Protein AF-A0A1Y2V913-F1 (afdb_monomer)

Radius of gyration: 46.22 Å; Cα contacts (8 Å, |Δi|>4): 319; chains: 1; bounding box: 124×56×142 Å

Mean predicted aligned error: 18.45 Å

Foldseek 3Di:
DLPLCPDPQVPDPPDPHDPVSVVVNVVNVLVVLCVQFPFDDDFDFCQVPDPDPPDDGDQRDQPGSCNVRNHPPDPDDDPDPVVVDPCLVVDPQFPDADPQQGTDGDQQPDFDPDDDPPDDDDDRDSSNDDPVSVVVNVVLVQLVQQVVCVLVFGPLSPADPDDPVSVVPPCNVVLCPDPSSVVSVVVVVVLQVVLVVVLVVLVVCQQVVPDKPQDPVQPDPQHQLDDDPDDPDDPVNLEIAGNCDPVNVVVVVVVQVVQQVVQQVVQQVCVVVVVDDPVQWDQDPDDPDGPPTRGDDDRDDDADKDWDDDPPSPSGRIYIHTNLPPDPSNVVSVVSVVDRPDPGDDRDPPDPPCRPSNSSCPCVVVVVVVVVVVVVVVVVVVVVVVVVVVVVVVVVVVVVVVVVVVVVD

Sequence (409 aa):
MLGHVNCGYLSTPGRPATLEALKQHAQSLTYLISTIAPGEMGSEVDNENRPFSLDGTPGFEQNDAFDWLNNLRTPYENIDKAHRKPLNSLMNLVKRNSDERGVEFHCPLTQLVVKKIENQSYEPTRPFQTHMTLLMHANECLERLDHEYSALGGLLAILPTDRESINEDPDLPKAKSTLVGQWLLYTQHLVGRMHELEIAYANSLDLLASEAFIPAQHLSVHGADGRSGREIVFPQDRWVLANAGEDVFNFVHRLLDKKEAWSDHQDLAWIKQNVVGKSLEREDNIGDAIDEGALRGIAYVDISTRFYRLKGSGHGPIFVLPAFSDRPNTQYTKNMEKRPTVVTLPAPTARDQTTAWEKNHQGLQETNHRQYVDLTRATRENVNLKEANRIQEEELKRLQRLNKIYEEN

Solvent-accessible surface area (backbone atoms only — not comparable to full-atom values): 24976 Å² total; per-residue (Å²): 114,69,87,35,60,84,58,59,69,90,72,50,85,94,55,88,70,50,73,65,60,52,51,48,28,52,52,21,46,54,52,53,38,48,75,75,32,79,61,93,70,91,51,59,74,40,55,77,75,55,96,65,87,74,73,89,71,62,59,44,53,88,90,39,54,56,28,64,42,27,46,80,89,54,85,83,81,78,88,54,67,74,84,68,53,60,71,65,81,68,54,79,52,63,69,45,76,38,98,90,77,44,77,39,62,53,63,28,83,52,71,50,86,77,78,80,67,93,92,68,81,95,66,82,48,44,74,51,59,42,75,66,44,46,51,53,52,50,48,53,53,49,48,50,47,23,59,75,29,43,74,68,42,19,61,70,48,74,60,80,86,82,53,100,60,58,88,72,46,84,58,50,67,54,41,55,70,35,73,65,38,44,52,47,53,52,51,52,50,48,52,53,52,46,44,53,47,51,52,52,47,45,54,47,47,56,53,62,50,88,29,56,54,65,59,81,82,66,76,49,96,57,54,101,83,44,86,71,78,96,64,90,73,56,80,72,69,45,54,33,39,23,43,57,42,70,69,52,52,54,48,54,48,54,54,36,54,55,46,39,59,53,44,35,58,51,35,40,52,35,52,74,65,62,75,56,64,78,88,44,47,48,86,59,88,70,68,99,55,77,66,86,49,37,58,70,80,82,74,80,79,92,67,56,62,44,80,44,66,70,84,89,57,77,94,59,62,35,35,38,30,69,43,48,82,79,39,76,86,41,42,60,52,53,51,51,70,74,44,72,80,67,92,62,73,79,76,67,67,88,65,90,68,71,43,74,58,52,66,75,44,65,62,49,65,59,50,52,51,51,51,51,52,51,52,54,48,53,52,53,49,50,52,51,51,52,52,52,52,52,53,50,52,53,50,51,56,49,51,54,53,50,53,53,58,63,73,76,105

pLDDT: mean 74.32, std 13.31, range [44.31, 95.75]

Secondary structure (DSSP, 8-state):
-GGGTT--TTTSTT-PPPHHHHHHHHHHHHHHHHHHS-------TTGGG-S---S--PPPPTTSTTGGGG-SSS------TTTTS-GGGG---EEEEETTTEEEEPPTT--------TT-------TT--HHHHHHHHHHHHHHHHHHTGGGTGGGGGS--S-TTTTT-TTHHHHHHSHHHHHHHHHHHHHHHHHHHHHHHHHHHHHHSS--B--GGG--TTGGG---SS----GGGGEEE-S--HHHHHHHHHHHHHHHHHHHHHHHHHHHTT-S-GGGB-----SS---TTPBP---------EEE--TT-SS-PEEEETTTTT-STTHHHHHHHHS---SS-----------HHHHHHTTHHHHHHHHHHHHHHHHHHHHHHHHHHHHHHHHHHHHHHHHHHHH--

Structure (mmCIF, N/CA/C/O backbone):
data_AF-A0A1Y2V913-F1
#
_entry.id   AF-A0A1Y2V913-F1
#
loop_
_atom_site.group_PDB
_atom_site.id
_atom_site.type_symbol
_atom_site.label_atom_id
_atom_site.label_alt_id
_atom_site.label_comp_id
_atom_site.label_asym_id
_atom_site.label_entity_id
_atom_site.label_seq_id
_atom_site.pdbx_PDB_ins_code
_atom_site.Cartn_x
_atom_site.Cartn_y
_atom_site.Cartn_z
_atom_site.occupancy
_atom_site.B_iso_or_equiv
_atom_site.auth_seq_id
_atom_site.auth_comp_id
_atom_site.auth_asym_id
_atom_site.auth_atom_id
_atom_site.pdbx_PDB_model_num
ATOM 1 N N . MET A 1 1 ? -21.341 -14.108 48.262 1.00 53.75 1 MET A N 1
ATOM 2 C CA . MET A 1 1 ? -20.385 -13.336 49.091 1.00 53.75 1 MET A CA 1
ATOM 3 C C . MET A 1 1 ? -20.338 -11.846 48.748 1.00 53.75 1 MET A C 1
ATOM 5 O O . MET A 1 1 ? -20.308 -11.051 49.671 1.00 53.75 1 MET A O 1
ATOM 9 N N . LEU A 1 2 ? -20.403 -11.427 47.477 1.00 63.62 2 LEU A N 1
ATOM 10 C CA . LEU A 1 2 ? -20.287 -10.006 47.082 1.00 63.62 2 LEU A CA 1
ATOM 11 C C . LEU A 1 2 ? -21.540 -9.128 47.327 1.00 63.62 2 LEU A C 1
ATOM 13 O O . LEU A 1 2 ? -21.541 -7.948 46.992 1.00 63.62 2 LEU A O 1
ATOM 17 N N . GLY A 1 3 ? -22.615 -9.672 47.910 1.00 61.53 3 GLY A N 1
ATOM 18 C CA . GLY A 1 3 ? -23.890 -8.957 48.089 1.00 61.53 3 GLY A CA 1
ATOM 19 C C . GLY A 1 3 ? -23.832 -7.754 49.039 1.00 61.53 3 GLY A C 1
ATOM 20 O O . GLY A 1 3 ? -24.703 -6.894 48.973 1.00 61.53 3 GLY A O 1
ATOM 21 N N . HIS A 1 4 ? -22.798 -7.670 49.883 1.00 68.38 4 HIS A N 1
ATOM 22 C CA . HIS A 1 4 ? -22.628 -6.608 50.879 1.00 68.38 4 HIS A CA 1
ATOM 23 C C . HIS A 1 4 ? -21.572 -5.554 50.502 1.00 68.38 4 HIS A C 1
ATOM 25 O O . HIS A 1 4 ? -21.354 -4.628 51.278 1.00 68.38 4 HIS A O 1
ATOM 31 N N . VAL A 1 5 ? -20.949 -5.638 49.316 1.00 64.38 5 VAL A N 1
ATOM 32 C CA . VAL A 1 5 ? -19.879 -4.710 48.879 1.00 64.38 5 VAL A CA 1
ATOM 33 C C . VAL A 1 5 ? -20.390 -3.271 48.735 1.00 64.38 5 VAL A C 1
ATOM 35 O O . VAL A 1 5 ? -19.699 -2.331 49.105 1.00 64.38 5 VAL A O 1
ATOM 38 N N . ASN A 1 6 ? -21.631 -3.095 48.274 1.00 58.66 6 ASN A N 1
ATOM 39 C CA . ASN A 1 6 ? -22.240 -1.780 48.029 1.00 58.66 6 ASN A CA 1
ATOM 40 C C . ASN A 1 6 ? -23.164 -1.309 49.169 1.00 58.66 6 ASN A C 1
ATOM 42 O O . ASN A 1 6 ? -24.005 -0.432 48.967 1.00 58.66 6 ASN A O 1
ATOM 46 N N . CYS A 1 7 ? -23.073 -1.903 50.362 1.00 62.28 7 CYS A N 1
ATOM 47 C CA . CYS A 1 7 ? -23.901 -1.482 51.488 1.00 62.28 7 CYS A CA 1
ATOM 48 C C . CYS A 1 7 ? -23.421 -0.132 52.044 1.00 62.28 7 CYS A C 1
ATOM 50 O O . CYS A 1 7 ? -22.306 -0.016 52.542 1.00 62.28 7 CYS A O 1
ATOM 52 N N . GLY A 1 8 ? -24.302 0.872 52.034 1.00 59.12 8 GLY A N 1
ATOM 53 C CA . GLY A 1 8 ? -24.118 2.151 52.724 1.00 59.12 8 GLY A CA 1
ATOM 54 C C . GLY A 1 8 ? -24.207 2.004 54.247 1.00 59.12 8 GLY A C 1
ATOM 55 O O . GLY A 1 8 ? -25.176 2.446 54.864 1.00 59.12 8 GLY A O 1
ATOM 56 N N . TYR A 1 9 ? -23.224 1.326 54.846 1.00 62.09 9 TYR A N 1
ATOM 57 C CA . TYR A 1 9 ? -23.239 0.877 56.244 1.00 62.09 9 TYR A CA 1
ATOM 58 C C . TYR A 1 9 ? -23.363 2.033 57.257 1.00 62.09 9 TYR A C 1
ATOM 60 O O . TYR A 1 9 ? -24.102 1.914 58.229 1.00 62.09 9 TYR A O 1
ATOM 68 N N . LEU A 1 10 ? -22.707 3.173 57.002 1.00 63.00 10 LEU A N 1
ATOM 69 C CA . LEU A 1 10 ? -22.803 4.392 57.831 1.00 63.00 10 LEU A CA 1
ATOM 70 C C . LEU A 1 10 ? -23.667 5.495 57.208 1.00 63.00 10 LEU A C 1
ATOM 72 O O . LEU A 1 10 ? -23.906 6.521 57.836 1.00 63.00 10 LEU A O 1
ATOM 76 N N . SER A 1 11 ? -24.121 5.305 55.971 1.00 58.94 11 SER A N 1
ATOM 77 C CA . SER A 1 11 ? -24.803 6.339 55.190 1.00 58.94 11 SER A CA 1
ATOM 78 C C . SER A 1 11 ? -26.320 6.164 55.141 1.00 58.94 11 SER A C 1
ATOM 80 O O . SER A 1 11 ? -26.989 6.975 54.509 1.00 58.94 11 SER A O 1
ATOM 82 N N . THR A 1 12 ? -26.876 5.130 55.786 1.00 61.81 12 THR A N 1
ATOM 83 C CA . THR A 1 12 ? -28.326 4.886 55.831 1.00 61.81 12 THR A CA 1
ATOM 84 C C . THR A 1 12 ? -28.945 5.623 57.029 1.00 61.81 12 THR A C 1
ATOM 86 O O . THR A 1 12 ? -28.741 5.198 58.170 1.00 61.81 12 THR A O 1
ATOM 89 N N . PRO A 1 13 ? -29.702 6.718 56.829 1.00 60.47 13 PRO A N 1
ATOM 90 C CA . PRO A 1 13 ? -30.267 7.489 57.934 1.00 60.47 13 PRO A CA 1
ATOM 91 C C . PRO A 1 13 ? -31.320 6.670 58.695 1.00 60.47 13 PRO A C 1
ATOM 93 O O . PRO A 1 13 ? -32.176 6.032 58.086 1.00 60.47 13 PRO A O 1
ATOM 96 N N . GLY A 1 14 ? -31.292 6.705 60.031 1.00 64.38 14 GLY A N 1
ATOM 97 C CA . GLY A 1 14 ? -32.378 6.184 60.876 1.00 64.38 14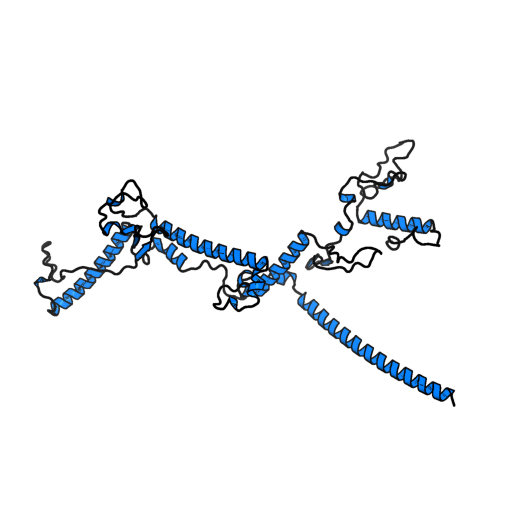 GLY A CA 1
ATOM 98 C C . GLY A 1 14 ? -32.348 4.686 61.212 1.00 64.38 14 GLY A C 1
ATOM 99 O O . GLY A 1 14 ? -33.216 4.230 61.953 1.00 64.38 14 GLY A O 1
ATOM 100 N N . ARG A 1 15 ? -31.355 3.915 60.746 1.00 66.62 15 ARG A N 1
ATOM 101 C CA . ARG A 1 15 ? -31.158 2.514 61.159 1.00 66.62 15 ARG A CA 1
ATOM 102 C C . ARG A 1 15 ? -29.757 2.328 61.752 1.00 66.62 15 ARG A C 1
ATOM 104 O O . ARG A 1 15 ? -28.790 2.426 61.001 1.00 66.62 15 ARG A O 1
ATOM 111 N N . PRO A 1 16 ? -29.614 2.044 63.062 1.00 69.25 16 PRO A N 1
ATOM 112 C CA . PRO A 1 16 ? -28.306 1.754 63.632 1.00 69.25 16 PRO A CA 1
ATOM 113 C C . PRO A 1 16 ? -27.778 0.453 63.030 1.00 69.25 16 PRO A C 1
ATOM 115 O O . PRO A 1 16 ? -28.480 -0.562 62.973 1.00 69.25 16 PRO A O 1
ATOM 118 N N . ALA A 1 17 ? -26.548 0.497 62.539 1.00 73.06 17 ALA A N 1
ATOM 119 C CA . ALA A 1 17 ? -25.939 -0.643 61.890 1.00 73.06 17 ALA A CA 1
ATOM 120 C C . ALA A 1 17 ? -25.459 -1.668 62.934 1.00 73.06 17 ALA A C 1
ATOM 122 O O . ALA A 1 17 ? -24.894 -1.316 63.969 1.00 73.06 17 ALA A O 1
ATOM 123 N N . THR A 1 18 ? -25.725 -2.951 62.687 1.00 79.88 18 THR A N 1
ATOM 124 C CA . THR A 1 18 ? -25.329 -4.049 63.583 1.00 79.88 18 THR A CA 1
ATOM 125 C C . THR A 1 18 ? -23.876 -4.457 63.345 1.00 79.88 18 THR A C 1
ATOM 127 O O . THR A 1 18 ? -23.424 -4.458 62.200 1.00 79.88 18 THR A O 1
ATOM 130 N N . LEU A 1 19 ? -23.190 -4.937 64.387 1.00 81.50 19 LEU A N 1
ATOM 131 C CA . LEU A 1 19 ? -21.836 -5.501 64.279 1.00 81.50 19 LEU A CA 1
ATOM 132 C C . LEU A 1 19 ? -21.741 -6.639 63.246 1.00 81.50 19 LEU A C 1
ATOM 134 O O . LEU A 1 19 ? -20.711 -6.810 62.602 1.00 81.50 19 LEU A O 1
ATOM 138 N N . GLU A 1 20 ? -22.811 -7.412 63.070 1.00 83.00 20 GLU A N 1
ATOM 139 C CA . GLU A 1 20 ? -22.880 -8.458 62.050 1.00 83.00 20 GLU A CA 1
ATOM 140 C C . GLU A 1 20 ? -22.783 -7.876 60.633 1.00 83.00 20 GLU A C 1
ATOM 142 O O . GLU A 1 20 ? -21.934 -8.295 59.851 1.00 83.00 20 GLU A O 1
ATOM 147 N N . ALA A 1 21 ? -23.580 -6.850 60.334 1.00 76.50 21 ALA A N 1
ATOM 148 C CA . ALA A 1 21 ? -23.536 -6.147 59.054 1.00 76.50 21 ALA A CA 1
ATOM 149 C C . ALA A 1 21 ? -22.167 -5.487 58.784 1.00 76.50 21 ALA A C 1
ATOM 151 O O . ALA A 1 21 ? -21.710 -5.498 57.641 1.00 76.50 21 ALA A O 1
ATOM 152 N N . LEU A 1 22 ? -21.476 -4.982 59.820 1.00 81.25 22 LEU A N 1
ATOM 153 C CA . LEU A 1 22 ? -20.097 -4.477 59.697 1.00 81.25 22 LEU A CA 1
ATOM 154 C C . LEU A 1 22 ? -19.165 -5.586 59.207 1.00 81.25 22 LEU A C 1
ATOM 156 O O . LEU A 1 22 ? -18.404 -5.405 58.260 1.00 81.25 22 LEU A O 1
ATOM 160 N N . LYS A 1 23 ? -19.236 -6.747 59.867 1.00 85.00 23 LYS A N 1
ATOM 161 C CA . LYS A 1 23 ? -18.381 -7.898 59.573 1.00 85.00 23 LYS A CA 1
ATOM 162 C C . LYS A 1 23 ? -18.678 -8.478 58.192 1.00 85.00 23 LYS A C 1
ATOM 164 O O . LYS A 1 23 ? -17.740 -8.810 57.480 1.00 85.00 23 LYS A O 1
ATOM 169 N N . GLN A 1 24 ? -19.946 -8.540 57.786 1.00 81.88 24 GLN A N 1
ATOM 170 C CA . GLN A 1 24 ? -20.353 -8.978 56.444 1.00 81.88 24 GLN A CA 1
ATOM 171 C C . GLN A 1 24 ? -19.820 -8.043 55.348 1.00 81.88 24 GLN A C 1
ATOM 173 O O . GLN A 1 24 ? -19.331 -8.511 54.319 1.00 81.88 24 GLN A O 1
ATOM 178 N N . HIS A 1 25 ? -19.868 -6.727 55.575 1.00 81.56 25 HIS A N 1
ATOM 179 C CA . HIS A 1 25 ? -19.308 -5.745 54.649 1.00 81.56 25 HIS A CA 1
ATOM 180 C C . HIS A 1 25 ? -17.781 -5.874 54.551 1.00 81.56 25 HIS A C 1
ATOM 182 O O . HIS A 1 25 ? -17.257 -6.049 53.450 1.00 81.56 25 HIS A O 1
ATOM 188 N N . ALA A 1 26 ? -17.082 -5.899 55.691 1.00 83.81 26 ALA A N 1
ATOM 189 C CA . ALA A 1 26 ? -15.632 -6.081 55.741 1.00 83.81 26 ALA A CA 1
ATOM 190 C C . ALA A 1 26 ? -15.197 -7.383 55.048 1.00 83.81 26 ALA A C 1
ATOM 192 O O . ALA A 1 26 ? -14.359 -7.347 54.156 1.00 83.81 26 ALA A O 1
ATOM 193 N N . GLN A 1 27 ? -15.847 -8.511 55.355 1.00 84.25 27 GLN A N 1
ATOM 194 C CA . GLN A 1 27 ? -15.580 -9.806 54.721 1.00 84.25 27 GLN A CA 1
ATOM 195 C C . GLN A 1 27 ? -15.729 -9.746 53.195 1.00 84.25 27 GLN A C 1
ATOM 197 O O . GLN A 1 27 ? -14.916 -10.316 52.468 1.00 84.25 27 GLN A O 1
ATOM 202 N N . SER A 1 28 ? -16.758 -9.054 52.699 1.00 80.56 28 SER A N 1
ATOM 203 C CA . SER A 1 28 ? -16.993 -8.924 51.260 1.00 80.56 28 SER A CA 1
ATOM 204 C C . SER A 1 28 ? -15.914 -8.097 50.548 1.00 80.56 28 SER A C 1
ATOM 206 O O . SER A 1 28 ? -15.539 -8.438 49.427 1.00 80.56 28 SER A O 1
ATOM 208 N N . LEU A 1 29 ? -15.371 -7.068 51.210 1.00 82.31 29 LEU A N 1
ATOM 209 C CA . LEU A 1 29 ? -14.275 -6.245 50.692 1.00 82.31 29 LEU A CA 1
ATOM 210 C C . LEU A 1 29 ? -12.936 -6.984 50.741 1.00 82.31 29 LEU A C 1
ATOM 212 O O . LEU A 1 29 ? -12.217 -6.998 49.748 1.00 82.31 29 LEU A O 1
ATOM 216 N N . THR A 1 30 ? -12.628 -7.660 51.848 1.00 85.50 30 THR A N 1
ATOM 217 C CA . THR A 1 30 ? -11.415 -8.481 51.991 1.00 85.50 30 THR A CA 1
ATOM 218 C C . THR A 1 30 ? -11.372 -9.589 50.937 1.00 85.50 30 THR A C 1
ATOM 220 O O . THR A 1 30 ? -10.340 -9.810 50.306 1.00 85.50 30 THR A O 1
ATOM 223 N N . TYR A 1 31 ? -12.511 -10.240 50.677 1.00 82.19 31 TYR A N 1
ATOM 224 C CA . TYR A 1 31 ? -12.626 -11.225 49.602 1.00 82.19 31 TYR A CA 1
ATOM 225 C C . TYR A 1 31 ? -12.388 -10.597 48.221 1.00 82.19 31 TYR A C 1
ATOM 227 O O . TYR A 1 31 ? -11.647 -11.148 47.413 1.00 82.19 31 TYR A O 1
ATOM 235 N N . LEU A 1 32 ? -12.948 -9.417 47.948 1.00 78.56 32 LEU A N 1
ATOM 236 C CA . LEU A 1 32 ? -12.727 -8.723 46.678 1.00 78.56 32 LEU A CA 1
ATOM 237 C C . LEU A 1 32 ? -11.251 -8.338 46.479 1.00 78.56 32 LEU A C 1
ATOM 239 O O . LEU A 1 32 ? -10.709 -8.555 45.398 1.00 78.56 32 LEU A O 1
ATOM 243 N N . ILE A 1 33 ? -10.576 -7.856 47.520 1.00 82.50 33 ILE A N 1
ATOM 244 C CA . ILE A 1 33 ? -9.142 -7.547 47.468 1.00 82.50 33 ILE A CA 1
ATOM 245 C C . ILE A 1 33 ? -8.327 -8.808 47.143 1.00 82.50 33 ILE A C 1
ATOM 247 O O . ILE A 1 33 ? -7.531 -8.765 46.211 1.00 82.50 33 ILE A O 1
ATOM 251 N N . SER A 1 34 ? -8.614 -9.953 47.780 1.00 79.19 34 SER A N 1
ATOM 252 C CA . SER A 1 34 ? -7.932 -11.227 47.463 1.00 79.19 34 SER A CA 1
ATOM 253 C C . SER A 1 34 ? -8.136 -11.723 46.030 1.00 79.19 34 SER A C 1
ATOM 255 O O . SER A 1 34 ? -7.320 -12.476 45.509 1.00 79.19 34 SER A O 1
ATOM 257 N N . THR A 1 35 ? -9.234 -11.324 45.380 1.00 75.06 35 THR A N 1
ATOM 258 C CA . THR A 1 35 ? -9.486 -11.695 43.979 1.00 75.06 35 THR A CA 1
ATOM 259 C C . THR A 1 35 ? -8.716 -10.812 43.000 1.00 75.06 35 THR A C 1
ATOM 261 O O . THR A 1 35 ? -8.500 -11.213 41.860 1.00 75.06 35 THR A O 1
ATOM 264 N N . ILE A 1 36 ? -8.321 -9.611 43.434 1.00 74.69 36 ILE A N 1
ATOM 265 C CA . ILE A 1 36 ? -7.639 -8.608 42.610 1.00 74.69 36 ILE A CA 1
ATOM 266 C C . ILE A 1 36 ? -6.122 -8.691 42.790 1.00 74.69 36 ILE A C 1
ATOM 268 O O . ILE A 1 36 ? -5.386 -8.622 41.808 1.00 74.69 36 ILE A O 1
ATOM 272 N N . ALA A 1 37 ? -5.669 -8.842 44.031 1.00 74.12 37 ALA A N 1
ATOM 273 C CA . ALA A 1 37 ? -4.280 -9.055 44.391 1.00 74.12 37 ALA A CA 1
ATOM 274 C C . ALA A 1 37 ? -4.182 -10.433 45.068 1.00 74.12 37 ALA A C 1
ATOM 276 O O . ALA A 1 37 ? -4.751 -10.614 46.148 1.00 74.12 37 ALA A O 1
ATOM 277 N N . PRO A 1 38 ? -3.539 -11.430 44.439 1.00 67.94 38 PRO A N 1
ATOM 278 C CA . PRO A 1 38 ? -3.269 -12.692 45.106 1.00 67.94 38 PRO A CA 1
ATOM 279 C C . PRO A 1 38 ? -2.184 -12.463 46.160 1.00 67.94 38 PRO A C 1
ATOM 281 O O . PRO A 1 38 ? -1.103 -11.991 45.822 1.00 67.94 38 PRO A O 1
ATOM 284 N N . GLY A 1 39 ? -2.485 -12.793 47.416 1.00 68.88 39 GLY A N 1
ATOM 285 C CA . GLY A 1 39 ? -1.485 -12.820 48.479 1.00 68.88 39 GLY A CA 1
ATOM 286 C C . GLY A 1 39 ? -0.885 -14.207 48.641 1.00 68.88 39 GLY A C 1
ATOM 287 O O . GLY A 1 39 ? -1.601 -15.210 48.578 1.00 68.88 39 GLY A O 1
ATOM 288 N N . GLU A 1 40 ? 0.431 -14.264 48.819 1.00 66.19 40 GLU A N 1
ATOM 289 C CA . GLU A 1 40 ? 1.180 -15.524 48.870 1.00 66.19 40 GLU A CA 1
ATOM 290 C C . GLU A 1 40 ? 1.295 -16.085 50.294 1.00 66.19 40 GLU A C 1
ATOM 292 O O . GLU A 1 40 ? 1.409 -17.302 50.463 1.00 66.19 40 GLU A O 1
ATOM 297 N N . MET A 1 41 ? 1.213 -15.235 51.328 1.00 69.12 41 MET A N 1
ATOM 298 C CA . MET A 1 41 ? 1.415 -15.646 52.721 1.00 69.12 41 MET A CA 1
ATOM 299 C C . MET A 1 41 ? 0.348 -15.103 53.677 1.00 69.12 41 MET A C 1
ATOM 301 O O . MET A 1 41 ? -0.063 -13.947 53.626 1.00 69.1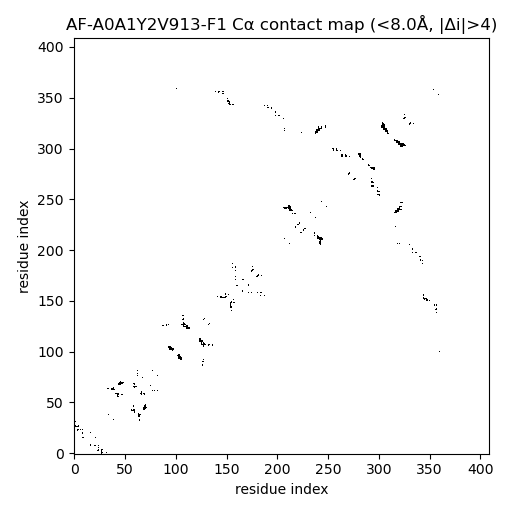2 41 MET A O 1
ATOM 305 N N . GLY A 1 42 ? -0.103 -15.965 54.591 1.00 68.75 42 GLY A N 1
ATOM 306 C CA . GLY A 1 42 ? -0.933 -15.561 55.723 1.00 68.75 42 GLY A CA 1
ATOM 307 C C . GLY A 1 42 ? -0.065 -15.031 56.861 1.00 68.75 42 GLY A C 1
ATOM 308 O O . GLY A 1 42 ? 0.887 -15.695 57.263 1.00 68.75 42 GLY A O 1
ATOM 309 N N . SER A 1 43 ? -0.425 -13.869 57.401 1.00 76.75 43 SER A N 1
ATOM 310 C CA . SER A 1 43 ? 0.222 -13.247 58.558 1.00 76.75 43 SER A CA 1
ATOM 311 C C . SER A 1 43 ? -0.811 -12.907 59.638 1.00 76.75 43 SER A C 1
ATOM 313 O O . SER A 1 43 ? -2.027 -13.013 59.448 1.00 76.75 43 SER A O 1
ATOM 315 N N . GLU A 1 44 ? -0.319 -12.529 60.811 1.00 79.06 44 GLU A N 1
ATOM 316 C CA . GLU A 1 44 ? -1.128 -12.062 61.922 1.00 79.06 44 GLU A CA 1
ATOM 317 C C . GLU A 1 44 ? -1.538 -10.588 61.760 1.00 79.06 44 GLU A C 1
ATOM 319 O O . GLU A 1 44 ? -0.799 -9.768 61.214 1.00 79.06 44 GLU A O 1
ATOM 324 N N . VAL A 1 45 ? -2.739 -10.254 62.237 1.00 81.81 45 VAL A N 1
ATOM 325 C CA . VAL A 1 45 ? -3.293 -8.893 62.192 1.00 81.81 45 VAL A CA 1
ATOM 326 C C . VAL A 1 45 ? -2.696 -8.040 63.317 1.00 81.81 45 VAL A C 1
ATOM 328 O O . VAL A 1 45 ? -2.571 -8.505 64.452 1.00 81.81 45 VAL A O 1
ATOM 331 N N . ASP A 1 46 ? -2.395 -6.776 63.011 1.00 80.62 46 ASP A N 1
ATOM 332 C CA . ASP A 1 46 ? -1.822 -5.777 63.927 1.00 80.62 46 ASP A CA 1
ATOM 333 C C . ASP A 1 46 ? -0.438 -6.176 64.480 1.00 80.62 46 ASP A C 1
ATOM 335 O O . ASP A 1 46 ? -0.128 -5.965 65.657 1.00 80.62 46 ASP A O 1
ATOM 339 N N . ASN A 1 47 ? 0.393 -6.793 63.630 1.00 77.19 47 ASN A N 1
ATOM 340 C CA . ASN A 1 47 ? 1.728 -7.273 63.997 1.00 77.19 47 ASN A CA 1
ATOM 341 C C . ASN A 1 47 ? 2.669 -6.129 64.436 1.00 77.19 47 ASN A C 1
ATOM 343 O O . ASN A 1 47 ? 3.434 -6.287 65.385 1.00 77.19 47 ASN A O 1
ATOM 347 N N . GLU A 1 48 ? 2.571 -4.943 63.822 1.00 76.69 48 GLU A N 1
ATOM 348 C CA . GLU A 1 48 ? 3.463 -3.805 64.115 1.00 76.69 48 GLU A CA 1
ATOM 349 C C . GLU A 1 48 ? 3.282 -3.215 65.525 1.00 76.69 48 GLU A C 1
ATOM 351 O O . GLU A 1 48 ? 4.193 -2.587 66.062 1.00 76.69 48 GLU A O 1
ATOM 356 N N . ASN A 1 49 ? 2.117 -3.415 66.148 1.00 73.50 49 ASN A N 1
ATOM 357 C CA . ASN A 1 49 ? 1.749 -2.769 67.412 1.00 73.50 49 ASN A CA 1
ATOM 358 C C . ASN A 1 49 ? 1.976 -3.655 68.655 1.00 73.50 49 ASN A C 1
ATOM 360 O O . ASN A 1 49 ? 1.502 -3.323 69.749 1.00 73.50 49 ASN A O 1
ATOM 364 N N . ARG A 1 50 ? 2.682 -4.787 68.525 1.00 72.25 50 ARG A N 1
ATOM 365 C CA . ARG A 1 50 ? 2.886 -5.737 69.631 1.00 72.25 50 ARG A CA 1
ATOM 366 C C . ARG A 1 50 ? 4.041 -5.324 70.554 1.00 72.25 50 ARG A C 1
ATOM 368 O O . ARG A 1 50 ? 5.148 -5.089 70.083 1.00 72.25 50 ARG A O 1
ATOM 375 N N . PRO A 1 51 ? 3.833 -5.297 71.887 1.00 59.81 51 PRO A N 1
ATOM 376 C CA . PRO A 1 51 ? 4.821 -4.795 72.848 1.00 59.81 51 PRO A CA 1
ATOM 377 C C . PRO A 1 51 ? 6.015 -5.736 73.098 1.00 59.81 51 PRO A C 1
ATOM 379 O O . PRO A 1 51 ? 6.862 -5.429 73.932 1.00 59.81 51 PRO A O 1
ATOM 382 N N . PHE A 1 52 ? 6.091 -6.885 72.423 1.00 54.59 52 PHE A N 1
ATOM 383 C CA . PHE A 1 52 ? 7.150 -7.869 72.625 1.00 54.59 52 PHE A CA 1
ATOM 384 C C . PHE A 1 52 ? 7.236 -8.774 71.386 1.00 54.59 52 PHE A C 1
ATOM 386 O O . PHE A 1 52 ? 6.408 -9.667 71.216 1.00 54.59 52 PHE A O 1
ATOM 393 N N . SER A 1 53 ? 8.217 -8.548 70.507 1.00 54.16 53 SER A N 1
ATOM 394 C CA . SER A 1 53 ? 8.590 -9.516 69.466 1.00 54.16 53 SER A CA 1
ATOM 395 C C . SER A 1 53 ? 9.236 -10.735 70.128 1.00 54.16 53 SER A C 1
ATOM 397 O O . SER A 1 53 ? 10.458 -10.864 70.154 1.00 54.16 53 SER A O 1
ATOM 399 N N . LEU A 1 54 ? 8.423 -11.617 70.710 1.00 51.91 54 LEU A N 1
ATOM 400 C CA . LEU A 1 54 ? 8.794 -13.023 70.800 1.00 51.91 54 LEU A CA 1
ATOM 401 C C . LEU A 1 54 ? 8.427 -13.655 69.453 1.00 51.91 54 LEU A C 1
ATOM 403 O O . LEU A 1 54 ? 7.263 -13.654 69.070 1.00 51.91 54 LEU A O 1
ATOM 407 N N . ASP A 1 55 ? 9.445 -14.151 68.757 1.00 51.38 55 ASP A N 1
ATOM 408 C CA . ASP A 1 55 ? 9.370 -14.993 67.563 1.00 51.38 55 ASP A CA 1
ATOM 409 C C . ASP A 1 55 ? 8.653 -14.403 66.340 1.00 51.38 55 ASP A C 1
ATOM 411 O O . ASP A 1 55 ? 7.483 -14.669 66.086 1.00 51.38 55 ASP A O 1
ATOM 415 N N . GLY A 1 56 ? 9.420 -13.648 65.541 1.00 56.19 56 GLY A N 1
ATOM 416 C CA . GLY A 1 56 ? 9.644 -13.921 64.109 1.00 56.19 56 GLY A CA 1
ATOM 417 C C . GLY A 1 56 ? 8.453 -14.185 63.183 1.00 56.19 56 GLY A C 1
ATOM 418 O O . GLY A 1 56 ? 8.666 -14.736 62.107 1.00 56.19 56 GLY A O 1
ATOM 419 N N . THR A 1 57 ? 7.229 -13.836 63.563 1.00 62.31 57 THR A N 1
ATOM 420 C CA . THR A 1 57 ? 6.055 -13.970 62.705 1.00 62.31 57 THR A CA 1
ATOM 421 C C . THR A 1 57 ? 6.187 -12.936 61.590 1.00 62.31 57 THR A C 1
ATOM 423 O O . THR A 1 57 ? 6.189 -11.731 61.874 1.00 62.31 57 THR A O 1
ATOM 426 N N . PRO A 1 58 ? 6.389 -13.374 60.332 1.00 68.81 58 PRO A N 1
ATOM 427 C CA . PRO A 1 58 ? 6.546 -12.444 59.228 1.00 68.81 58 PRO A CA 1
ATOM 428 C C . PRO A 1 58 ? 5.242 -11.659 59.098 1.00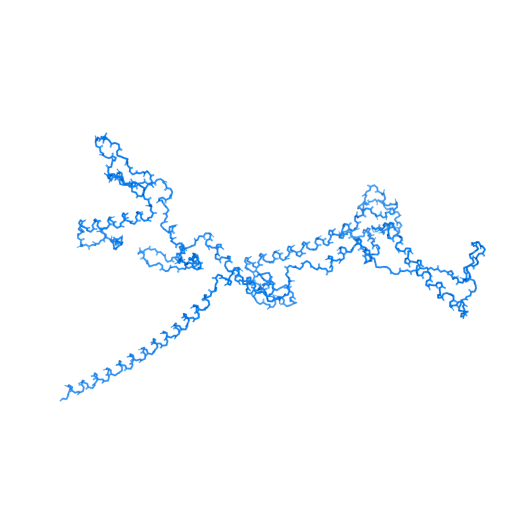 68.81 58 PRO A C 1
ATOM 430 O O . PRO A 1 58 ? 4.171 -12.258 59.070 1.00 68.81 58 PRO A O 1
ATOM 433 N N . GLY A 1 59 ? 5.341 -10.326 59.084 1.00 73.94 59 GLY A N 1
ATOM 434 C CA . GLY A 1 59 ? 4.217 -9.465 58.720 1.00 73.94 59 GLY A CA 1
ATOM 435 C C . GLY A 1 59 ? 3.769 -9.738 57.284 1.00 73.94 59 GLY A C 1
ATOM 436 O O . GLY A 1 59 ? 4.487 -10.386 56.519 1.00 73.94 59 GLY A O 1
ATOM 437 N N . PHE A 1 60 ? 2.607 -9.212 56.900 1.00 81.94 60 PHE A N 1
ATOM 438 C CA . PHE A 1 60 ? 2.226 -9.194 55.489 1.00 81.94 60 PHE A CA 1
ATOM 439 C C . PHE A 1 60 ? 3.305 -8.443 54.703 1.00 81.94 60 PHE A C 1
ATOM 441 O O . PHE A 1 60 ? 3.772 -7.391 55.157 1.00 81.94 60 PHE A O 1
ATOM 448 N N . GLU A 1 61 ? 3.727 -8.989 53.561 1.00 79.94 61 GLU A N 1
ATOM 449 C CA . GLU A 1 61 ? 4.761 -8.351 52.751 1.00 79.94 61 GLU A CA 1
ATOM 450 C C . GLU A 1 61 ? 4.292 -6.974 52.267 1.00 79.94 61 GLU A C 1
ATOM 452 O O . GLU A 1 61 ? 3.106 -6.723 52.045 1.00 79.94 61 GLU A O 1
ATOM 457 N N . GLN A 1 62 ? 5.230 -6.040 52.127 1.00 74.69 62 GLN A N 1
ATOM 458 C CA . GLN A 1 62 ? 4.897 -4.695 51.675 1.00 74.69 62 GLN A CA 1
ATOM 459 C C . GLN A 1 62 ? 4.387 -4.746 50.226 1.00 74.69 62 GLN A C 1
ATOM 461 O O . GLN A 1 62 ? 5.089 -5.263 49.357 1.00 74.69 62 GLN A O 1
ATOM 466 N N . ASN A 1 63 ? 3.219 -4.144 49.958 1.00 75.62 63 ASN A N 1
ATOM 467 C CA . ASN A 1 63 ? 2.482 -4.209 48.682 1.00 75.62 63 ASN A CA 1
ATOM 468 C C . ASN A 1 63 ? 1.754 -5.538 48.408 1.00 75.62 63 ASN A C 1
ATOM 470 O O . ASN A 1 63 ? 1.353 -5.782 47.267 1.00 75.62 63 ASN A O 1
ATOM 474 N N . ASP A 1 64 ? 1.584 -6.383 49.425 1.00 80.62 64 ASP A N 1
ATOM 475 C CA . ASP A 1 64 ? 0.715 -7.557 49.359 1.00 80.62 64 ASP A CA 1
ATOM 476 C C . ASP A 1 64 ? -0.770 -7.170 49.538 1.00 80.62 64 ASP A C 1
ATOM 478 O O . ASP A 1 64 ? -1.101 -6.110 50.064 1.00 80.62 64 ASP A O 1
ATOM 482 N N . ALA A 1 65 ? -1.691 -8.052 49.147 1.00 80.31 65 ALA A N 1
ATOM 483 C CA . ALA A 1 65 ? -3.142 -7.853 49.191 1.00 80.31 65 ALA A CA 1
ATOM 484 C C . ALA A 1 65 ? -3.677 -7.432 50.574 1.00 80.31 65 ALA A C 1
ATOM 486 O O . ALA A 1 65 ? -4.719 -6.780 50.689 1.00 80.31 65 ALA A O 1
ATOM 487 N N . PHE A 1 66 ? -2.981 -7.835 51.635 1.00 85.69 66 PHE A N 1
ATOM 488 C CA . PHE A 1 66 ? -3.376 -7.615 53.022 1.00 85.69 66 PHE A CA 1
ATOM 489 C C . PHE A 1 66 ? -2.326 -6.855 53.839 1.00 85.69 66 PHE A C 1
ATOM 491 O O . PHE A 1 66 ? -2.379 -6.878 55.067 1.00 85.69 66 PHE A O 1
ATOM 498 N N . ASP A 1 67 ? -1.412 -6.140 53.183 1.00 83.81 67 ASP A N 1
ATOM 499 C CA . ASP A 1 67 ? -0.372 -5.328 53.829 1.00 83.81 67 ASP A CA 1
ATOM 500 C C . ASP A 1 67 ? -0.932 -4.303 54.840 1.00 83.81 67 ASP A C 1
ATOM 502 O O . ASP A 1 67 ? -0.359 -4.079 55.906 1.00 83.81 67 ASP A O 1
ATOM 506 N N . TRP A 1 68 ? -2.115 -3.754 54.568 1.00 84.62 68 TRP A N 1
ATOM 507 C CA . TRP A 1 68 ? -2.839 -2.832 55.442 1.00 84.62 68 TRP A CA 1
ATOM 508 C C . TRP A 1 68 ? -3.272 -3.444 56.785 1.00 84.62 68 TRP A C 1
ATOM 510 O O . TRP A 1 68 ? -3.579 -2.704 57.720 1.00 84.62 68 TRP A O 1
ATOM 520 N N . LEU A 1 69 ? -3.290 -4.778 56.922 1.00 86.69 69 LEU A N 1
ATOM 521 C CA . LEU A 1 69 ? -3.586 -5.456 58.190 1.00 86.69 69 LEU A CA 1
ATOM 522 C C . LEU A 1 69 ? -2.412 -5.428 59.177 1.00 86.69 69 LEU A C 1
ATOM 524 O O . LEU A 1 69 ? -2.616 -5.757 60.348 1.00 86.69 69 LEU A O 1
ATOM 528 N N . ASN A 1 70 ? -1.211 -5.023 58.747 1.00 83.88 70 ASN A N 1
ATOM 529 C CA . ASN A 1 70 ? -0.049 -4.896 59.630 1.00 83.88 70 ASN A CA 1
ATOM 530 C C . ASN A 1 70 ? -0.252 -3.828 60.718 1.00 83.88 70 ASN A C 1
ATOM 532 O O . ASN A 1 70 ? 0.244 -4.005 61.834 1.00 83.88 70 ASN A O 1
ATOM 536 N N . ASN A 1 71 ? -1.017 -2.766 60.422 1.00 83.19 71 ASN A N 1
ATOM 537 C CA . ASN A 1 71 ? -1.279 -1.661 61.342 1.00 83.19 71 ASN A CA 1
ATOM 538 C C . ASN A 1 71 ? -2.687 -1.079 61.161 1.00 83.19 71 ASN A C 1
ATOM 540 O O . ASN A 1 71 ? -2.968 -0.360 60.205 1.00 83.19 71 ASN A O 1
ATOM 544 N N . LEU A 1 72 ? -3.572 -1.347 62.123 1.00 84.25 72 LEU A N 1
ATOM 545 C CA . LEU A 1 72 ? -4.961 -0.867 62.079 1.00 84.25 72 LEU A CA 1
ATOM 546 C C . LEU A 1 72 ? -5.153 0.524 62.705 1.00 84.25 72 LEU A C 1
ATOM 548 O O . LEU A 1 72 ? -6.264 1.058 62.696 1.00 84.25 72 LEU A O 1
ATOM 552 N N . ARG A 1 73 ? -4.105 1.102 63.305 1.00 84.44 73 ARG A N 1
ATOM 553 C CA . ARG A 1 73 ? -4.193 2.376 64.041 1.00 84.44 73 ARG A CA 1
ATOM 554 C C . ARG A 1 73 ? -3.982 3.592 63.147 1.00 84.44 73 ARG A C 1
ATOM 556 O O . ARG A 1 73 ? -4.415 4.687 63.504 1.00 84.44 73 ARG A O 1
ATOM 563 N N . THR A 1 74 ? -3.333 3.408 62.006 1.00 81.88 74 THR A N 1
ATOM 564 C CA . THR A 1 74 ? -3.029 4.460 61.034 1.00 81.88 74 THR A CA 1
ATOM 565 C C . THR A 1 74 ? -3.831 4.256 59.749 1.00 81.88 74 THR A C 1
ATOM 567 O O . THR A 1 74 ? -3.996 3.114 59.321 1.00 81.88 74 THR A O 1
ATOM 570 N N . PRO A 1 75 ? -4.324 5.328 59.101 1.00 83.56 75 PRO A N 1
ATOM 571 C CA . PRO A 1 75 ? -4.886 5.226 57.758 1.00 83.56 75 PRO A CA 1
ATOM 572 C C . PRO A 1 75 ? -3.882 4.588 56.791 1.00 83.56 75 PRO A C 1
ATOM 574 O O . PRO A 1 75 ? -2.695 4.907 56.835 1.00 83.56 75 PRO A O 1
ATOM 577 N N . TYR A 1 76 ? -4.360 3.693 55.928 1.00 83.19 76 TYR A N 1
ATOM 578 C CA . TYR A 1 76 ? -3.505 3.018 54.957 1.00 83.19 76 TYR A CA 1
ATOM 579 C C . TYR A 1 76 ? -3.040 3.990 53.867 1.00 83.19 76 TYR A C 1
ATOM 581 O O . TYR A 1 76 ? -3.857 4.589 53.163 1.00 83.19 76 TYR A O 1
ATOM 589 N N . GLU A 1 77 ? -1.725 4.105 53.701 1.00 79.56 77 GLU A N 1
ATOM 590 C CA . GLU A 1 77 ? -1.091 4.874 52.638 1.00 79.56 77 GLU A CA 1
ATOM 591 C C . GLU A 1 77 ? -0.051 4.003 51.935 1.00 79.56 77 GLU A C 1
ATOM 593 O O . GLU A 1 77 ? 0.862 3.478 52.566 1.00 79.56 77 GLU A O 1
ATOM 598 N N . ASN A 1 78 ? -0.162 3.881 50.610 1.00 80.94 78 ASN A N 1
ATOM 599 C CA . ASN A 1 78 ? 0.831 3.189 49.794 1.00 80.94 78 ASN A CA 1
ATOM 600 C C . ASN A 1 78 ? 1.403 4.138 48.730 1.00 80.94 78 ASN A C 1
ATOM 602 O O . ASN A 1 78 ? 0.676 4.911 48.094 1.00 80.94 78 ASN A O 1
ATOM 606 N N . ILE A 1 79 ? 2.726 4.116 48.567 1.00 78.12 79 ILE A N 1
ATOM 607 C CA . ILE A 1 79 ? 3.485 4.914 47.595 1.00 78.12 79 ILE A CA 1
ATOM 608 C C . ILE A 1 79 ? 3.463 4.247 46.211 1.00 78.12 79 ILE A C 1
ATOM 610 O O . ILE A 1 79 ? 3.612 4.935 45.198 1.00 78.12 79 ILE A O 1
ATOM 614 N N . ASP A 1 80 ? 3.230 2.934 46.149 1.00 78.12 80 ASP A N 1
ATOM 615 C CA . ASP A 1 80 ? 3.232 2.180 44.907 1.00 78.12 80 ASP A CA 1
ATOM 616 C C . ASP A 1 80 ? 2.156 2.671 43.924 1.00 78.12 80 ASP A C 1
ATOM 618 O O . ASP A 1 80 ? 0.983 2.902 44.238 1.00 78.12 80 ASP A O 1
ATOM 622 N N . LYS A 1 81 ? 2.586 2.823 42.671 1.00 75.62 81 LYS A N 1
ATOM 623 C CA . LYS A 1 81 ? 1.746 3.281 41.570 1.00 75.62 81 LYS A CA 1
ATOM 624 C C . LYS A 1 81 ? 0.681 2.247 41.221 1.00 75.62 81 LYS A C 1
ATOM 626 O O . LYS A 1 81 ? -0.376 2.657 40.745 1.00 75.62 81 LYS A O 1
ATOM 631 N N . ALA A 1 82 ? 0.928 0.944 41.408 1.00 70.38 82 ALA A N 1
ATOM 632 C CA . ALA A 1 82 ? -0.052 -0.087 41.060 1.00 70.38 82 ALA A CA 1
ATOM 633 C C . ALA A 1 82 ? -1.289 -0.031 41.971 1.00 70.38 82 ALA A C 1
ATOM 635 O O . ALA A 1 82 ? -2.405 -0.067 41.456 1.00 70.38 82 ALA A O 1
ATOM 636 N N . HIS A 1 83 ? -1.094 0.206 43.271 1.00 74.94 83 HIS A N 1
ATOM 637 C CA . HIS A 1 83 ? -2.158 0.378 44.272 1.00 74.94 83 HIS A CA 1
ATOM 638 C C . HIS A 1 83 ? -3.039 1.616 44.035 1.00 74.94 83 HIS A C 1
ATOM 640 O O . HIS A 1 83 ? -4.184 1.676 44.477 1.00 74.94 83 HIS A O 1
ATOM 646 N N . ARG A 1 84 ? -2.525 2.607 43.295 1.00 73.31 84 ARG A N 1
ATOM 647 C CA . ARG A 1 84 ? -3.241 3.842 42.933 1.00 73.31 84 ARG A CA 1
ATOM 648 C C . ARG A 1 84 ? -3.891 3.787 41.547 1.00 73.31 84 ARG A C 1
ATOM 650 O O . ARG A 1 84 ? -4.471 4.784 41.110 1.00 73.31 84 ARG A O 1
ATOM 657 N N . LYS A 1 85 ? -3.781 2.670 40.816 1.00 68.62 85 LYS A N 1
ATOM 658 C CA . LYS A 1 85 ? -4.443 2.534 39.512 1.00 68.62 85 LYS A CA 1
ATOM 659 C C . LYS A 1 85 ? -5.959 2.426 39.717 1.00 68.62 85 LYS A C 1
ATOM 661 O O . LYS A 1 85 ? -6.402 1.655 40.565 1.00 68.62 85 LYS A O 1
ATOM 666 N N . PRO A 1 86 ? -6.778 3.152 38.934 1.00 67.50 86 PRO A N 1
ATOM 667 C CA . PRO A 1 86 ? -8.224 2.994 39.003 1.00 67.50 86 PRO A CA 1
ATOM 668 C C . PRO A 1 86 ? -8.603 1.560 38.619 1.00 67.50 86 PRO A C 1
ATOM 670 O O . PRO A 1 86 ? -8.026 1.000 37.686 1.00 67.50 86 PRO A O 1
ATOM 673 N N . LEU A 1 87 ? -9.618 0.993 39.276 1.00 64.94 87 LEU A N 1
ATOM 674 C CA . LEU A 1 87 ? -10.100 -0.373 39.008 1.00 64.94 87 LEU A CA 1
ATOM 675 C C . LEU A 1 87 ? -10.565 -0.577 37.553 1.00 64.94 87 LEU A C 1
ATOM 677 O O . LEU A 1 87 ? -10.581 -1.698 37.058 1.00 64.94 87 LEU A O 1
ATOM 681 N N . ASN A 1 88 ? -10.845 0.507 36.822 1.00 57.97 88 ASN A N 1
ATOM 682 C CA . ASN A 1 88 ? -11.093 0.473 35.377 1.00 57.97 88 ASN A CA 1
ATOM 683 C C . ASN A 1 88 ? -9.880 -0.034 34.570 1.00 57.97 88 ASN A C 1
ATOM 685 O O . ASN A 1 88 ? -10.052 -0.560 33.480 1.00 57.97 88 ASN A O 1
ATOM 689 N N . SER A 1 89 ? -8.655 0.084 35.093 1.00 57.16 89 SER A N 1
ATOM 690 C CA . SER A 1 89 ? -7.447 -0.494 34.482 1.00 57.16 89 SER A CA 1
ATOM 691 C C . SER A 1 89 ? -7.369 -2.017 34.636 1.00 57.16 89 SER A C 1
ATOM 693 O O . SER A 1 89 ? -6.546 -2.641 33.971 1.00 57.16 89 SER A O 1
ATOM 695 N N . LEU A 1 90 ? -8.179 -2.595 35.525 1.00 59.06 90 LEU A N 1
ATOM 696 C CA . LEU A 1 90 ? -8.286 -4.033 35.774 1.00 59.06 90 LEU A CA 1
ATOM 697 C C . LEU A 1 90 ? -9.530 -4.626 35.103 1.00 59.06 90 LEU A C 1
ATOM 699 O O . LEU A 1 90 ? -9.889 -5.774 35.362 1.00 59.06 90 LEU A O 1
ATOM 703 N N . MET A 1 91 ? -10.227 -3.846 34.267 1.00 65.81 91 MET A N 1
ATOM 704 C CA . MET A 1 91 ? -11.427 -4.339 33.612 1.00 65.81 91 MET A CA 1
ATOM 705 C C . MET A 1 91 ? -11.084 -5.483 32.671 1.00 65.81 91 MET A C 1
ATOM 707 O O . MET A 1 91 ? -10.140 -5.409 31.883 1.00 65.81 91 MET A O 1
ATOM 711 N N . ASN A 1 92 ? -11.891 -6.537 32.748 1.00 65.12 92 ASN A N 1
ATOM 712 C CA . ASN A 1 92 ? -11.737 -7.682 31.880 1.00 65.12 92 ASN A CA 1
ATOM 713 C C . ASN A 1 92 ? -11.943 -7.247 30.422 1.00 65.12 92 ASN A C 1
ATOM 715 O O . ASN A 1 92 ? -13.045 -6.876 30.019 1.00 65.12 92 ASN A O 1
ATOM 719 N N . LEU A 1 93 ? -10.867 -7.278 29.639 1.00 70.75 93 LEU A N 1
ATOM 720 C CA . LEU A 1 93 ? -10.911 -6.996 28.207 1.00 70.75 93 LEU A CA 1
ATOM 721 C C . LEU A 1 93 ? -11.465 -8.190 27.419 1.00 70.75 93 LEU A C 1
ATOM 723 O O . LEU A 1 93 ? -11.850 -8.023 26.265 1.00 70.75 93 LEU A O 1
ATOM 727 N N . VAL A 1 94 ? -11.529 -9.375 28.033 1.00 70.25 94 VAL A N 1
ATOM 728 C CA . VAL A 1 94 ? -12.032 -10.611 27.432 1.00 70.25 94 VAL A CA 1
ATOM 729 C C . VAL A 1 94 ? -13.541 -10.704 27.621 1.00 70.25 94 VAL A C 1
ATOM 731 O O . VAL A 1 94 ? -14.044 -10.815 28.738 1.00 70.25 94 VAL A O 1
ATOM 734 N N . LYS A 1 95 ? -14.263 -10.711 26.504 1.00 70.56 95 LYS A N 1
ATOM 735 C CA . LYS A 1 95 ? -15.712 -10.894 26.442 1.00 70.56 95 LYS A CA 1
ATOM 736 C C . LYS A 1 95 ? -16.103 -12.359 26.607 1.00 70.56 95 LYS A C 1
ATOM 738 O O . LYS A 1 95 ? -17.072 -12.667 27.298 1.00 70.56 95 LYS A O 1
ATOM 743 N N . ARG A 1 96 ? -15.377 -13.259 25.945 1.00 71.44 96 ARG A N 1
ATOM 744 C CA . ARG A 1 96 ? -15.626 -14.702 25.977 1.00 71.44 96 ARG A CA 1
ATOM 745 C C . ARG A 1 96 ? -14.327 -15.443 25.696 1.00 71.44 96 ARG A C 1
ATOM 747 O O . ARG A 1 96 ? -13.515 -14.980 24.910 1.00 71.44 96 ARG A O 1
ATOM 754 N N . ASN A 1 97 ? -14.151 -16.600 26.316 1.00 68.88 97 ASN A N 1
ATOM 755 C CA . ASN A 1 97 ? -13.145 -17.565 25.898 1.00 68.88 97 ASN A CA 1
ATOM 756 C C . ASN A 1 97 ? -13.878 -18.795 25.357 1.00 68.88 97 ASN A C 1
ATOM 758 O O . ASN A 1 97 ? -14.811 -19.279 26.004 1.00 68.88 97 ASN A O 1
ATOM 762 N N . SER A 1 98 ? -13.532 -19.237 24.153 1.00 59.00 98 SER A N 1
ATOM 763 C CA . SER A 1 98 ? -14.133 -20.400 23.504 1.00 59.00 98 SER A CA 1
ATOM 764 C C . SER A 1 98 ? -13.022 -21.293 22.982 1.00 59.00 98 SER A C 1
ATOM 766 O O . SER A 1 98 ? -12.181 -20.816 22.228 1.00 59.00 98 SER A O 1
ATOM 768 N N . ASP A 1 99 ? -13.049 -22.583 23.309 1.00 56.25 99 ASP A N 1
ATOM 769 C CA . ASP A 1 99 ? -11.980 -23.523 22.935 1.00 56.25 99 ASP A CA 1
ATOM 770 C C . ASP A 1 99 ? -11.757 -23.605 21.411 1.00 56.25 99 ASP A C 1
ATOM 772 O O . ASP A 1 99 ? -10.644 -23.842 20.954 1.00 56.25 99 ASP A O 1
ATOM 776 N N . GLU A 1 100 ? -12.798 -23.337 20.614 1.00 62.97 100 GLU A N 1
ATOM 777 C CA . GLU A 1 100 ? -12.743 -23.338 19.143 1.00 62.97 100 GLU A CA 1
ATOM 778 C C . GLU A 1 100 ? -12.239 -22.024 18.518 1.00 62.97 100 GLU A C 1
ATOM 780 O O . GLU A 1 100 ? -11.658 -22.042 17.436 1.00 62.97 100 GLU A O 1
ATOM 785 N N . ARG A 1 101 ? -12.487 -20.874 19.159 1.00 56.34 101 ARG A N 1
ATOM 786 C CA . ARG A 1 101 ? -12.247 -19.528 18.584 1.00 56.34 101 ARG A CA 1
ATOM 787 C C . ARG A 1 101 ? -11.191 -18.722 19.338 1.00 56.34 101 ARG A C 1
ATOM 789 O O . ARG A 1 101 ? -10.837 -17.622 18.923 1.00 56.34 101 ARG A O 1
ATOM 796 N N . GLY A 1 102 ? -10.690 -19.263 20.444 1.00 69.12 102 GLY A N 1
ATOM 797 C CA . GLY A 1 102 ? -9.803 -18.570 21.359 1.00 69.12 102 GLY A CA 1
ATOM 798 C C . GLY A 1 102 ? -10.513 -17.471 22.153 1.00 69.12 102 GLY A C 1
ATOM 799 O O . GLY A 1 102 ? -11.706 -17.538 22.465 1.00 69.12 102 GLY A O 1
ATOM 800 N N . VAL A 1 103 ? -9.731 -16.459 22.516 1.00 72.75 103 VAL A N 1
ATOM 801 C CA . VAL A 1 103 ? -10.134 -15.364 23.399 1.00 72.75 103 VAL A CA 1
ATOM 802 C C . VAL A 1 103 ? -10.767 -14.240 22.573 1.00 72.75 103 VAL A C 1
ATOM 804 O O . VAL A 1 103 ? -10.088 -13.569 21.801 1.00 72.75 103 VAL A O 1
ATOM 807 N N . GLU A 1 104 ? -12.066 -14.003 22.752 1.00 70.06 104 GLU A N 1
ATOM 808 C CA . GLU A 1 104 ? -12.792 -12.883 22.149 1.00 70.06 104 GLU A CA 1
ATOM 809 C C . GLU A 1 104 ? -12.697 -11.649 23.055 1.00 70.06 104 GLU A C 1
ATOM 811 O O . GLU A 1 104 ? -13.121 -11.682 24.215 1.00 70.06 104 GLU A O 1
ATOM 816 N N . PHE A 1 105 ? -12.186 -10.536 22.527 1.00 76.06 105 PHE A N 1
ATOM 817 C CA . PHE A 1 105 ? -12.076 -9.272 23.259 1.00 76.06 105 PHE A CA 1
ATOM 818 C C . PHE A 1 105 ? -13.328 -8.395 23.106 1.00 76.06 105 PHE A C 1
ATOM 820 O O . PHE A 1 105 ? -14.074 -8.478 22.128 1.00 76.06 105 PHE A O 1
ATOM 827 N N . HIS A 1 106 ? -13.571 -7.520 24.080 1.00 80.81 106 HIS A N 1
ATOM 828 C CA . HIS A 1 106 ? -14.573 -6.467 23.957 1.00 80.81 106 HIS A CA 1
ATOM 829 C C . HIS A 1 106 ? -14.155 -5.444 22.896 1.00 80.81 106 HIS A C 1
ATOM 831 O O . HIS A 1 106 ? -13.012 -4.990 22.871 1.00 80.81 106 HIS A O 1
ATOM 837 N N . CYS A 1 107 ? -15.105 -5.023 22.053 1.00 81.50 107 CYS A N 1
ATOM 838 C CA . CYS A 1 107 ? -14.847 -3.948 21.101 1.00 81.50 107 CYS A CA 1
ATOM 839 C C 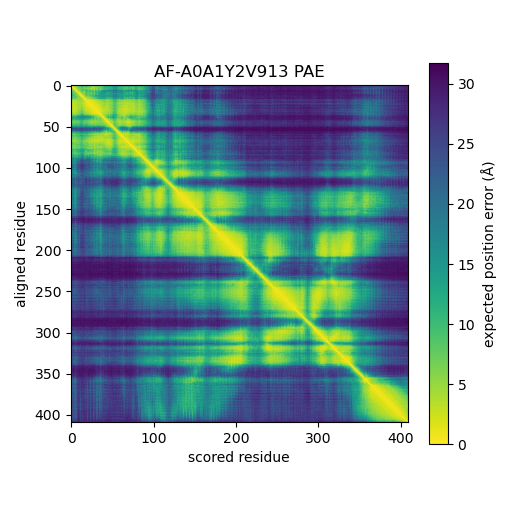. CYS A 1 107 ? -14.548 -2.642 21.867 1.00 81.50 107 CYS A C 1
ATOM 841 O O . CYS A 1 107 ? -15.366 -2.237 22.704 1.00 81.50 107 CYS A O 1
ATOM 843 N N . PRO A 1 108 ? -13.434 -1.948 21.572 1.00 83.50 108 PRO A N 1
ATOM 844 C CA . PRO A 1 108 ? -13.020 -0.738 22.289 1.00 83.50 108 PRO A CA 1
ATOM 845 C C . PRO A 1 108 ? -13.986 0.438 22.097 1.00 83.50 108 PRO A C 1
ATOM 847 O O . PRO A 1 108 ? -14.013 1.361 22.910 1.00 83.50 108 PRO A O 1
ATOM 850 N N . LEU A 1 109 ? -14.798 0.410 21.034 1.00 83.88 109 LEU A N 1
ATOM 851 C CA . LEU A 1 109 ? -15.819 1.421 20.752 1.00 83.88 109 LEU A CA 1
ATOM 852 C C . LEU A 1 109 ? -17.152 1.143 21.463 1.00 83.88 109 LEU A C 1
ATOM 854 O O . LEU A 1 109 ? -18.077 1.950 21.355 1.00 83.88 109 LEU A O 1
ATOM 858 N N . THR A 1 110 ? -17.260 0.031 22.201 1.00 82.56 110 THR A N 1
ATOM 859 C CA . THR A 1 110 ? -18.465 -0.308 22.966 1.00 82.56 110 THR A CA 1
ATOM 860 C C . THR A 1 110 ? -18.679 0.727 24.063 1.00 82.56 110 THR A C 1
ATOM 862 O O . THR A 1 110 ? -17.901 0.822 25.013 1.00 82.56 110 THR A O 1
ATOM 865 N N . GLN A 1 111 ? -19.755 1.496 23.937 1.00 75.62 111 GLN A N 1
ATOM 866 C CA . GLN A 1 111 ? -20.177 2.436 24.966 1.00 75.62 111 GLN A CA 1
ATOM 867 C C . GLN A 1 111 ? -21.016 1.691 25.999 1.00 75.62 111 GLN A C 1
ATOM 869 O O . GLN A 1 111 ? -21.997 1.033 25.650 1.00 75.62 111 GLN A O 1
ATOM 874 N N . LEU A 1 112 ? -20.633 1.796 27.270 1.00 67.75 112 LEU A N 1
ATOM 875 C CA . LEU A 1 112 ? -21.456 1.307 28.368 1.00 67.75 112 LEU A CA 1
ATOM 876 C C . LEU A 1 112 ? -22.204 2.486 28.979 1.00 67.75 112 LEU A C 1
ATOM 878 O O . LEU A 1 112 ? -21.609 3.487 29.376 1.00 67.75 112 LEU A O 1
ATOM 882 N N . VAL A 1 113 ? -23.527 2.362 29.070 1.00 62.16 113 VAL A N 1
ATOM 883 C CA . VAL A 1 113 ? -24.346 3.322 29.810 1.00 62.16 113 VAL A CA 1
ATOM 884 C C . VAL A 1 113 ? -24.164 3.016 31.293 1.00 62.16 113 VAL A C 1
ATOM 886 O O . VAL A 1 113 ? -24.829 2.141 31.847 1.00 62.16 113 VAL A O 1
ATOM 889 N N . VAL A 1 114 ? -23.221 3.698 31.940 1.00 58.12 114 VAL A N 1
ATOM 890 C CA . VAL A 1 114 ? -23.032 3.573 33.388 1.00 58.12 114 VAL A CA 1
ATOM 891 C C . VAL A 1 114 ? -24.238 4.208 34.087 1.00 58.12 114 VAL A C 1
ATOM 893 O O . VAL A 1 114 ? -24.557 5.377 33.866 1.00 58.12 114 VAL A O 1
ATOM 896 N N . LYS A 1 115 ? -24.946 3.432 34.920 1.00 48.62 115 LYS A N 1
ATOM 897 C CA . LYS A 1 115 ? -25.997 3.970 35.798 1.00 48.62 115 LYS A CA 1
ATOM 898 C C . LYS A 1 115 ? -25.339 4.793 36.910 1.00 48.62 115 LYS A C 1
ATOM 900 O O . LYS A 1 115 ? -24.359 4.353 37.500 1.00 48.62 115 LYS A O 1
ATOM 905 N N . LYS A 1 116 ? -25.891 5.985 37.157 1.00 51.34 116 LYS A N 1
ATOM 906 C CA . LYS A 1 116 ? -25.384 7.025 38.067 1.00 51.34 116 LYS A CA 1
ATOM 907 C C . LYS A 1 116 ? -24.853 6.491 39.406 1.00 51.34 116 LYS A C 1
ATOM 909 O O . LYS A 1 116 ? -25.548 5.747 40.089 1.00 51.34 116 LYS A O 1
ATOM 914 N N . ILE A 1 117 ? -23.715 7.039 39.830 1.00 48.62 117 ILE A N 1
ATOM 915 C CA . ILE A 1 117 ? -23.532 7.491 41.213 1.00 48.62 117 ILE A CA 1
ATOM 916 C C . ILE A 1 117 ? -23.949 8.967 41.186 1.00 48.62 117 ILE A C 1
ATOM 918 O O . ILE A 1 117 ? -23.565 9.700 40.272 1.00 48.62 117 ILE A O 1
ATOM 922 N N . GLU A 1 118 ? -24.846 9.374 42.078 1.00 48.00 118 GLU A N 1
ATOM 923 C CA . GLU A 1 118 ? -25.426 10.719 42.096 1.00 48.00 118 GLU A CA 1
ATOM 924 C C . GLU A 1 118 ? -24.311 11.791 42.061 1.00 48.00 118 GLU A C 1
ATOM 926 O O . GLU A 1 118 ? -23.398 11.750 42.880 1.00 48.00 118 GLU A O 1
ATOM 931 N N . ASN A 1 119 ? -24.394 12.734 41.103 1.00 51.34 119 ASN A N 1
ATOM 932 C CA . ASN A 1 119 ? -23.574 13.960 40.946 1.00 51.34 119 ASN A CA 1
ATOM 933 C C . ASN A 1 119 ? -22.394 14.002 39.941 1.00 51.34 119 ASN A C 1
ATOM 935 O O . ASN A 1 119 ? -21.610 14.946 40.013 1.00 51.34 119 ASN A O 1
ATOM 939 N N . GLN A 1 120 ? -22.272 13.106 38.952 1.00 50.03 120 GLN A N 1
ATOM 940 C CA . GLN A 1 120 ? -21.292 13.287 37.853 1.00 50.03 120 GLN A CA 1
ATOM 941 C C . GLN A 1 120 ? -21.943 13.404 36.465 1.00 50.03 120 GLN A C 1
ATOM 943 O O . GLN A 1 120 ? -22.913 12.708 36.157 1.00 50.03 120 GLN A O 1
ATOM 948 N N . SER A 1 121 ? -21.424 14.335 35.650 1.00 51.38 121 SER A N 1
ATOM 949 C CA . SER A 1 121 ? -21.878 14.620 34.282 1.00 51.38 121 SER A CA 1
ATOM 950 C C . SER A 1 121 ? -21.814 13.385 33.382 1.00 51.38 121 SER A C 1
ATOM 952 O O . SER A 1 121 ? -20.904 12.567 33.485 1.00 51.38 121 SER A O 1
ATOM 954 N N . TYR A 1 122 ? -22.795 13.279 32.483 1.00 54.03 122 TYR A N 1
ATOM 955 C CA . TYR A 1 122 ? -22.898 12.246 31.453 1.00 54.03 122 TYR A CA 1
ATOM 956 C C . TYR A 1 122 ? -21.745 12.355 30.446 1.00 54.03 122 TYR A C 1
ATOM 958 O O . TYR A 1 122 ? -21.890 12.993 29.407 1.00 54.03 122 TYR A O 1
ATOM 966 N N . GLU A 1 123 ? -20.624 11.695 30.709 1.00 59.41 123 GLU A N 1
ATOM 967 C CA . GLU A 1 123 ? -19.700 11.311 29.644 1.00 59.41 123 GLU A CA 1
ATOM 968 C C . GLU A 1 123 ? -19.816 9.799 29.421 1.00 59.41 123 GLU A C 1
ATOM 970 O O . GLU A 1 123 ? -19.687 9.030 30.379 1.00 59.41 123 GLU A O 1
ATOM 975 N N . PRO A 1 124 ? -20.108 9.335 28.189 1.00 62.03 124 PRO A N 1
ATOM 976 C CA . PRO A 1 124 ? -20.093 7.913 27.885 1.00 62.03 124 PRO A CA 1
ATOM 977 C C . PRO A 1 124 ? -18.666 7.399 28.075 1.00 62.03 124 PRO A C 1
ATOM 979 O O . PRO A 1 124 ? -17.777 7.666 27.265 1.00 62.03 124 PRO A O 1
ATOM 982 N N . THR A 1 125 ? -18.436 6.664 29.158 1.00 65.44 125 THR A N 1
ATOM 983 C CA . THR A 1 125 ? -17.136 6.057 29.410 1.00 65.44 125 THR A CA 1
ATOM 984 C C . THR A 1 125 ? -16.949 4.872 28.466 1.00 65.44 125 THR A C 1
ATOM 986 O O . THR A 1 125 ? -17.849 4.057 28.245 1.00 65.44 125 THR A O 1
ATOM 989 N N . ARG A 1 126 ? -15.760 4.794 27.864 1.00 72.50 126 ARG A N 1
ATOM 990 C CA . ARG A 1 126 ? -15.328 3.678 27.015 1.00 72.50 126 ARG A CA 1
ATOM 991 C C . ARG A 1 126 ? -14.281 2.887 27.782 1.00 72.50 126 ARG A C 1
ATOM 993 O O . ARG A 1 126 ? -13.087 3.118 27.614 1.00 72.50 126 ARG A O 1
ATOM 1000 N N . PRO A 1 127 ? -14.705 1.997 28.684 1.00 69.69 127 PRO A N 1
ATOM 1001 C CA . PRO A 1 127 ? -13.778 1.392 29.627 1.00 69.69 127 PRO A CA 1
ATOM 1002 C C . PRO A 1 127 ? -12.830 0.377 28.976 1.00 69.69 127 PRO A C 1
ATOM 1004 O O . PRO A 1 127 ? -11.767 0.103 29.515 1.00 69.69 127 PRO A O 1
ATOM 1007 N N . PHE A 1 128 ? -13.183 -0.146 27.799 1.00 76.38 128 PHE A N 1
ATOM 1008 C CA . PHE A 1 128 ? -12.342 -1.071 27.036 1.00 76.38 128 PHE A CA 1
ATOM 1009 C C . PHE A 1 128 ? -11.338 -0.360 26.120 1.00 76.38 128 PHE A C 1
ATOM 1011 O O . PHE A 1 128 ? -10.607 -1.026 25.395 1.00 76.38 128 PHE A O 1
ATOM 1018 N N . GLN A 1 129 ? -11.309 0.977 26.109 1.00 78.69 129 GLN A N 1
ATOM 1019 C CA . GLN A 1 129 ? -10.445 1.740 25.218 1.00 78.69 129 GLN A CA 1
ATOM 1020 C C . GLN A 1 129 ? -9.004 1.750 25.742 1.00 78.69 129 GLN A C 1
ATOM 1022 O O . GLN A 1 129 ? -8.614 2.587 26.553 1.00 78.69 129 GLN A O 1
ATOM 1027 N N . THR A 1 130 ? -8.190 0.834 25.230 1.00 81.62 130 THR A N 1
ATOM 1028 C CA . THR A 1 130 ? -6.730 0.837 25.390 1.00 81.62 130 THR A CA 1
ATOM 1029 C C . THR A 1 130 ? -6.064 0.994 24.023 1.00 81.62 130 THR A C 1
ATOM 1031 O O . THR A 1 130 ? -6.661 0.686 22.993 1.00 81.62 130 THR A O 1
ATOM 1034 N N . HIS A 1 131 ? -4.817 1.473 23.968 1.00 82.44 131 HIS A N 1
ATOM 1035 C CA . HIS A 1 131 ? -4.116 1.623 22.683 1.00 82.44 131 HIS A CA 1
ATOM 1036 C C . HIS A 1 131 ? -4.020 0.297 21.913 1.00 82.44 131 HIS A C 1
ATOM 1038 O O . HIS A 1 131 ? -4.257 0.269 20.710 1.00 82.44 131 HIS A O 1
ATOM 1044 N N . MET A 1 132 ? -3.746 -0.806 22.617 1.00 82.56 132 MET A N 1
ATOM 1045 C CA . MET A 1 132 ? -3.672 -2.136 22.011 1.00 82.56 132 MET A CA 1
ATOM 1046 C C . MET A 1 132 ? -5.028 -2.594 21.456 1.00 82.56 132 MET A C 1
ATOM 1048 O O . MET A 1 132 ? -5.101 -3.048 20.319 1.00 82.56 132 MET A O 1
ATOM 1052 N N . THR A 1 133 ? -6.117 -2.433 22.214 1.00 82.56 133 THR A N 1
ATOM 1053 C CA . THR A 1 133 ? -7.456 -2.852 21.755 1.00 82.56 133 THR A CA 1
ATOM 1054 C C . THR A 1 133 ? -7.946 -2.021 20.572 1.00 82.56 133 THR A C 1
ATOM 1056 O O . THR A 1 133 ? -8.566 -2.567 19.663 1.00 82.56 133 THR A O 1
ATOM 1059 N N . LEU A 1 134 ? -7.618 -0.724 20.527 1.00 86.44 134 LEU A N 1
ATOM 1060 C CA . LEU A 1 134 ? -7.882 0.131 19.366 1.00 86.44 134 LEU A CA 1
ATOM 1061 C C . LEU A 1 134 ? -7.130 -0.341 18.117 1.00 86.44 134 LEU A C 1
ATOM 1063 O O . LEU A 1 134 ? -7.722 -0.372 17.042 1.00 86.44 134 LEU A O 1
ATOM 1067 N N . LEU A 1 135 ? -5.859 -0.730 18.252 1.00 86.81 135 LEU A N 1
ATOM 1068 C CA . LEU A 1 135 ? -5.069 -1.262 17.137 1.00 86.81 135 LEU A CA 1
ATOM 1069 C C . LEU A 1 135 ? -5.617 -2.601 16.639 1.00 86.81 135 LEU A C 1
ATOM 1071 O O . LEU A 1 135 ? -5.765 -2.778 15.434 1.00 86.81 135 LEU A O 1
ATOM 1075 N N . MET A 1 136 ? -5.977 -3.513 17.548 1.00 84.56 136 MET A N 1
ATOM 1076 C CA . MET A 1 136 ? -6.597 -4.790 17.179 1.00 84.56 136 MET A CA 1
ATOM 1077 C C . MET A 1 136 ? -7.911 -4.581 16.419 1.00 84.56 136 MET A C 1
ATOM 1079 O O . MET A 1 136 ? -8.129 -5.201 15.383 1.00 84.56 136 MET A O 1
ATOM 1083 N N . HIS A 1 137 ? -8.755 -3.658 16.887 1.00 86.56 137 HIS A N 1
ATOM 1084 C CA . HIS A 1 137 ? -10.012 -3.331 16.217 1.00 86.56 137 HIS A CA 1
ATOM 1085 C C . HIS A 1 137 ? -9.806 -2.647 14.856 1.00 86.56 137 HIS A C 1
ATOM 1087 O O . HIS A 1 137 ? -10.541 -2.913 13.906 1.00 86.56 137 HIS A O 1
ATOM 1093 N N . ALA A 1 138 ? -8.799 -1.777 14.735 1.00 89.44 138 ALA A N 1
ATOM 1094 C CA . ALA A 1 138 ? -8.434 -1.179 13.454 1.00 89.44 138 ALA A CA 1
ATOM 1095 C C . ALA A 1 138 ? -7.945 -2.243 12.458 1.00 89.44 138 ALA A C 1
ATOM 1097 O O . ALA A 1 138 ? -8.340 -2.205 11.295 1.00 89.44 138 ALA A O 1
ATOM 1098 N N . ASN A 1 139 ? -7.145 -3.211 12.916 1.00 87.31 139 ASN A N 1
ATOM 1099 C CA . ASN A 1 139 ? -6.675 -4.321 12.090 1.00 87.31 139 ASN A CA 1
ATOM 1100 C C . ASN A 1 139 ? -7.838 -5.184 11.580 1.00 87.31 139 ASN A C 1
ATOM 1102 O O . ASN A 1 139 ? -7.924 -5.433 10.386 1.00 87.31 139 ASN A O 1
ATOM 1106 N N . GLU A 1 140 ? -8.781 -5.553 12.450 1.00 84.88 140 GLU A N 1
ATOM 1107 C CA . GLU A 1 140 ? -9.991 -6.295 12.059 1.00 84.88 140 GLU A CA 1
ATOM 1108 C C . GLU A 1 140 ? -10.800 -5.552 10.977 1.00 84.88 140 GLU A C 1
ATOM 1110 O O . GLU A 1 140 ? -11.237 -6.151 9.993 1.00 84.88 140 GLU A O 1
ATOM 1115 N N . CYS A 1 141 ? -10.961 -4.229 11.123 1.00 86.50 141 CYS A N 1
ATOM 1116 C CA . CYS A 1 141 ? -11.624 -3.398 10.117 1.00 86.50 141 CYS A CA 1
ATOM 1117 C C . CYS A 1 141 ? -10.874 -3.403 8.773 1.00 86.50 141 CYS A C 1
ATOM 1119 O O . CYS A 1 141 ? -11.507 -3.501 7.722 1.00 86.50 141 CYS A O 1
ATOM 1121 N N . LEU A 1 142 ? -9.542 -3.288 8.793 1.00 86.81 142 LEU A N 1
ATOM 1122 C CA . LEU A 1 142 ? -8.718 -3.283 7.581 1.00 86.81 142 LEU A CA 1
ATOM 1123 C C . LEU A 1 142 ? -8.702 -4.649 6.889 1.00 86.81 142 LEU A C 1
ATOM 1125 O O . LEU A 1 142 ? -8.817 -4.694 5.671 1.00 86.81 142 LEU A O 1
ATOM 1129 N N . GLU A 1 143 ? -8.624 -5.746 7.642 1.00 84.31 143 GLU A N 1
ATOM 1130 C CA . GLU A 1 143 ? -8.698 -7.110 7.103 1.00 84.31 143 GLU A CA 1
ATOM 1131 C C . GLU A 1 143 ? -10.042 -7.382 6.430 1.00 84.31 143 GLU A C 1
ATOM 1133 O O . GLU A 1 143 ? -10.099 -7.996 5.365 1.00 84.31 143 GLU A O 1
ATOM 1138 N N . ARG A 1 144 ? -11.137 -6.891 7.021 1.00 83.88 144 ARG A N 1
ATOM 1139 C CA . ARG A 1 144 ? -12.460 -6.999 6.410 1.00 83.88 144 ARG A CA 1
ATOM 1140 C C . ARG A 1 144 ? -12.544 -6.221 5.099 1.00 83.88 144 ARG A C 1
ATOM 1142 O O . ARG A 1 144 ? -13.066 -6.749 4.122 1.00 83.88 144 ARG A O 1
ATOM 1149 N N . LEU A 1 145 ? -12.042 -4.985 5.079 1.00 83.75 145 LEU A N 1
ATOM 1150 C CA . LEU A 1 145 ? -12.000 -4.181 3.857 1.00 83.75 145 LEU A CA 1
ATOM 1151 C C . LEU A 1 145 ? -11.127 -4.852 2.791 1.00 83.75 145 LEU A C 1
ATOM 1153 O O . LEU A 1 145 ? -11.535 -4.946 1.640 1.00 83.75 145 LEU A O 1
ATOM 1157 N N . ASP A 1 146 ? -9.961 -5.375 3.161 1.00 83.25 146 ASP A N 1
ATOM 1158 C CA . ASP A 1 146 ? -9.094 -6.091 2.226 1.00 83.25 146 ASP A CA 1
ATOM 1159 C C . ASP A 1 146 ? -9.777 -7.338 1.647 1.00 83.25 146 ASP A C 1
ATOM 1161 O O . ASP A 1 146 ? -9.707 -7.572 0.443 1.00 83.25 146 ASP A O 1
ATOM 1165 N N . HIS A 1 147 ? -10.523 -8.082 2.469 1.00 81.62 147 HIS A N 1
ATOM 1166 C CA . HIS A 1 147 ? -11.328 -9.211 2.011 1.00 81.62 147 HIS A CA 1
ATOM 1167 C C . HIS A 1 147 ? -12.438 -8.786 1.037 1.00 81.62 147 HIS A C 1
ATOM 1169 O O . HIS A 1 147 ? -12.562 -9.372 -0.039 1.00 81.62 147 HIS A O 1
ATOM 1175 N N . GLU A 1 148 ? -13.220 -7.754 1.373 1.00 80.00 148 GLU A N 1
ATOM 1176 C CA . GLU A 1 148 ? -14.309 -7.253 0.519 1.00 80.00 148 GLU A CA 1
ATOM 1177 C C . GLU A 1 148 ? -13.789 -6.765 -0.846 1.00 80.00 148 GLU A C 1
ATOM 1179 O O . GLU A 1 148 ? -14.417 -7.016 -1.876 1.00 80.00 148 GLU A O 1
ATOM 1184 N N . TYR A 1 149 ? -12.609 -6.136 -0.875 1.00 77.00 149 TYR A N 1
ATOM 1185 C CA . TYR A 1 149 ? -11.973 -5.646 -2.102 1.00 77.00 149 TYR A CA 1
ATOM 1186 C C . TYR A 1 149 ? -10.955 -6.624 -2.709 1.00 77.00 149 TYR A C 1
ATOM 1188 O O . TYR A 1 149 ? -10.320 -6.300 -3.714 1.00 77.00 149 TYR A O 1
ATOM 1196 N N . SER A 1 150 ? -10.816 -7.841 -2.174 1.00 76.88 150 SER A N 1
ATOM 1197 C CA . SER A 1 150 ? -9.791 -8.806 -2.599 1.00 76.88 150 SER A CA 1
ATOM 1198 C C . SER A 1 150 ? -9.884 -9.129 -4.095 1.00 76.88 150 SER A C 1
ATOM 1200 O O . SER A 1 150 ? -8.875 -9.133 -4.801 1.00 76.88 150 SER A O 1
ATOM 1202 N N . ALA A 1 151 ? -11.107 -9.270 -4.621 1.00 67.94 151 ALA A N 1
ATOM 1203 C CA . ALA A 1 151 ? -11.358 -9.516 -6.044 1.00 67.94 151 ALA A CA 1
ATOM 1204 C C . ALA A 1 151 ? -10.924 -8.359 -6.967 1.00 67.94 151 ALA A C 1
ATOM 1206 O O . ALA A 1 151 ? -10.687 -8.580 -8.155 1.00 67.94 151 ALA A O 1
ATOM 1207 N N . LEU A 1 152 ? -10.828 -7.139 -6.430 1.00 68.00 152 LEU A N 1
ATOM 1208 C CA . LEU A 1 152 ? -10.468 -5.917 -7.152 1.00 68.00 152 LEU A CA 1
ATOM 1209 C C . LEU A 1 152 ? -8.990 -5.528 -6.972 1.00 68.00 152 LEU A C 1
ATOM 1211 O O . LEU A 1 152 ? -8.541 -4.582 -7.613 1.00 68.00 152 LEU A O 1
ATOM 1215 N N . GLY A 1 153 ? -8.227 -6.251 -6.143 1.00 69.88 153 GLY A N 1
ATOM 1216 C CA . GLY A 1 153 ? -6.827 -5.933 -5.826 1.00 69.88 153 GLY A CA 1
ATOM 1217 C C . GLY A 1 153 ? -6.565 -5.555 -4.363 1.00 69.88 153 GLY A C 1
ATOM 1218 O O . GLY A 1 153 ? -5.510 -4.997 -4.068 1.00 69.88 153 GLY A O 1
ATOM 1219 N N . GLY A 1 154 ? -7.499 -5.856 -3.457 1.00 76.44 154 GLY A N 1
ATOM 1220 C CA . GLY A 1 154 ? -7.372 -5.619 -2.016 1.00 76.44 154 GLY A CA 1
ATOM 1221 C C . GLY A 1 154 ? -7.607 -4.161 -1.621 1.00 76.44 154 GLY A C 1
ATOM 1222 O O . GLY A 1 154 ? -8.221 -3.383 -2.353 1.00 76.44 154 GLY A O 1
ATOM 1223 N N . LEU A 1 155 ? -7.090 -3.769 -0.456 1.00 78.69 155 LEU A N 1
ATOM 1224 C CA . LEU A 1 155 ? -7.291 -2.439 0.139 1.00 78.69 155 LEU A CA 1
ATOM 1225 C C . LEU A 1 155 ? -6.901 -1.269 -0.794 1.00 78.69 155 LEU A C 1
ATOM 1227 O O . LEU A 1 155 ? -7.503 -0.197 -0.751 1.00 78.69 155 LEU A O 1
ATOM 1231 N N . LEU A 1 156 ? -5.903 -1.460 -1.661 1.00 77.00 156 LEU A N 1
ATOM 1232 C CA . LEU A 1 156 ? -5.416 -0.423 -2.581 1.00 77.00 156 LEU A CA 1
ATOM 1233 C C . LEU A 1 156 ? -6.388 -0.131 -3.733 1.00 77.00 156 LEU A C 1
ATOM 1235 O O . LEU A 1 156 ? -6.299 0.940 -4.327 1.00 77.00 156 LEU A O 1
ATOM 1239 N N . ALA A 1 157 ? -7.341 -1.025 -4.007 1.00 72.44 157 ALA A N 1
ATOM 1240 C CA . ALA A 1 157 ? -8.370 -0.835 -5.029 1.00 72.44 157 ALA A CA 1
ATOM 1241 C C . ALA A 1 157 ? -9.547 0.044 -4.562 1.00 72.44 157 ALA A C 1
ATOM 1243 O O . ALA A 1 157 ? -10.409 0.398 -5.364 1.00 72.44 157 ALA A O 1
ATOM 1244 N N . ILE A 1 158 ? -9.588 0.419 -3.276 1.00 75.12 158 ILE A N 1
ATOM 1245 C CA . ILE A 1 158 ? -10.656 1.251 -2.693 1.00 75.12 158 ILE A CA 1
ATOM 1246 C C . ILE A 1 158 ? -10.688 2.652 -3.316 1.00 75.12 158 ILE A C 1
ATOM 1248 O O . ILE A 1 158 ? -11.744 3.277 -3.401 1.00 75.12 158 ILE A O 1
ATOM 1252 N N . LEU A 1 159 ? -9.534 3.164 -3.748 1.00 73.38 159 LEU A N 1
ATOM 1253 C CA . LEU A 1 159 ? -9.435 4.463 -4.402 1.00 73.38 159 LEU A CA 1
ATOM 1254 C C . LEU A 1 159 ? -9.368 4.259 -5.920 1.00 73.38 159 LEU A C 1
ATOM 1256 O O . LEU A 1 159 ? -8.332 3.807 -6.409 1.00 73.38 159 LEU A O 1
ATOM 1260 N N . PRO A 1 160 ? -10.428 4.596 -6.680 1.00 63.53 160 PRO A N 1
ATOM 1261 C CA . PRO A 1 160 ? -10.382 4.504 -8.132 1.00 63.53 160 PRO A CA 1
ATOM 1262 C C . PRO A 1 160 ? -9.376 5.523 -8.684 1.00 63.53 160 PRO A C 1
ATOM 1264 O O . PRO A 1 160 ? -9.544 6.731 -8.506 1.00 63.53 160 PRO A O 1
ATOM 1267 N N . THR A 1 161 ? -8.329 5.039 -9.353 1.00 62.28 161 THR A N 1
ATOM 1268 C CA . THR A 1 161 ? -7.288 5.873 -9.982 1.00 62.28 161 THR A CA 1
ATOM 1269 C C . THR A 1 161 ? -7.562 6.182 -11.456 1.00 62.28 161 THR A C 1
ATOM 1271 O O . THR A 1 161 ? -7.001 7.142 -11.975 1.00 62.28 161 THR A O 1
ATOM 1274 N N . ASP A 1 162 ? -8.457 5.427 -12.112 1.00 54.25 162 ASP A N 1
ATOM 1275 C CA . ASP A 1 162 ? -8.444 5.292 -13.582 1.00 54.25 162 ASP A CA 1
ATOM 1276 C C . ASP A 1 162 ? -9.739 5.724 -14.300 1.00 54.25 162 ASP A C 1
ATOM 1278 O O . ASP A 1 162 ? -9.952 5.375 -15.460 1.00 54.25 162 ASP A O 1
ATOM 1282 N N . ARG A 1 163 ? -10.642 6.479 -13.660 1.00 54.00 163 ARG A N 1
ATOM 1283 C CA . ARG A 1 163 ? -11.840 6.997 -14.352 1.00 54.00 163 ARG A CA 1
ATOM 1284 C C . ARG A 1 163 ? -11.669 8.468 -14.720 1.00 54.00 163 ARG A C 1
ATOM 1286 O O . ARG A 1 163 ? -11.472 9.314 -13.861 1.00 54.00 163 ARG A O 1
ATOM 1293 N N . GLU A 1 164 ? -11.822 8.816 -15.993 1.00 54.44 164 GLU A N 1
ATOM 1294 C CA . GLU A 1 164 ? -11.801 10.219 -16.454 1.00 54.44 164 GLU A CA 1
ATOM 1295 C C . GLU A 1 164 ? -12.878 11.100 -15.765 1.00 54.44 164 GLU A C 1
ATOM 1297 O O . GLU A 1 164 ? -12.776 12.323 -15.773 1.00 54.44 164 GLU A O 1
ATOM 1302 N N . SER A 1 165 ? -13.843 10.487 -15.064 1.00 51.94 165 SER A N 1
ATOM 1303 C CA . SER A 1 165 ? -14.856 11.110 -14.197 1.00 51.94 165 SER A CA 1
ATOM 1304 C C . SER A 1 165 ? -14.582 10.996 -12.678 1.00 51.94 165 SER A C 1
ATOM 1306 O O . SER A 1 165 ? -15.503 11.033 -11.868 1.00 51.94 165 SER A O 1
ATOM 1308 N N . ILE A 1 166 ? -13.320 10.888 -12.241 1.00 55.50 166 ILE A N 1
ATOM 1309 C CA . ILE A 1 166 ? -12.899 10.819 -10.816 1.00 55.50 166 ILE A CA 1
ATOM 1310 C C . ILE A 1 166 ? -13.459 11.959 -9.943 1.00 55.50 166 ILE A C 1
ATOM 1312 O O . ILE A 1 166 ? -13.657 11.779 -8.744 1.00 55.50 166 ILE A O 1
ATOM 1316 N N . ASN A 1 167 ? -13.737 13.133 -10.513 1.00 55.03 167 ASN A N 1
ATOM 1317 C CA . ASN A 1 167 ? -14.286 14.264 -9.756 1.00 55.03 167 ASN A CA 1
ATOM 1318 C C . ASN A 1 167 ? -15.813 14.210 -9.566 1.00 55.03 167 ASN A C 1
ATOM 1320 O O . ASN A 1 167 ? -16.347 15.036 -8.829 1.00 55.03 167 ASN A O 1
ATOM 1324 N N . GLU A 1 168 ? -16.510 13.275 -10.216 1.00 58.06 168 GLU A N 1
ATOM 1325 C CA . GLU A 1 168 ? -17.974 13.162 -10.153 1.00 58.06 168 GLU A CA 1
ATOM 1326 C C . GLU A 1 168 ? -18.449 12.194 -9.061 1.00 58.06 168 GLU A C 1
ATOM 1328 O O . GLU A 1 168 ? -19.607 12.264 -8.653 1.00 58.06 168 GLU A O 1
ATOM 1333 N N . ASP A 1 169 ? -17.566 11.328 -8.550 1.00 63.91 169 ASP A N 1
ATOM 1334 C CA . ASP A 1 169 ? -17.917 10.359 -7.512 1.00 63.91 169 ASP A CA 1
ATOM 1335 C C . ASP A 1 169 ? -17.939 11.046 -6.126 1.00 63.91 169 ASP A C 1
ATOM 1337 O O . ASP A 1 169 ? -16.883 11.452 -5.616 1.00 63.91 169 ASP A O 1
ATOM 1341 N N . PRO A 1 170 ? -19.111 11.213 -5.479 1.00 67.94 170 PRO A N 1
ATOM 1342 C CA . PRO A 1 170 ? -19.245 11.994 -4.244 1.00 67.94 170 PRO A CA 1
ATOM 1343 C C . PRO A 1 170 ? -18.513 11.374 -3.045 1.00 67.94 170 PRO A C 1
ATOM 1345 O O . PRO A 1 170 ? -18.308 12.042 -2.025 1.00 67.94 170 PRO A O 1
ATOM 1348 N N . ASP A 1 171 ? -18.113 10.108 -3.149 1.00 69.00 171 ASP A N 1
ATOM 1349 C CA . ASP A 1 171 ? -17.443 9.370 -2.082 1.00 69.00 171 ASP A CA 1
ATOM 1350 C C . ASP A 1 171 ? -15.915 9.437 -2.166 1.00 69.00 171 ASP A C 1
ATOM 1352 O O . ASP A 1 171 ? -15.240 9.244 -1.153 1.00 69.00 171 ASP A O 1
ATOM 1356 N N . LEU A 1 172 ? -15.346 9.839 -3.305 1.00 71.94 172 LEU A N 1
ATOM 1357 C CA . LEU A 1 172 ? -13.908 10.054 -3.436 1.00 71.94 172 LEU A CA 1
ATOM 1358 C C . LEU A 1 172 ? -13.362 11.168 -2.520 1.00 71.94 172 LEU A C 1
ATOM 1360 O O . LEU A 1 172 ? -12.372 10.917 -1.828 1.00 71.94 172 LEU A O 1
ATOM 1364 N N . PRO A 1 173 ? -13.943 12.386 -2.444 1.00 74.88 173 PRO A N 1
ATOM 1365 C CA . PRO A 1 173 ? -13.447 13.405 -1.516 1.00 74.88 173 PRO A CA 1
ATOM 1366 C C . PRO A 1 173 ? -13.575 12.955 -0.055 1.00 74.88 173 PRO A C 1
ATOM 1368 O O . PRO A 1 173 ? -12.705 13.266 0.760 1.00 74.88 173 PRO A O 1
ATOM 1371 N N . LYS A 1 174 ? -14.603 12.159 0.272 1.00 76.56 174 LYS A N 1
ATOM 1372 C CA . LYS A 1 174 ? -14.760 11.570 1.608 1.00 76.56 174 LYS A CA 1
ATOM 1373 C C . LYS A 1 174 ? -13.666 10.546 1.882 1.00 76.56 174 LYS A C 1
ATOM 1375 O O . LYS A 1 174 ? -13.012 10.647 2.915 1.00 76.56 174 LYS A O 1
ATOM 1380 N N . ALA A 1 175 ? -13.391 9.635 0.950 1.00 73.88 175 ALA A N 1
ATOM 1381 C CA . ALA A 1 175 ? -12.310 8.662 1.071 1.00 73.88 175 ALA A CA 1
ATOM 1382 C C . ALA A 1 175 ? -10.949 9.358 1.241 1.00 73.88 175 ALA A C 1
ATOM 1384 O O . ALA A 1 175 ? -10.207 9.028 2.165 1.00 73.88 175 ALA A O 1
ATOM 1385 N N . LYS A 1 176 ? -10.669 10.402 0.449 1.00 73.38 176 LYS A N 1
ATOM 1386 C CA . LYS A 1 176 ? -9.458 11.239 0.558 1.00 73.38 176 LYS A CA 1
ATOM 1387 C C . LYS A 1 176 ? -9.347 11.996 1.885 1.00 73.38 176 LYS A C 1
ATOM 1389 O O . LYS A 1 176 ? -8.239 12.296 2.323 1.00 73.38 176 LYS A O 1
ATOM 1394 N N . SER A 1 177 ? -10.470 12.315 2.528 1.00 81.25 177 SER A N 1
ATOM 1395 C CA . SER A 1 177 ? -10.473 12.954 3.850 1.00 81.25 177 SER A CA 1
ATOM 1396 C C . SER A 1 177 ? -10.154 11.983 4.993 1.00 81.25 177 SER A C 1
ATOM 1398 O O . SER A 1 177 ? -9.766 12.420 6.075 1.00 81.25 177 SER A O 1
ATOM 1400 N N . THR A 1 178 ? -10.276 10.670 4.766 1.00 86.50 178 THR A N 1
ATOM 1401 C CA . THR A 1 178 ? -9.920 9.665 5.775 1.00 86.50 178 THR A CA 1
ATOM 1402 C C . THR A 1 178 ? -8.406 9.476 5.864 1.00 86.50 178 THR A C 1
ATOM 1404 O O . THR A 1 178 ? -7.700 9.534 4.858 1.00 86.50 178 THR A O 1
ATOM 1407 N N . LEU A 1 179 ? -7.901 9.178 7.067 1.00 87.06 179 LEU A N 1
ATOM 1408 C CA . LEU A 1 179 ? -6.481 8.871 7.283 1.00 87.06 179 LEU A CA 1
ATOM 1409 C C . LEU A 1 179 ? -6.024 7.666 6.442 1.00 87.06 179 LEU A C 1
ATOM 1411 O O . LEU A 1 179 ? -4.936 7.679 5.873 1.00 87.06 179 LEU A O 1
ATOM 1415 N N . VAL A 1 180 ? -6.882 6.645 6.327 1.00 86.12 180 VAL A N 1
ATOM 1416 C CA . VAL A 1 180 ? -6.616 5.450 5.512 1.00 86.12 180 VAL A CA 1
ATOM 1417 C C . VAL A 1 180 ? -6.505 5.827 4.037 1.00 86.12 180 VAL A C 1
ATOM 1419 O O . VAL A 1 180 ? -5.538 5.447 3.389 1.00 86.12 180 VAL A O 1
ATOM 1422 N N . GLY A 1 181 ? -7.425 6.637 3.510 1.00 83.50 181 GLY A N 1
ATOM 1423 C CA . GLY A 1 181 ? -7.356 7.096 2.122 1.00 83.50 181 GLY A CA 1
ATOM 1424 C C . GLY A 1 181 ? -6.118 7.947 1.829 1.00 83.50 181 GLY A C 1
ATOM 1425 O O . GLY A 1 181 ? -5.494 7.770 0.787 1.00 83.50 181 GLY A O 1
ATOM 1426 N N . GLN A 1 182 ? -5.703 8.816 2.755 1.00 84.31 182 GLN A N 1
ATOM 1427 C CA . GLN A 1 182 ? -4.450 9.573 2.619 1.00 84.31 182 GLN A CA 1
ATOM 1428 C C . GLN A 1 182 ? -3.226 8.654 2.568 1.00 84.31 182 GLN A C 1
ATOM 1430 O O . GLN A 1 182 ? -2.340 8.856 1.737 1.00 84.31 182 GLN A O 1
ATOM 1435 N N . TRP A 1 183 ? -3.187 7.628 3.420 1.00 86.56 183 TRP A N 1
ATOM 1436 C CA . TRP A 1 183 ? -2.112 6.639 3.425 1.00 86.56 183 TRP A CA 1
ATOM 1437 C C . TRP A 1 183 ? -2.071 5.816 2.128 1.00 86.56 183 TRP A C 1
ATOM 1439 O O . TRP A 1 183 ? -0.997 5.633 1.548 1.00 86.56 183 TRP A O 1
ATOM 1449 N N . LEU A 1 184 ? -3.229 5.372 1.635 1.00 83.88 184 LEU A N 1
ATOM 1450 C CA . LEU A 1 184 ? -3.330 4.629 0.377 1.00 83.88 184 LEU A CA 1
ATOM 1451 C C . LEU A 1 184 ? -2.881 5.478 -0.817 1.00 83.88 184 LEU A C 1
ATOM 1453 O O . LEU A 1 184 ? -2.046 5.024 -1.597 1.00 83.88 184 LEU A O 1
ATOM 1457 N N . LEU A 1 185 ? -3.346 6.729 -0.918 1.00 82.12 185 LEU A N 1
ATOM 1458 C CA . LEU A 1 185 ? -2.896 7.664 -1.955 1.00 82.12 185 LEU A CA 1
ATOM 1459 C C . LEU A 1 185 ? -1.389 7.894 -1.899 1.00 82.12 185 LEU A C 1
ATOM 1461 O O . LEU A 1 185 ? -0.719 7.853 -2.928 1.00 82.12 185 LEU A O 1
ATOM 1465 N N . TYR A 1 186 ? -0.848 8.138 -0.705 1.00 84.81 186 TYR A N 1
ATOM 1466 C CA . TYR A 1 186 ? 0.588 8.327 -0.529 1.00 84.81 186 TYR A CA 1
ATOM 1467 C C . TYR A 1 186 ? 1.370 7.113 -1.037 1.00 84.81 186 TYR A C 1
ATOM 1469 O O . TYR A 1 186 ? 2.353 7.272 -1.756 1.00 84.81 186 TYR A O 1
ATOM 1477 N N . THR A 1 187 ? 0.902 5.906 -0.719 1.00 85.88 187 THR A N 1
ATOM 1478 C CA . THR A 1 187 ? 1.551 4.653 -1.117 1.00 85.88 187 THR A CA 1
ATOM 1479 C C . THR A 1 187 ? 1.475 4.443 -2.631 1.00 85.88 187 THR A C 1
ATOM 1481 O O . THR A 1 187 ? 2.493 4.154 -3.255 1.00 85.88 187 THR A O 1
ATOM 1484 N N . GLN A 1 188 ? 0.312 4.673 -3.249 1.00 79.94 188 GLN A N 1
ATOM 1485 C CA . GLN A 1 188 ? 0.145 4.614 -4.707 1.00 79.94 188 GLN A CA 1
ATOM 1486 C C . GLN A 1 188 ? 1.053 5.625 -5.425 1.00 79.94 188 GLN A C 1
ATOM 1488 O O . GLN A 1 188 ? 1.775 5.264 -6.355 1.00 79.94 188 GLN A O 1
ATOM 1493 N N . HIS A 1 189 ? 1.077 6.882 -4.967 1.00 83.25 189 HIS A N 1
ATOM 1494 C CA . HIS A 1 189 ? 1.950 7.914 -5.529 1.00 83.25 189 HIS A CA 1
ATOM 1495 C C . HIS A 1 189 ? 3.433 7.593 -5.341 1.00 83.25 189 HIS A C 1
ATOM 1497 O O . HIS A 1 189 ? 4.231 7.882 -6.232 1.00 83.25 189 HIS A O 1
ATOM 1503 N N . LEU A 1 190 ? 3.810 7.009 -4.203 1.00 87.44 190 LEU A N 1
ATOM 1504 C CA . LEU A 1 190 ? 5.183 6.600 -3.937 1.00 87.44 190 LEU A CA 1
ATOM 1505 C C . LEU A 1 190 ? 5.619 5.510 -4.914 1.00 87.44 190 LEU A C 1
ATOM 1507 O O . LEU A 1 190 ? 6.680 5.651 -5.516 1.00 87.44 190 LEU A O 1
ATOM 1511 N N . VAL A 1 191 ? 4.801 4.475 -5.130 1.00 84.81 191 VAL A N 1
ATOM 1512 C CA . VAL A 1 191 ? 5.151 3.409 -6.081 1.00 84.81 191 VAL A CA 1
ATOM 1513 C C . VAL A 1 191 ? 5.174 3.927 -7.519 1.00 84.81 191 VAL A C 1
ATOM 1515 O O . VAL A 1 191 ? 6.109 3.616 -8.253 1.00 84.81 191 VAL A O 1
ATOM 1518 N N . GLY A 1 192 ? 4.220 4.779 -7.908 1.00 83.62 192 GLY A N 1
ATOM 1519 C CA . GLY A 1 192 ? 4.227 5.413 -9.230 1.00 83.62 192 GLY A CA 1
ATOM 1520 C C . GLY A 1 192 ? 5.498 6.233 -9.474 1.00 83.62 192 GLY A C 1
ATOM 1521 O O . GLY A 1 192 ? 6.184 6.040 -10.475 1.00 83.62 192 GLY A O 1
ATOM 1522 N N . ARG A 1 193 ? 5.882 7.086 -8.516 1.00 86.44 193 ARG A N 1
ATOM 1523 C CA . ARG A 1 193 ? 7.130 7.866 -8.595 1.00 86.44 193 ARG A CA 1
ATOM 1524 C C . ARG A 1 193 ? 8.379 6.992 -8.576 1.00 86.44 193 ARG A C 1
ATOM 1526 O O . ARG A 1 193 ? 9.354 7.328 -9.239 1.00 86.44 193 ARG A O 1
ATOM 1533 N N . MET A 1 194 ? 8.370 5.899 -7.816 1.00 89.69 194 MET A N 1
ATOM 1534 C CA . MET A 1 194 ? 9.480 4.948 -7.777 1.00 89.69 194 MET A CA 1
ATOM 1535 C C . MET A 1 194 ? 9.660 4.269 -9.135 1.00 89.69 194 MET A C 1
ATOM 1537 O O . MET A 1 194 ? 10.776 4.236 -9.636 1.00 89.69 194 MET A O 1
ATOM 1541 N N . HIS A 1 195 ? 8.576 3.818 -9.768 1.00 87.25 195 HIS A N 1
ATOM 1542 C CA . HIS A 1 195 ? 8.619 3.242 -11.112 1.00 87.25 195 HIS A CA 1
ATOM 1543 C C . HIS A 1 195 ? 9.168 4.232 -12.149 1.00 87.25 195 HIS A C 1
ATOM 1545 O O . HIS A 1 195 ? 10.054 3.896 -12.935 1.00 87.25 195 HIS A O 1
ATOM 1551 N N . GLU A 1 196 ? 8.697 5.482 -12.124 1.00 87.75 196 GLU A N 1
ATOM 1552 C CA . GLU A 1 196 ? 9.232 6.534 -12.996 1.00 87.75 196 GLU A CA 1
ATOM 1553 C C . GLU A 1 196 ? 10.725 6.787 -12.744 1.00 87.75 196 GLU A C 1
ATOM 1555 O O . GLU A 1 196 ? 11.492 6.995 -13.688 1.00 87.75 196 GLU A O 1
ATOM 1560 N N . LEU A 1 197 ? 11.151 6.754 -11.478 1.00 90.69 197 LEU A N 1
ATOM 1561 C CA . LEU A 1 197 ? 12.549 6.910 -11.094 1.00 90.69 197 LEU A CA 1
ATOM 1562 C C . LEU A 1 197 ? 13.397 5.729 -11.567 1.00 90.69 197 LEU A C 1
ATOM 1564 O O . LEU A 1 197 ? 14.484 5.959 -12.086 1.00 90.69 197 LEU A O 1
ATOM 1568 N N . GLU A 1 198 ? 12.915 4.494 -11.441 1.00 89.44 198 GLU A N 1
ATOM 1569 C CA . GLU A 1 198 ? 13.585 3.296 -11.953 1.00 89.44 198 GLU A CA 1
ATOM 1570 C C . GLU A 1 198 ? 13.769 3.387 -13.471 1.00 89.44 198 GLU A C 1
ATOM 1572 O O . GLU A 1 198 ? 14.881 3.192 -13.962 1.00 89.44 198 GLU A O 1
ATOM 1577 N N . ILE A 1 199 ? 12.727 3.785 -14.212 1.00 89.00 199 ILE A N 1
ATOM 1578 C CA . ILE A 1 199 ? 12.806 4.041 -15.660 1.00 89.00 199 ILE A CA 1
ATOM 1579 C C . ILE A 1 199 ? 13.833 5.120 -15.983 1.00 89.00 199 ILE A C 1
ATOM 1581 O O . ILE A 1 199 ? 14.662 4.932 -16.877 1.00 89.00 199 ILE A O 1
ATOM 1585 N N . ALA A 1 200 ? 13.803 6.250 -15.282 1.00 89.25 200 ALA A N 1
ATOM 1586 C CA . ALA A 1 200 ? 14.762 7.325 -15.505 1.00 89.25 200 ALA A CA 1
ATOM 1587 C C . ALA A 1 200 ? 16.196 6.884 -15.175 1.00 89.25 200 ALA A C 1
ATOM 1589 O O . ALA A 1 200 ? 17.136 7.246 -15.886 1.00 89.25 200 ALA A O 1
ATOM 1590 N N . TYR A 1 201 ? 16.362 6.079 -14.127 1.00 90.19 201 TYR A N 1
ATOM 1591 C CA . TYR A 1 201 ? 17.640 5.535 -13.697 1.00 90.19 201 TYR A CA 1
ATOM 1592 C C . TYR A 1 201 ? 18.210 4.555 -14.725 1.00 90.19 201 TYR A C 1
ATOM 1594 O O . TYR A 1 201 ? 19.348 4.731 -15.150 1.00 90.19 201 TYR A O 1
ATOM 1602 N N . ALA A 1 202 ? 17.416 3.594 -15.203 1.00 87.69 202 ALA A N 1
ATOM 1603 C CA . ALA A 1 202 ? 17.839 2.660 -16.246 1.00 87.69 202 ALA A CA 1
ATOM 1604 C C . ALA A 1 202 ? 18.192 3.385 -17.554 1.00 87.69 202 ALA A C 1
ATOM 1606 O O . ALA A 1 202 ? 19.246 3.139 -18.129 1.00 87.69 202 ALA A O 1
ATOM 1607 N N . ASN A 1 203 ? 17.381 4.365 -17.967 1.00 87.88 203 ASN A N 1
ATOM 1608 C CA . ASN A 1 203 ? 17.692 5.211 -19.122 1.00 87.88 203 ASN A CA 1
ATOM 1609 C C . ASN A 1 203 ? 18.995 6.012 -18.942 1.00 87.88 203 ASN A C 1
ATOM 1611 O O . ASN A 1 203 ? 19.728 6.233 -19.903 1.00 87.88 203 ASN A O 1
ATOM 1615 N N . SER A 1 204 ? 19.291 6.460 -17.719 1.00 85.69 204 SER A N 1
ATOM 1616 C CA . SER A 1 204 ? 20.544 7.162 -17.419 1.00 85.69 204 SER A CA 1
ATOM 1617 C C . SER A 1 204 ? 21.739 6.211 -17.444 1.00 85.69 204 SER A C 1
ATOM 1619 O O . SER A 1 204 ? 22.804 6.590 -17.919 1.00 85.69 204 SER A O 1
ATOM 1621 N N . LEU A 1 205 ? 21.562 4.973 -16.977 1.00 85.56 205 LEU A N 1
ATOM 1622 C CA . LEU A 1 205 ? 22.580 3.928 -17.046 1.00 85.56 205 LEU A CA 1
ATOM 1623 C C . LEU A 1 205 ? 22.901 3.573 -18.503 1.00 85.56 205 LEU A C 1
ATOM 1625 O O . LEU A 1 205 ? 24.075 3.536 -18.861 1.00 85.56 205 LEU A O 1
ATOM 1629 N N . ASP A 1 206 ? 21.882 3.425 -19.353 1.00 83.75 206 ASP A N 1
ATOM 1630 C CA . ASP A 1 206 ? 22.058 3.174 -20.789 1.00 83.75 206 ASP A CA 1
ATOM 1631 C C . ASP A 1 206 ? 22.840 4.296 -21.487 1.00 83.75 206 ASP A C 1
ATOM 1633 O O . ASP A 1 206 ? 23.618 4.026 -22.402 1.00 83.75 206 ASP A O 1
ATOM 1637 N N . LEU A 1 207 ? 22.659 5.548 -21.051 1.00 80.25 207 LEU A N 1
ATOM 1638 C CA . LEU A 1 207 ? 23.370 6.715 -21.581 1.00 80.25 207 LEU A CA 1
ATOM 1639 C C . LEU A 1 207 ? 24.814 6.815 -21.065 1.00 80.25 207 LEU A C 1
ATOM 1641 O O . LEU A 1 207 ? 25.699 7.251 -21.800 1.00 80.25 207 LEU A O 1
ATOM 1645 N N . LEU A 1 208 ? 25.049 6.435 -19.807 1.00 77.12 208 LEU A N 1
ATOM 1646 C CA . LEU A 1 208 ? 26.344 6.543 -19.128 1.00 77.12 208 LEU A CA 1
ATOM 1647 C C . LEU A 1 208 ? 27.239 5.312 -19.286 1.00 77.12 208 LEU A C 1
ATOM 1649 O O . LEU A 1 208 ? 28.371 5.344 -18.803 1.00 77.12 208 LEU A O 1
ATOM 1653 N N . ALA A 1 209 ? 26.764 4.242 -19.926 1.00 70.00 209 ALA A N 1
ATOM 1654 C CA . ALA A 1 209 ? 27.510 3.009 -20.158 1.00 70.00 209 ALA A CA 1
ATOM 1655 C C . ALA A 1 209 ? 28.711 3.234 -21.104 1.00 70.00 209 ALA A C 1
ATOM 1657 O O . ALA A 1 209 ? 28.628 2.904 -22.279 1.00 70.00 209 ALA A O 1
ATOM 1658 N N . SER A 1 210 ? 29.772 3.863 -20.573 1.00 57.22 210 SER A N 1
ATOM 1659 C CA . SER A 1 210 ? 31.198 4.002 -20.960 1.00 57.22 210 SER A CA 1
ATOM 1660 C C . SER A 1 210 ? 31.625 4.152 -22.429 1.00 57.22 210 SER A C 1
ATOM 1662 O O . SER A 1 210 ? 32.810 4.330 -22.690 1.00 57.22 210 SER A O 1
ATOM 1664 N N . GLU A 1 211 ? 30.710 4.144 -23.387 1.00 64.19 211 GLU A N 1
ATOM 1665 C CA . GLU A 1 211 ? 30.977 4.082 -24.824 1.00 64.19 211 GLU A CA 1
ATOM 1666 C C . GLU A 1 211 ? 30.317 5.270 -25.527 1.00 64.19 211 GLU A C 1
ATOM 1668 O O . GLU A 1 211 ? 29.564 5.135 -26.493 1.00 64.19 211 GLU A O 1
ATOM 1673 N N . ALA A 1 212 ? 30.546 6.467 -24.986 1.00 61.47 212 ALA A N 1
ATOM 1674 C CA . ALA A 1 212 ? 30.134 7.699 -25.635 1.00 61.47 212 ALA A CA 1
ATOM 1675 C C . ALA A 1 212 ? 31.220 8.132 -26.626 1.00 61.47 212 ALA A C 1
ATOM 1677 O O . ALA A 1 212 ? 32.331 8.489 -26.228 1.00 61.47 212 ALA A O 1
ATOM 1678 N N . PHE A 1 213 ? 30.891 8.131 -27.917 1.00 61.78 213 PHE A N 1
ATOM 1679 C CA . PHE A 1 213 ? 31.723 8.775 -28.924 1.00 61.78 213 PHE A CA 1
ATOM 1680 C C . PHE A 1 213 ? 31.465 10.280 -28.843 1.00 61.78 213 PHE A C 1
ATOM 1682 O O . PHE A 1 213 ? 30.480 10.808 -29.367 1.00 61.78 213 PHE A O 1
ATOM 1689 N N . ILE A 1 214 ? 32.335 10.962 -28.105 1.00 59.81 214 ILE A N 1
ATOM 1690 C CA . ILE A 1 214 ? 32.321 12.412 -27.955 1.00 59.81 214 ILE A CA 1
ATOM 1691 C C . ILE A 1 214 ? 33.215 12.986 -29.065 1.00 59.81 214 ILE A C 1
ATOM 1693 O O . ILE A 1 214 ? 34.409 12.676 -29.079 1.00 59.81 214 ILE A O 1
ATOM 1697 N N . PRO A 1 215 ? 32.691 13.814 -29.992 1.00 54.19 215 PRO A N 1
ATOM 1698 C CA . PRO A 1 215 ? 33.531 14.510 -30.962 1.00 54.19 215 PRO A CA 1
ATOM 1699 C C . PRO A 1 215 ? 34.650 15.270 -30.238 1.00 54.19 215 PRO A C 1
ATOM 1701 O O . PRO A 1 215 ? 34.391 15.966 -29.255 1.00 54.19 215 PRO A O 1
ATOM 1704 N N . ALA A 1 216 ? 35.896 15.133 -30.704 1.00 52.56 216 ALA A N 1
ATOM 1705 C CA . ALA A 1 216 ? 37.105 15.577 -29.995 1.00 52.56 216 ALA A CA 1
ATOM 1706 C C . ALA A 1 216 ? 37.123 17.072 -29.594 1.00 52.56 216 ALA A C 1
ATOM 1708 O O . ALA A 1 216 ? 37.895 17.460 -28.720 1.00 52.56 216 ALA A O 1
ATOM 1709 N N . GLN A 1 217 ? 36.258 17.906 -30.182 1.00 49.81 217 GLN A N 1
ATOM 1710 C CA . GLN A 1 217 ? 36.092 19.326 -29.843 1.00 49.81 217 GLN A CA 1
ATOM 1711 C C . GLN A 1 217 ? 35.321 19.585 -28.529 1.00 49.81 217 GLN A C 1
ATOM 1713 O O . GLN A 1 217 ? 35.416 20.681 -27.986 1.00 49.81 217 GLN A O 1
ATOM 1718 N N . HIS A 1 218 ? 34.633 18.591 -27.950 1.00 49.50 218 HIS A N 1
ATOM 1719 C CA . HIS A 1 218 ? 33.951 18.711 -26.642 1.00 49.50 218 HIS A CA 1
ATOM 1720 C C . HIS A 1 218 ? 34.837 18.461 -25.424 1.00 49.50 218 HIS A C 1
ATOM 1722 O O . HIS A 1 218 ? 34.382 18.626 -24.293 1.00 49.50 218 HIS A O 1
ATOM 1728 N N . LEU A 1 219 ? 36.114 18.128 -25.623 1.00 50.69 219 LEU A N 1
ATOM 1729 C CA . LEU A 1 219 ? 37.132 18.081 -24.565 1.00 50.69 219 LEU A CA 1
ATOM 1730 C C . LEU A 1 219 ? 37.541 19.493 -24.090 1.00 50.69 219 LEU A C 1
ATOM 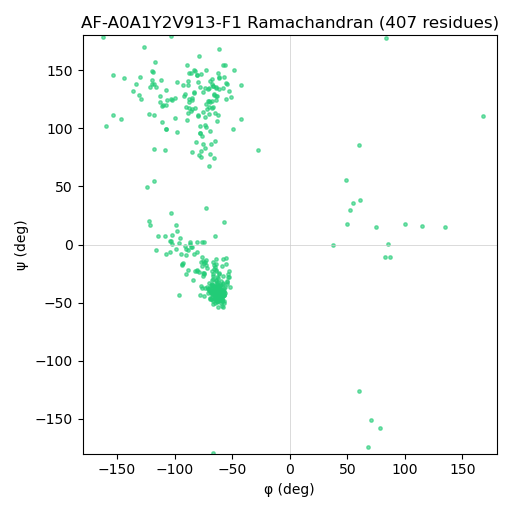1732 O O . LEU A 1 219 ? 38.686 19.722 -23.697 1.00 50.69 219 LEU A O 1
ATOM 1736 N N . SER A 1 220 ? 36.623 20.464 -24.124 1.00 53.50 220 SER A N 1
ATOM 1737 C CA . SER A 1 220 ? 36.853 21.756 -23.491 1.00 53.50 220 SER A CA 1
ATOM 1738 C C . SER A 1 220 ? 36.855 21.570 -21.968 1.00 53.50 220 SER A C 1
ATOM 1740 O O . SER A 1 220 ? 36.071 20.808 -21.401 1.00 53.50 220 SER A O 1
ATOM 1742 N N . VAL A 1 221 ? 37.753 22.285 -21.290 1.00 50.09 221 VAL A N 1
ATOM 1743 C CA . VAL A 1 221 ? 38.048 22.183 -19.845 1.00 50.09 221 VAL A CA 1
ATOM 1744 C C . VAL A 1 221 ? 36.812 22.370 -18.935 1.00 50.09 221 VAL A C 1
ATOM 1746 O O . VAL A 1 221 ? 36.877 22.082 -17.745 1.00 50.09 221 VAL A O 1
ATOM 1749 N N . HIS A 1 222 ? 35.676 22.831 -19.469 1.00 50.66 222 HIS A N 1
ATOM 1750 C CA . HIS A 1 222 ? 34.507 23.254 -18.694 1.00 50.66 222 HIS A CA 1
ATOM 1751 C C . HIS A 1 222 ? 33.342 22.236 -18.663 1.00 50.66 222 HIS A C 1
ATOM 1753 O O . HIS A 1 222 ? 32.316 22.515 -18.042 1.00 50.66 222 HIS A O 1
ATOM 1759 N N . GLY A 1 223 ? 33.484 21.050 -19.268 1.00 55.12 223 GLY A N 1
ATOM 1760 C CA . GLY A 1 223 ? 32.457 19.997 -19.237 1.00 55.12 223 GLY A CA 1
ATOM 1761 C C . GLY A 1 223 ? 31.170 20.344 -20.006 1.00 55.12 223 GLY A C 1
ATOM 1762 O O . GLY A 1 223 ? 31.077 21.377 -20.663 1.00 55.12 223 GLY A O 1
ATOM 1763 N N . ALA A 1 224 ? 30.152 19.477 -19.926 1.00 54.56 224 ALA A N 1
ATOM 1764 C CA . ALA A 1 224 ? 28.919 19.572 -20.729 1.00 54.56 224 ALA A CA 1
ATOM 1765 C C . ALA A 1 224 ? 28.048 20.824 -20.465 1.00 54.56 224 ALA A C 1
ATOM 1767 O O . ALA A 1 224 ? 27.131 21.096 -21.239 1.00 54.56 224 ALA A O 1
ATOM 1768 N N . ASP A 1 225 ? 28.327 21.574 -19.393 1.00 50.78 225 ASP A N 1
ATOM 1769 C CA . ASP A 1 225 ? 27.613 22.802 -18.999 1.00 50.78 225 ASP A CA 1
ATOM 1770 C C . ASP A 1 225 ? 28.506 24.063 -19.092 1.00 50.78 225 ASP A C 1
ATOM 1772 O O . ASP A 1 225 ? 28.140 25.168 -18.687 1.00 50.78 225 ASP A O 1
ATOM 1776 N N . GLY A 1 226 ? 29.714 23.905 -19.640 1.00 53.50 226 GLY A N 1
ATOM 1777 C CA . GLY A 1 226 ? 30.720 24.947 -19.752 1.00 53.50 226 GLY A CA 1
ATOM 1778 C C . GLY A 1 226 ? 30.407 25.985 -20.822 1.00 53.50 226 GLY A C 1
ATOM 1779 O O . GLY A 1 226 ? 30.638 25.759 -22.006 1.00 53.50 226 GLY A O 1
ATOM 1780 N N . ARG A 1 227 ? 29.938 27.170 -20.425 1.00 51.03 227 ARG A N 1
ATOM 1781 C CA . ARG A 1 227 ? 29.801 28.312 -21.343 1.00 51.03 227 ARG A CA 1
ATOM 1782 C C . ARG A 1 227 ? 31.141 29.031 -21.514 1.00 51.03 227 ARG A C 1
ATOM 1784 O O . ARG A 1 227 ? 31.417 29.993 -20.803 1.00 51.03 227 ARG A O 1
ATOM 1791 N N . SER A 1 228 ? 31.951 28.580 -22.470 1.00 44.31 228 SER A N 1
ATOM 1792 C CA . SER A 1 228 ? 33.064 29.375 -23.005 1.00 44.31 228 SER A CA 1
ATOM 1793 C C . SER A 1 228 ? 32.560 30.343 -24.086 1.00 44.31 228 SER A C 1
ATOM 1795 O O . SER A 1 228 ? 31.548 30.091 -24.745 1.00 44.31 228 SER A O 1
ATOM 1797 N N . GLY A 1 229 ? 33.226 31.492 -24.223 1.00 48.91 229 GLY A N 1
ATOM 1798 C CA . GLY A 1 229 ? 32.875 32.542 -25.183 1.00 48.91 229 GLY A CA 1
ATOM 1799 C C . GLY A 1 229 ? 32.826 32.036 -26.628 1.00 48.91 229 GLY A C 1
ATOM 1800 O O . GLY A 1 229 ? 33.471 31.052 -26.955 1.00 48.91 229 GLY A O 1
ATOM 1801 N N . ARG A 1 230 ? 32.040 32.734 -27.464 1.00 46.38 230 ARG A N 1
ATOM 1802 C CA . ARG A 1 230 ? 31.656 32.438 -28.862 1.00 46.38 230 ARG A CA 1
ATOM 1803 C C . ARG A 1 230 ? 32.680 31.603 -29.653 1.00 46.38 230 ARG A C 1
ATOM 1805 O O . ARG A 1 230 ? 33.434 32.132 -30.464 1.00 46.38 230 ARG A O 1
ATOM 1812 N N . GLU A 1 231 ? 32.637 30.295 -29.445 1.00 52.97 231 GLU A N 1
ATOM 1813 C CA . GLU A 1 231 ? 33.394 29.302 -30.195 1.00 52.97 231 GLU A CA 1
ATOM 1814 C C . GLU A 1 231 ? 32.556 28.884 -31.411 1.00 52.97 231 GLU A C 1
ATOM 1816 O O . GLU A 1 231 ? 31.323 28.806 -31.342 1.00 52.97 231 GLU A O 1
ATOM 1821 N N . ILE A 1 232 ? 33.202 28.691 -32.561 1.00 48.66 232 ILE A N 1
ATOM 1822 C CA . ILE A 1 232 ? 32.541 28.239 -33.790 1.00 48.66 232 ILE A CA 1
ATOM 1823 C C . ILE A 1 232 ? 32.232 26.750 -33.602 1.00 48.66 232 ILE A C 1
ATOM 1825 O O . ILE A 1 232 ? 33.011 25.895 -34.000 1.00 48.66 232 ILE A O 1
ATOM 1829 N N . VAL A 1 233 ? 31.118 26.447 -32.937 1.00 52.62 233 VAL A N 1
ATOM 1830 C CA . VAL A 1 233 ? 30.623 25.075 -32.777 1.00 52.62 233 VAL A CA 1
ATOM 1831 C C . VAL A 1 233 ? 30.085 24.618 -34.130 1.00 52.62 233 VAL A C 1
ATOM 1833 O O . VAL A 1 233 ? 29.119 25.204 -34.638 1.00 52.62 233 VAL A O 1
ATOM 1836 N N . PHE A 1 234 ? 30.688 23.590 -34.728 1.00 54.50 234 PHE A N 1
ATOM 1837 C CA . PHE A 1 234 ? 30.132 23.004 -35.942 1.00 54.50 234 PHE A CA 1
ATOM 1838 C C . PHE A 1 234 ? 28.804 22.315 -35.578 1.00 54.50 234 PHE A C 1
ATOM 1840 O O . PHE A 1 234 ? 28.688 21.721 -34.508 1.00 54.50 234 PHE A O 1
ATOM 1847 N N . PRO A 1 235 ? 27.752 22.360 -36.420 1.00 59.72 235 PRO A N 1
ATOM 1848 C CA . PRO A 1 235 ? 26.463 21.733 -36.098 1.00 59.72 235 PRO A CA 1
ATOM 1849 C C . PRO A 1 235 ? 26.557 20.246 -35.710 1.00 59.72 235 PRO A C 1
ATOM 1851 O O . PRO A 1 235 ? 25.700 19.752 -34.978 1.00 59.72 235 PRO A O 1
ATOM 1854 N N . GLN A 1 236 ? 27.602 19.561 -36.184 1.00 58.78 236 GLN A N 1
ATOM 1855 C CA . GLN A 1 236 ? 27.917 18.158 -35.907 1.00 58.78 236 GLN A CA 1
ATOM 1856 C C . GLN A 1 236 ? 28.298 17.914 -34.438 1.00 58.78 236 GLN A C 1
ATOM 1858 O O . GLN A 1 236 ? 28.012 16.847 -33.909 1.00 58.78 236 GLN A O 1
ATOM 1863 N N . ASP A 1 237 ? 28.805 18.931 -33.743 1.00 61.62 237 ASP A N 1
ATOM 1864 C CA . ASP A 1 237 ? 29.162 18.855 -32.328 1.00 61.62 237 ASP A CA 1
ATOM 1865 C C . ASP A 1 237 ? 27.918 18.865 -31.420 1.00 61.62 237 ASP A C 1
ATOM 1867 O O . ASP A 1 237 ? 27.977 18.493 -30.258 1.00 61.62 237 ASP A O 1
ATOM 1871 N N . ARG A 1 238 ? 26.731 19.249 -31.896 1.00 70.62 238 ARG A N 1
ATOM 1872 C CA . ARG A 1 238 ? 25.529 19.250 -31.033 1.00 70.62 238 ARG A CA 1
ATOM 1873 C C . ARG A 1 238 ? 24.998 17.851 -30.715 1.00 70.62 238 ARG A C 1
ATOM 1875 O O . ARG A 1 238 ? 24.147 17.719 -29.832 1.00 70.62 238 ARG A O 1
ATOM 1882 N N . TRP A 1 239 ? 25.476 16.842 -31.436 1.00 76.94 239 TRP A N 1
ATOM 1883 C CA . TRP A 1 239 ? 25.008 15.469 -31.361 1.00 76.94 239 TRP A CA 1
ATOM 1884 C C . TRP A 1 239 ? 26.093 14.595 -30.746 1.00 76.94 239 TRP A C 1
ATOM 1886 O O . TRP A 1 239 ? 27.189 14.473 -31.287 1.00 76.94 239 TRP A O 1
ATOM 1896 N N . VAL A 1 240 ? 25.779 13.977 -29.615 1.00 78.88 240 VAL A N 1
ATOM 1897 C CA . VAL A 1 240 ? 26.679 13.054 -28.922 1.00 78.88 240 VAL A CA 1
ATOM 1898 C C . VAL A 1 240 ? 26.136 11.647 -29.104 1.00 78.88 240 VAL A C 1
ATOM 1900 O O . VAL A 1 240 ? 25.010 11.370 -28.698 1.00 78.88 240 VAL A O 1
ATOM 1903 N N . LEU A 1 241 ? 26.914 10.750 -29.706 1.00 80.94 241 LEU A N 1
ATOM 1904 C CA . LEU A 1 241 ? 26.539 9.340 -29.805 1.00 80.94 241 LEU A CA 1
ATOM 1905 C C . LEU A 1 241 ? 26.854 8.668 -28.466 1.00 80.94 241 LEU A C 1
ATOM 1907 O O . LEU A 1 241 ? 28.016 8.535 -28.090 1.00 80.94 241 LEU A O 1
ATOM 1911 N N . ALA A 1 242 ? 25.813 8.293 -27.727 1.00 78.75 242 ALA A N 1
ATOM 1912 C CA . ALA A 1 242 ? 25.932 7.630 -26.433 1.00 78.75 242 ALA A CA 1
ATOM 1913 C C . ALA A 1 242 ? 25.769 6.118 -26.610 1.00 78.75 242 ALA A C 1
ATOM 1915 O O . ALA A 1 242 ? 24.901 5.694 -27.376 1.00 78.75 242 ALA A O 1
ATOM 1916 N N . ASN A 1 243 ? 26.582 5.328 -25.895 1.00 78.19 243 ASN A N 1
ATOM 1917 C CA . ASN A 1 243 ? 26.545 3.862 -25.931 1.00 78.19 243 ASN A CA 1
ATOM 1918 C C . ASN A 1 243 ? 26.537 3.358 -27.392 1.00 78.19 243 ASN A C 1
ATOM 1920 O O . ASN A 1 243 ? 25.605 2.713 -27.883 1.00 78.19 243 ASN A O 1
ATOM 1924 N N . ALA A 1 244 ? 27.551 3.798 -28.135 1.00 77.69 244 ALA A N 1
ATOM 1925 C CA . ALA A 1 244 ? 27.768 3.517 -29.548 1.00 77.69 244 ALA A CA 1
ATOM 1926 C C . ALA A 1 244 ? 29.084 2.748 -29.723 1.00 77.69 244 ALA A C 1
ATOM 1928 O O . ALA A 1 244 ? 29.977 3.187 -30.445 1.00 77.69 244 ALA A O 1
ATOM 1929 N N . GLY A 1 245 ? 29.205 1.630 -29.007 1.00 79.56 245 GLY A N 1
ATOM 1930 C CA . GLY A 1 245 ? 30.349 0.739 -29.094 1.00 79.56 245 GLY A CA 1
ATOM 1931 C C . GLY A 1 245 ? 30.494 0.020 -30.431 1.00 79.56 245 GLY A C 1
ATOM 1932 O O . GLY A 1 245 ? 29.703 0.153 -31.373 1.00 79.56 245 GLY A O 1
ATOM 1933 N N . GLU A 1 246 ? 31.538 -0.798 -30.474 1.00 80.25 246 GLU A N 1
ATOM 1934 C CA . GLU A 1 246 ? 31.922 -1.616 -31.622 1.00 80.25 246 GLU A CA 1
ATOM 1935 C C . GLU A 1 246 ? 30.841 -2.654 -31.984 1.00 80.25 246 GLU A C 1
ATOM 1937 O O . GLU A 1 246 ? 30.664 -3.017 -33.147 1.00 80.25 246 GLU A O 1
ATOM 1942 N N . ASP A 1 247 ? 30.059 -3.119 -31.008 1.00 80.81 247 ASP A N 1
ATOM 1943 C CA . ASP A 1 247 ? 28.944 -4.049 -31.213 1.00 80.81 247 ASP A CA 1
ATOM 1944 C C . ASP A 1 247 ? 27.834 -3.437 -32.086 1.00 80.81 247 ASP A C 1
ATOM 1946 O O . ASP A 1 247 ? 27.330 -4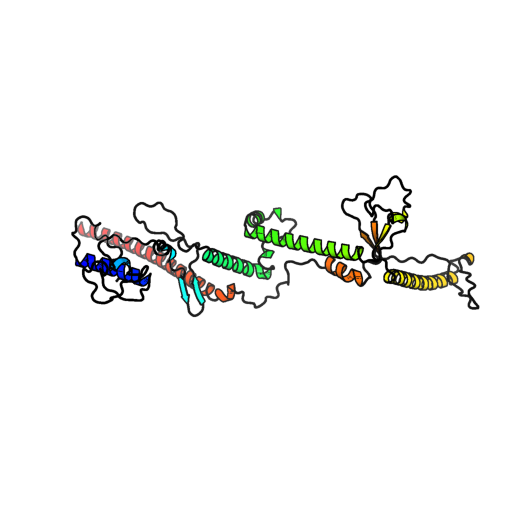.082 -33.013 1.00 80.81 247 ASP A O 1
ATOM 1950 N N . VAL A 1 248 ? 27.500 -2.172 -31.831 1.00 80.94 248 VAL A N 1
ATOM 1951 C CA . VAL A 1 248 ? 26.525 -1.379 -32.590 1.00 80.94 248 VAL A CA 1
ATOM 1952 C C . VAL A 1 248 ? 27.040 -1.089 -33.975 1.00 80.94 248 VAL A C 1
ATOM 1954 O O . VAL A 1 248 ? 26.308 -1.245 -34.948 1.00 80.94 248 VAL A O 1
ATOM 1957 N N . PHE A 1 249 ? 28.296 -0.663 -34.054 1.00 82.94 249 PHE A N 1
ATOM 1958 C CA . PHE A 1 249 ? 28.939 -0.328 -35.308 1.00 82.94 249 PHE A CA 1
ATOM 1959 C C . PHE A 1 249 ? 28.892 -1.528 -36.261 1.00 82.94 249 PHE A C 1
ATOM 1961 O O . PHE A 1 249 ? 28.344 -1.438 -37.362 1.00 82.94 249 PHE A O 1
ATOM 1968 N N . ASN A 1 250 ? 29.307 -2.699 -35.775 1.00 87.06 250 ASN A N 1
ATOM 1969 C CA . ASN A 1 250 ? 29.241 -3.950 -36.526 1.00 87.06 250 ASN A CA 1
ATOM 1970 C C . ASN A 1 250 ? 27.808 -4.421 -36.808 1.00 87.06 250 ASN A C 1
ATOM 1972 O O . ASN A 1 250 ? 27.563 -5.126 -37.786 1.00 87.06 250 ASN A O 1
ATOM 1976 N N . PHE A 1 251 ? 26.838 -4.106 -35.949 1.00 85.75 251 PHE A N 1
ATOM 1977 C CA . PHE A 1 251 ? 25.430 -4.409 -36.212 1.00 85.75 251 PHE A CA 1
ATOM 1978 C C . PHE A 1 251 ? 24.862 -3.553 -37.352 1.00 85.75 251 PHE A C 1
ATOM 1980 O O . PHE A 1 251 ? 24.222 -4.093 -38.254 1.00 85.75 251 PHE A O 1
ATOM 1987 N N . VAL A 1 252 ? 25.125 -2.244 -37.341 1.00 87.19 252 VAL A N 1
ATOM 1988 C CA . VAL A 1 252 ? 24.682 -1.314 -38.388 1.00 87.19 252 VAL A CA 1
ATOM 1989 C C . VAL A 1 252 ? 25.327 -1.671 -39.723 1.00 87.19 252 VAL A C 1
ATOM 1991 O O . VAL A 1 252 ? 24.616 -1.753 -40.721 1.00 87.19 252 VAL A O 1
ATOM 1994 N N . HIS A 1 253 ? 26.628 -1.975 -39.737 1.00 89.31 253 HIS A N 1
ATOM 1995 C CA . HIS A 1 253 ? 27.306 -2.441 -40.947 1.00 89.31 253 HIS A CA 1
ATOM 1996 C C . HIS A 1 253 ? 26.693 -3.731 -41.490 1.00 89.31 253 HIS A C 1
ATOM 1998 O O . HIS A 1 253 ? 26.284 -3.754 -42.640 1.00 89.31 253 HIS A O 1
ATOM 2004 N N . ARG A 1 254 ? 26.449 -4.747 -40.652 1.00 90.50 254 ARG A N 1
ATOM 2005 C CA . ARG A 1 254 ? 25.766 -5.977 -41.100 1.00 90.50 254 ARG A CA 1
ATOM 2006 C C . ARG A 1 254 ? 24.379 -5.727 -41.702 1.00 90.50 254 ARG A C 1
ATOM 2008 O O . ARG A 1 254 ? 23.958 -6.461 -42.597 1.00 90.50 254 ARG A O 1
ATOM 2015 N N . LEU A 1 255 ? 23.639 -4.736 -41.202 1.00 89.25 255 LEU A N 1
ATOM 2016 C CA . LEU A 1 255 ? 22.353 -4.347 -41.786 1.00 89.25 255 LEU A CA 1
ATOM 2017 C C . LEU A 1 255 ? 22.523 -3.647 -43.137 1.00 89.25 255 LEU A C 1
ATOM 2019 O O . LEU A 1 255 ? 21.749 -3.927 -44.053 1.00 89.25 255 LEU A O 1
ATOM 2023 N N . LEU A 1 256 ? 23.515 -2.762 -43.252 1.00 90.50 256 LEU A N 1
ATOM 2024 C CA . LEU A 1 256 ? 23.850 -2.073 -44.496 1.00 90.50 256 LEU A CA 1
ATOM 2025 C C . LEU A 1 256 ? 24.342 -3.063 -45.553 1.00 90.50 256 LEU A C 1
ATOM 2027 O O . LEU A 1 256 ? 23.768 -3.072 -46.633 1.00 90.50 256 LEU A O 1
ATOM 2031 N N . ASP A 1 257 ? 25.260 -3.969 -45.217 1.00 91.88 257 ASP A N 1
ATOM 2032 C CA . ASP A 1 257 ? 25.784 -4.999 -46.124 1.00 91.88 257 ASP A CA 1
ATOM 2033 C C . ASP A 1 257 ? 24.653 -5.901 -46.650 1.00 91.88 257 ASP A C 1
ATOM 2035 O O . ASP A 1 257 ? 24.565 -6.224 -47.833 1.00 91.88 257 ASP A O 1
ATOM 2039 N N . LYS A 1 258 ? 23.709 -6.281 -45.777 1.00 90.50 258 LYS A N 1
ATOM 2040 C CA . LYS A 1 258 ? 22.525 -7.056 -46.179 1.00 90.50 258 LYS A CA 1
ATOM 2041 C C . LYS A 1 258 ? 21.613 -6.269 -47.124 1.00 90.50 258 LYS A C 1
ATOM 2043 O O . LYS A 1 258 ? 20.961 -6.866 -47.984 1.00 90.50 258 LYS A O 1
ATOM 2048 N N . LYS A 1 259 ? 21.501 -4.954 -46.928 1.00 88.94 259 LYS A N 1
ATOM 2049 C CA . LYS A 1 259 ? 20.685 -4.080 -47.774 1.00 88.94 259 LYS A CA 1
ATOM 2050 C C . LYS A 1 259 ? 21.368 -3.802 -49.111 1.00 88.94 259 LYS A C 1
ATOM 2052 O O . LYS A 1 259 ? 20.664 -3.782 -50.115 1.00 88.94 259 LYS A O 1
ATOM 2057 N N . GLU A 1 260 ? 22.687 -3.648 -49.112 1.00 86.81 260 GLU A N 1
ATOM 2058 C CA . GLU A 1 260 ? 23.535 -3.535 -50.299 1.00 86.81 260 GLU A CA 1
ATOM 2059 C C . GLU A 1 260 ? 23.383 -4.787 -51.163 1.00 86.81 260 GLU A C 1
ATOM 2061 O O . GLU A 1 260 ? 22.876 -4.676 -52.269 1.00 86.81 260 GLU A O 1
ATOM 2066 N N . ALA A 1 261 ? 23.569 -5.986 -50.601 1.00 86.94 261 ALA A N 1
ATOM 2067 C CA . ALA A 1 261 ? 23.375 -7.241 -51.336 1.00 86.94 261 ALA A CA 1
ATOM 2068 C C . ALA A 1 261 ? 21.956 -7.406 -51.929 1.00 86.94 261 ALA A C 1
ATOM 2070 O O . ALA A 1 261 ? 21.764 -8.021 -52.981 1.00 86.94 261 ALA A O 1
ATOM 2071 N N . TRP A 1 262 ? 20.926 -6.877 -51.255 1.00 87.12 262 TRP A N 1
ATOM 2072 C CA . TRP A 1 262 ? 19.563 -6.854 -51.797 1.00 87.12 262 TRP A CA 1
ATOM 2073 C C . TRP A 1 262 ? 19.399 -5.817 -52.917 1.00 87.12 262 TRP A C 1
ATOM 2075 O O . TRP A 1 262 ? 18.689 -6.083 -53.888 1.00 87.12 262 TRP A O 1
ATOM 2085 N N . SER A 1 263 ? 20.048 -4.657 -52.780 1.00 84.50 263 SER A N 1
ATOM 2086 C CA . SER A 1 263 ? 20.096 -3.614 -53.806 1.00 84.50 263 SER A CA 1
ATOM 2087 C C . SER A 1 263 ? 20.808 -4.118 -55.053 1.00 84.50 263 SER A C 1
ATOM 2089 O O . SER A 1 263 ? 20.240 -4.009 -56.129 1.00 84.50 263 SER A O 1
ATOM 2091 N N . ASP A 1 264 ? 21.952 -4.790 -54.916 1.00 84.75 264 ASP A N 1
ATOM 2092 C CA . ASP A 1 264 ? 22.720 -5.333 -56.041 1.00 84.75 264 ASP A CA 1
ATOM 2093 C C . ASP A 1 264 ? 21.879 -6.303 -56.883 1.00 84.75 264 ASP A C 1
ATOM 2095 O O . ASP A 1 264 ? 21.892 -6.281 -58.114 1.00 84.75 264 ASP A O 1
ATOM 2099 N N . HIS A 1 265 ? 21.050 -7.127 -56.234 1.00 83.00 265 HIS A N 1
ATOM 2100 C CA . HIS A 1 265 ? 20.115 -7.998 -56.946 1.00 83.00 265 HIS A CA 1
ATOM 2101 C C . HIS A 1 265 ? 19.045 -7.206 -57.724 1.00 83.00 265 HIS A C 1
ATOM 2103 O O . HIS A 1 265 ? 18.632 -7.607 -58.818 1.00 83.00 265 HIS A O 1
ATOM 2109 N N . GLN A 1 266 ? 18.551 -6.103 -57.160 1.00 84.75 266 GLN A N 1
ATOM 2110 C CA . GLN A 1 266 ? 17.598 -5.217 -57.830 1.00 84.75 266 GLN A CA 1
ATOM 2111 C C . GLN A 1 266 ? 18.258 -4.453 -58.987 1.00 84.75 266 GLN A C 1
ATOM 2113 O O . GLN A 1 266 ? 17.670 -4.348 -60.064 1.00 84.75 266 GLN A O 1
ATOM 2118 N N . ASP A 1 267 ? 19.495 -4.013 -58.795 1.00 83.00 267 ASP A N 1
ATOM 2119 C CA . ASP A 1 267 ? 20.316 -3.311 -59.771 1.00 83.00 267 ASP A CA 1
ATOM 2120 C C . ASP A 1 267 ? 20.595 -4.197 -60.987 1.00 83.00 267 ASP A C 1
ATOM 2122 O O . ASP A 1 267 ? 20.353 -3.782 -62.121 1.00 83.00 267 ASP A O 1
ATOM 2126 N N . LEU A 1 268 ? 20.930 -5.472 -60.772 1.00 82.38 268 LEU A N 1
ATOM 2127 C CA . LEU A 1 268 ? 21.033 -6.470 -61.840 1.00 82.38 268 LEU A CA 1
ATOM 2128 C C . LEU A 1 268 ? 19.732 -6.615 -62.645 1.00 82.38 268 LEU A C 1
ATOM 2130 O O . LEU A 1 268 ? 19.767 -6.816 -63.864 1.00 82.38 268 LEU A O 1
ATOM 2134 N N . ALA A 1 269 ? 18.568 -6.531 -61.994 1.00 84.12 269 ALA A N 1
ATOM 2135 C CA . ALA A 1 269 ? 17.282 -6.573 -62.686 1.00 84.12 269 ALA A CA 1
ATOM 2136 C C . ALA A 1 269 ? 17.033 -5.295 -63.506 1.00 84.12 269 ALA A C 1
ATOM 2138 O O . ALA A 1 269 ? 16.525 -5.380 -64.626 1.00 84.12 269 ALA A O 1
ATOM 2139 N N . TRP A 1 270 ? 17.424 -4.129 -62.992 1.00 84.12 270 TRP A N 1
ATOM 2140 C CA . TRP A 1 270 ? 17.307 -2.848 -63.689 1.00 84.12 270 TRP A CA 1
ATOM 2141 C C . TRP A 1 270 ? 18.265 -2.710 -64.873 1.00 84.12 270 TRP A C 1
ATOM 2143 O O . TRP A 1 270 ? 17.855 -2.207 -65.923 1.00 84.12 270 TRP A O 1
ATOM 2153 N N . ILE A 1 271 ? 19.491 -3.223 -64.749 1.00 82.44 271 ILE A N 1
ATOM 2154 C CA . ILE A 1 271 ? 20.465 -3.312 -65.844 1.00 82.44 271 ILE A CA 1
ATOM 2155 C C . ILE A 1 271 ? 19.913 -4.219 -66.950 1.00 82.44 271 ILE A C 1
ATOM 2157 O O . ILE A 1 271 ? 19.870 -3.820 -68.111 1.00 82.44 271 ILE A O 1
ATOM 2161 N N . LYS A 1 272 ? 19.369 -5.398 -66.603 1.00 82.75 272 LYS A N 1
ATOM 2162 C CA . LYS A 1 272 ? 18.714 -6.298 -67.578 1.00 82.75 272 LYS A CA 1
ATOM 2163 C C . LYS A 1 272 ? 17.525 -5.653 -68.293 1.00 82.75 272 LYS A C 1
ATOM 2165 O O . LYS A 1 272 ? 17.248 -5.987 -69.443 1.00 82.75 272 LYS A O 1
ATOM 2170 N N . GLN A 1 273 ? 16.815 -4.749 -67.623 1.00 86.12 273 GLN A N 1
ATOM 2171 C CA . GLN A 1 273 ? 15.691 -4.002 -68.190 1.00 86.12 273 GLN A CA 1
ATOM 2172 C C . GLN A 1 273 ? 16.125 -2.722 -68.933 1.00 86.12 273 GLN A C 1
ATOM 2174 O O . GLN A 1 273 ? 15.260 -2.006 -69.435 1.00 86.12 273 GLN A O 1
ATOM 2179 N N . ASN A 1 274 ? 17.434 -2.436 -69.034 1.00 81.75 274 ASN A N 1
ATOM 2180 C CA . ASN A 1 274 ? 18.007 -1.211 -69.615 1.00 81.75 274 ASN A CA 1
ATOM 2181 C C . ASN A 1 274 ? 17.421 0.086 -69.025 1.00 81.75 274 ASN A C 1
ATOM 2183 O O . ASN A 1 274 ? 17.335 1.108 -69.706 1.00 81.75 274 ASN A O 1
ATOM 2187 N N . VAL A 1 275 ? 16.994 0.052 -67.761 1.00 82.81 275 VAL A N 1
ATOM 2188 C CA . VAL A 1 275 ? 16.430 1.223 -67.068 1.00 82.81 275 VAL A CA 1
ATOM 2189 C C . VAL A 1 275 ? 17.535 2.215 -66.692 1.00 82.81 275 VAL A C 1
ATOM 2191 O O . VAL A 1 275 ? 17.281 3.411 -66.561 1.00 82.81 275 VAL A O 1
ATOM 2194 N N . VAL A 1 276 ? 18.770 1.730 -66.546 1.00 77.12 276 VAL A N 1
ATOM 2195 C CA . VAL A 1 276 ? 19.913 2.493 -66.040 1.00 77.12 276 VAL A CA 1
ATOM 2196 C C . VAL A 1 276 ? 21.023 2.545 -67.091 1.00 77.12 276 VAL A C 1
ATOM 2198 O O . VAL A 1 276 ? 21.248 1.588 -67.828 1.00 77.12 276 VAL A O 1
ATOM 2201 N N . GLY A 1 277 ? 21.692 3.696 -67.203 1.00 74.44 277 GLY A N 1
ATOM 2202 C CA . GLY A 1 277 ? 22.789 3.892 -68.150 1.00 74.44 277 GLY A CA 1
ATOM 2203 C C . GLY A 1 277 ? 24.115 3.321 -67.640 1.00 74.44 277 GLY A C 1
ATOM 2204 O O . GLY A 1 277 ? 24.429 3.455 -66.461 1.00 74.44 277 GLY A O 1
ATOM 2205 N N . LYS A 1 278 ? 24.940 2.800 -68.558 1.00 71.50 278 LYS A N 1
ATOM 2206 C CA . LYS A 1 278 ? 26.254 2.181 -68.275 1.00 71.50 278 LYS A CA 1
ATOM 2207 C C . LYS A 1 278 ? 27.227 3.043 -67.458 1.00 71.50 278 LYS A C 1
ATOM 2209 O O . LYS A 1 278 ? 28.102 2.521 -66.795 1.00 71.50 278 LYS A O 1
ATOM 2214 N N . SER A 1 279 ? 27.064 4.368 -67.461 1.00 71.44 279 SER A N 1
ATOM 2215 C CA . SER A 1 279 ? 27.875 5.291 -66.645 1.00 71.44 279 SER A CA 1
ATOM 2216 C C . SER A 1 279 ? 27.681 5.123 -65.131 1.00 71.44 279 SER A C 1
ATOM 2218 O O . SER A 1 279 ? 28.488 5.648 -64.362 1.00 71.44 279 SER A O 1
ATOM 2220 N N . LEU A 1 280 ? 26.580 4.504 -64.704 1.00 71.56 280 LEU A N 1
ATOM 2221 C CA . LEU A 1 280 ? 26.261 4.279 -63.294 1.00 71.56 280 LEU A CA 1
ATOM 2222 C C . LEU A 1 280 ? 26.720 2.900 -62.812 1.00 71.56 280 LEU A C 1
ATOM 2224 O O . LEU A 1 280 ? 26.678 2.648 -61.611 1.00 71.56 280 LEU A O 1
ATOM 2228 N N . GLU A 1 281 ? 27.173 2.035 -63.721 1.00 71.88 281 GLU A N 1
ATOM 2229 C CA . GLU A 1 281 ? 27.769 0.748 -63.377 1.00 71.88 281 GLU A CA 1
ATOM 2230 C C . GLU A 1 281 ? 29.106 0.981 -62.664 1.00 71.88 281 GLU A C 1
ATOM 2232 O O . GLU A 1 281 ? 29.886 1.887 -62.985 1.00 71.88 281 GLU A O 1
ATOM 2237 N N . ARG A 1 282 ? 29.340 0.198 -61.615 1.00 67.56 282 ARG A N 1
ATOM 2238 C CA . ARG A 1 282 ? 30.545 0.287 -60.806 1.00 67.56 282 ARG A CA 1
ATOM 2239 C C . ARG A 1 282 ? 31.705 -0.392 -61.538 1.00 67.56 282 ARG A C 1
ATOM 2241 O O . ARG A 1 282 ? 31.819 -1.608 -61.548 1.00 67.56 282 ARG A O 1
ATOM 2248 N N . GLU A 1 283 ? 32.580 0.406 -62.144 1.00 64.00 283 GLU A N 1
ATOM 2249 C CA . GLU A 1 283 ? 33.850 -0.075 -62.707 1.00 64.00 283 GLU A CA 1
ATOM 2250 C C . GLU A 1 283 ? 34.895 -0.268 -61.594 1.00 64.00 283 GLU A C 1
ATOM 2252 O O . GLU A 1 283 ? 35.778 0.572 -61.405 1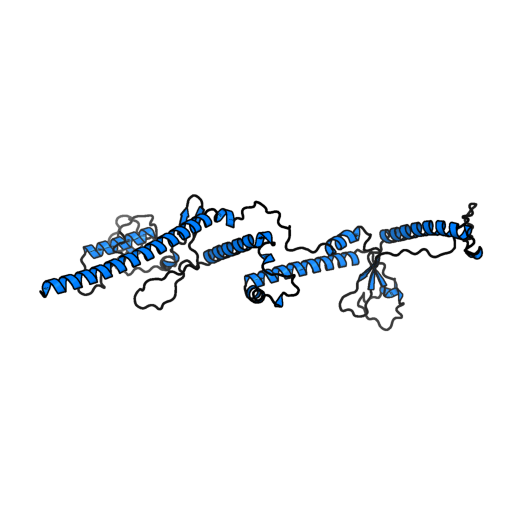.00 64.00 283 GLU A O 1
ATOM 2257 N N . ASP A 1 284 ? 34.788 -1.352 -60.826 1.00 58.00 284 ASP A N 1
ATOM 2258 C CA . ASP A 1 284 ? 35.793 -1.699 -59.818 1.00 58.00 284 ASP A CA 1
ATOM 2259 C C . ASP A 1 284 ? 36.762 -2.750 -60.379 1.00 58.00 284 ASP A C 1
ATOM 2261 O O . ASP A 1 284 ? 36.513 -3.951 -60.346 1.00 58.00 284 ASP A O 1
ATOM 2265 N N . ASN A 1 285 ? 37.914 -2.294 -60.879 1.00 52.94 285 ASN A N 1
ATOM 2266 C CA . ASN A 1 285 ? 39.044 -3.168 -61.209 1.00 52.94 285 ASN A CA 1
ATOM 2267 C C . ASN A 1 285 ? 39.784 -3.572 -59.921 1.00 52.94 285 ASN A C 1
ATOM 2269 O O . ASN A 1 285 ? 40.820 -2.993 -59.587 1.00 52.94 285 ASN A O 1
ATOM 2273 N N . ILE A 1 286 ? 39.266 -4.560 -59.188 1.00 49.06 286 ILE A N 1
ATOM 2274 C CA . ILE A 1 286 ? 39.968 -5.198 -58.063 1.00 49.06 286 ILE A CA 1
ATOM 2275 C C . ILE A 1 286 ? 40.165 -6.687 -58.394 1.00 49.06 286 ILE A C 1
ATOM 2277 O O . ILE A 1 286 ? 39.415 -7.551 -57.959 1.00 49.06 286 ILE A O 1
ATOM 2281 N N . GLY A 1 287 ? 41.213 -6.985 -59.171 1.00 54.00 287 GLY A N 1
ATOM 2282 C CA . GLY A 1 287 ? 41.601 -8.352 -59.556 1.00 54.00 287 GLY A CA 1
ATOM 2283 C C . GLY A 1 287 ? 40.845 -8.936 -60.762 1.00 54.00 287 GLY A C 1
ATOM 2284 O O . GLY A 1 287 ? 39.962 -8.299 -61.321 1.00 54.00 287 GLY A O 1
ATOM 2285 N N . ASP A 1 288 ? 41.221 -10.160 -61.162 1.00 45.72 288 ASP A N 1
ATOM 2286 C CA . ASP A 1 288 ? 40.744 -10.906 -62.355 1.00 45.72 288 ASP A CA 1
ATOM 2287 C C . ASP A 1 288 ? 39.244 -11.296 -62.337 1.00 45.72 288 ASP A C 1
ATOM 2289 O O . ASP A 1 288 ? 38.779 -12.034 -63.207 1.00 45.72 288 ASP A O 1
ATOM 2293 N N . ALA A 1 289 ? 38.471 -10.819 -61.360 1.00 48.22 289 ALA A N 1
ATOM 2294 C CA . ALA A 1 289 ? 37.026 -10.996 -61.299 1.00 48.22 289 ALA A CA 1
ATOM 2295 C C . ALA A 1 289 ? 36.354 -9.638 -61.522 1.00 48.22 289 ALA A C 1
ATOM 2297 O O . ALA A 1 289 ? 36.370 -8.776 -60.648 1.00 48.22 289 ALA A O 1
ATOM 2298 N N . ILE A 1 290 ? 35.780 -9.451 -62.710 1.00 51.19 290 ILE A N 1
ATOM 2299 C CA . ILE A 1 290 ? 34.931 -8.300 -63.013 1.00 51.19 290 ILE A CA 1
ATOM 2300 C C . ILE A 1 290 ? 33.607 -8.539 -62.286 1.00 51.19 290 ILE A C 1
ATOM 2302 O O . ILE A 1 290 ? 32.865 -9.455 -62.646 1.00 51.19 290 ILE A O 1
ATOM 2306 N N . ASP A 1 291 ? 33.328 -7.761 -61.242 1.00 54.84 291 ASP A N 1
ATOM 2307 C CA . ASP A 1 291 ? 32.038 -7.800 -60.551 1.00 54.84 291 ASP A CA 1
ATOM 2308 C C . ASP A 1 291 ? 31.008 -7.036 -61.403 1.00 54.84 291 ASP A C 1
ATOM 2310 O O . ASP A 1 291 ? 30.708 -5.859 -61.202 1.00 54.84 291 ASP A O 1
ATOM 2314 N N . GLU A 1 292 ? 30.567 -7.681 -62.487 1.00 55.34 292 GLU A N 1
ATOM 2315 C CA . GLU A 1 292 ? 29.642 -7.104 -63.461 1.00 55.34 292 GLU A CA 1
ATOM 2316 C C . GLU A 1 292 ? 28.228 -7.029 -62.869 1.00 55.34 292 GLU A C 1
ATOM 2318 O O . GLU A 1 292 ? 27.480 -8.009 -62.875 1.00 55.34 292 GLU A O 1
ATOM 2323 N N . GLY A 1 293 ? 27.826 -5.837 -62.415 1.00 58.16 293 GLY A N 1
ATOM 2324 C CA . GLY A 1 293 ? 26.403 -5.493 -62.324 1.00 58.16 293 GLY A CA 1
ATOM 2325 C C . GLY A 1 293 ? 25.897 -4.822 -61.050 1.00 58.16 293 GLY A C 1
ATOM 2326 O O . GLY A 1 293 ? 24.681 -4.754 -60.877 1.00 58.16 293 GLY A O 1
ATOM 2327 N N . ALA A 1 294 ? 26.771 -4.290 -60.196 1.00 65.00 294 ALA A N 1
ATOM 2328 C CA . ALA A 1 294 ? 26.357 -3.374 -59.131 1.00 65.00 294 ALA A CA 1
ATOM 2329 C C . ALA A 1 294 ? 26.355 -1.918 -59.631 1.00 65.00 294 ALA A C 1
ATOM 2331 O O . ALA A 1 294 ? 27.276 -1.477 -60.331 1.00 65.00 294 ALA A O 1
ATOM 2332 N N . LEU A 1 295 ? 25.321 -1.151 -59.280 1.00 71.94 295 LEU A N 1
ATOM 2333 C CA . LEU A 1 295 ? 25.261 0.280 -59.581 1.00 71.94 295 LEU A CA 1
ATOM 2334 C C . LEU A 1 295 ? 25.945 1.080 -58.466 1.00 71.94 295 LEU A C 1
ATOM 2336 O O . LEU A 1 295 ? 25.916 0.720 -57.292 1.00 71.94 295 LEU A O 1
ATOM 2340 N N . ARG A 1 296 ? 26.560 2.214 -58.811 1.00 73.31 296 ARG A N 1
ATOM 2341 C CA . ARG A 1 296 ? 27.077 3.158 -57.811 1.00 73.31 296 ARG A CA 1
ATOM 2342 C C . ARG A 1 296 ? 25.906 3.792 -57.061 1.00 73.31 296 ARG A C 1
ATOM 2344 O O . ARG A 1 296 ? 25.061 4.446 -57.671 1.00 73.31 296 ARG A O 1
ATOM 2351 N N . GLY A 1 297 ? 25.891 3.663 -55.737 1.00 74.31 297 GLY A N 1
ATOM 2352 C CA . GLY A 1 297 ? 24.791 4.158 -54.915 1.00 74.31 297 GLY A CA 1
ATOM 2353 C C . GLY A 1 297 ? 25.135 4.296 -53.436 1.00 74.31 297 GLY A C 1
ATOM 2354 O O . GLY A 1 297 ? 26.250 4.018 -53.005 1.00 74.31 297 GLY A O 1
ATOM 2355 N N . ILE A 1 298 ? 24.158 4.772 -52.664 1.00 80.00 298 ILE A N 1
ATOM 2356 C CA . ILE A 1 298 ? 24.239 4.879 -51.204 1.00 80.00 298 ILE A CA 1
ATOM 2357 C C . ILE A 1 298 ? 23.288 3.838 -50.615 1.00 80.00 298 ILE A C 1
ATOM 2359 O O . ILE A 1 298 ? 22.079 3.909 -50.845 1.00 80.00 298 ILE A O 1
ATOM 2363 N N . ALA A 1 299 ? 23.818 2.907 -49.823 1.00 82.56 299 ALA A N 1
ATOM 2364 C CA . ALA A 1 299 ? 23.001 2.021 -49.005 1.00 82.56 299 ALA A CA 1
ATOM 2365 C C . ALA A 1 299 ? 22.464 2.791 -47.789 1.00 82.56 299 ALA A C 1
ATOM 2367 O O . ALA A 1 299 ? 23.209 3.478 -47.090 1.00 82.56 299 ALA A O 1
ATOM 2368 N N . TYR A 1 300 ? 21.162 2.678 -47.527 1.00 86.56 300 TYR A N 1
ATOM 2369 C CA . TYR A 1 300 ? 20.519 3.285 -46.365 1.00 86.56 300 TYR A CA 1
ATOM 2370 C C . TYR A 1 300 ? 19.670 2.251 -45.627 1.00 86.56 300 TYR A C 1
ATOM 2372 O O . TYR A 1 300 ? 19.055 1.374 -46.238 1.00 86.56 300 TYR A O 1
ATOM 2380 N N . VAL A 1 301 ? 19.635 2.357 -44.300 1.00 86.94 301 VAL A N 1
ATOM 2381 C CA . VAL A 1 301 ? 18.813 1.518 -43.425 1.00 86.94 301 VAL A CA 1
ATOM 2382 C C . VAL A 1 301 ? 18.151 2.406 -42.383 1.00 86.94 301 VAL A C 1
ATOM 2384 O O . VAL A 1 301 ? 18.811 3.211 -41.726 1.00 86.94 301 VAL A O 1
ATOM 2387 N N . ASP A 1 302 ? 16.848 2.215 -42.210 1.00 86.56 302 ASP A N 1
ATOM 2388 C CA . ASP A 1 302 ? 16.075 2.894 -41.180 1.00 86.56 302 ASP A CA 1
ATOM 2389 C C . ASP A 1 302 ? 16.187 2.122 -39.861 1.00 86.56 302 ASP A C 1
ATOM 2391 O O . ASP A 1 302 ? 15.758 0.972 -39.754 1.00 86.56 302 ASP A O 1
ATOM 2395 N N . ILE A 1 303 ? 16.775 2.756 -38.845 1.00 85.88 303 ILE A N 1
ATOM 2396 C CA . ILE A 1 303 ? 17.000 2.164 -37.521 1.00 85.88 303 ILE A CA 1
ATOM 2397 C C . ILE A 1 303 ? 16.272 2.994 -36.468 1.00 85.88 303 ILE A C 1
ATOM 2399 O O . ILE A 1 303 ? 16.317 4.224 -36.481 1.00 85.88 303 ILE A O 1
ATOM 2403 N N . SER A 1 304 ? 15.632 2.326 -35.506 1.00 87.69 304 SER A N 1
ATOM 2404 C CA . SER A 1 304 ? 15.005 3.016 -34.377 1.00 87.69 304 SER A CA 1
ATOM 2405 C C . SER A 1 304 ? 16.060 3.617 -33.438 1.00 87.69 304 SER A C 1
ATOM 2407 O O . SER A 1 304 ? 16.881 2.908 -32.852 1.00 87.69 304 SER A O 1
ATOM 2409 N N . THR A 1 305 ? 16.048 4.938 -33.283 1.00 86.56 305 THR A N 1
ATOM 2410 C CA . THR A 1 305 ? 16.985 5.670 -32.421 1.00 86.56 305 THR A CA 1
ATOM 2411 C C . THR A 1 305 ? 16.235 6.432 -31.337 1.00 86.56 305 THR A C 1
ATOM 2413 O O . THR A 1 305 ? 15.086 6.842 -31.517 1.00 86.56 305 THR A O 1
ATOM 2416 N N . ARG A 1 306 ? 16.871 6.592 -30.173 1.00 87.62 306 ARG A N 1
ATOM 2417 C CA . ARG A 1 306 ? 16.314 7.349 -29.049 1.00 87.62 306 ARG A CA 1
ATOM 2418 C C . ARG A 1 306 ? 17.179 8.567 -28.759 1.00 87.62 306 ARG A C 1
ATOM 2420 O O . ARG A 1 306 ? 18.401 8.470 -28.720 1.00 87.62 306 ARG A O 1
ATOM 2427 N N . PHE A 1 307 ? 16.527 9.704 -28.542 1.00 88.75 307 PHE A N 1
ATOM 2428 C CA . PHE A 1 307 ? 17.180 10.973 -28.244 1.00 88.75 307 PHE A CA 1
ATOM 2429 C C . PHE A 1 307 ? 16.987 11.336 -26.774 1.00 88.75 307 PHE A C 1
ATOM 2431 O O . PHE A 1 307 ? 15.864 11.303 -26.268 1.00 88.75 307 PHE A O 1
ATOM 2438 N N . TYR A 1 308 ? 18.066 11.738 -26.111 1.00 86.62 308 TYR A N 1
ATOM 2439 C CA . TYR A 1 308 ? 18.053 12.239 -24.743 1.00 86.62 308 TYR A CA 1
ATOM 2440 C C . TYR A 1 308 ? 18.565 13.675 -24.686 1.00 86.62 308 TYR A C 1
ATOM 2442 O O . TYR A 1 308 ? 19.436 14.100 -25.446 1.00 86.62 308 TYR A O 1
ATOM 2450 N N . ARG A 1 309 ? 18.018 14.430 -23.736 1.00 84.06 309 ARG A N 1
ATOM 2451 C CA . ARG A 1 309 ? 18.407 15.803 -23.424 1.00 84.06 309 ARG A CA 1
ATOM 2452 C C . ARG A 1 309 ? 18.302 16.010 -21.919 1.00 84.06 309 ARG A C 1
ATOM 2454 O O . ARG A 1 309 ? 17.349 15.544 -21.295 1.00 84.06 309 ARG A O 1
ATOM 2461 N N . LEU A 1 310 ? 19.231 16.779 -21.355 1.00 80.69 310 LEU A N 1
ATOM 2462 C CA . LEU A 1 310 ? 19.145 17.223 -19.965 1.00 80.69 310 LEU A CA 1
ATOM 2463 C C . LEU A 1 310 ? 17.928 18.142 -19.772 1.00 80.69 310 LEU A C 1
ATOM 2465 O O . LEU A 1 310 ? 17.758 19.148 -20.468 1.00 80.69 310 LEU A O 1
ATOM 2469 N N . LYS A 1 311 ? 17.054 17.790 -18.825 1.00 78.12 311 LYS A N 1
ATOM 2470 C CA . LYS A 1 311 ? 15.892 18.619 -18.478 1.00 78.12 311 LYS A CA 1
ATOM 2471 C C . LYS A 1 311 ? 16.376 19.961 -17.912 1.00 78.12 311 LYS A C 1
ATOM 2473 O O . LYS A 1 311 ? 17.279 19.998 -17.089 1.00 78.12 311 LYS A O 1
ATOM 2478 N N . GLY A 1 312 ? 15.771 21.065 -18.356 1.00 76.00 312 GLY A N 1
ATOM 2479 C CA . GLY A 1 312 ? 16.076 22.417 -17.864 1.00 76.00 312 GLY A CA 1
ATOM 2480 C C . GLY A 1 312 ? 17.233 23.153 -18.557 1.00 76.00 312 GLY A C 1
ATOM 2481 O O . GLY A 1 312 ? 17.330 24.365 -18.402 1.00 76.00 312 GLY A O 1
ATOM 2482 N N . SER A 1 313 ? 18.049 22.497 -19.393 1.00 65.31 313 SER A N 1
ATOM 2483 C CA . SER A 1 313 ? 19.243 23.122 -20.005 1.00 65.31 313 SER A CA 1
ATOM 2484 C C . SER A 1 313 ? 18.981 24.012 -21.235 1.00 65.31 313 SER A C 1
ATOM 2486 O O . SER A 1 313 ? 19.914 24.541 -21.834 1.00 65.31 313 SER A O 1
ATOM 2488 N N . GLY A 1 314 ? 17.723 24.214 -21.653 1.00 70.38 314 GLY A N 1
ATOM 2489 C CA . GLY A 1 314 ? 17.434 24.963 -22.888 1.00 70.38 314 GLY A CA 1
ATOM 2490 C C . GLY A 1 314 ? 18.060 24.295 -24.129 1.00 70.38 314 GLY A C 1
ATOM 2491 O O . GLY A 1 314 ? 17.824 23.113 -24.369 1.00 70.38 314 GLY A O 1
ATOM 2492 N N . HIS A 1 315 ? 18.847 25.028 -24.920 1.00 67.06 315 HIS A N 1
ATOM 2493 C CA . HIS A 1 315 ? 19.578 24.489 -26.077 1.00 67.06 315 HIS A CA 1
ATOM 2494 C C . HIS A 1 315 ? 20.925 23.872 -25.654 1.00 67.06 315 HIS A C 1
ATOM 2496 O O . HIS A 1 315 ? 21.965 24.510 -25.789 1.00 67.06 315 HIS A O 1
ATOM 2502 N N . GLY A 1 316 ? 20.888 22.646 -25.126 1.00 67.69 316 GLY A N 1
ATOM 2503 C CA . GLY A 1 316 ? 22.073 21.848 -24.778 1.00 67.69 316 GLY A CA 1
ATOM 2504 C C . GLY A 1 316 ? 22.381 20.730 -25.789 1.00 67.69 316 GLY A C 1
ATOM 2505 O O . GLY A 1 316 ? 21.637 20.576 -26.763 1.00 67.69 316 GLY A O 1
ATOM 2506 N N . PRO A 1 317 ? 23.451 19.943 -25.562 1.00 74.81 317 PRO A N 1
ATOM 2507 C CA . PRO A 1 317 ? 23.787 18.791 -26.399 1.00 74.81 317 PRO A CA 1
ATOM 2508 C C . PRO A 1 317 ? 22.668 17.740 -26.375 1.00 74.81 317 PRO A C 1
ATOM 2510 O O . PRO A 1 317 ? 22.007 17.533 -25.350 1.00 74.81 317 PRO A O 1
ATOM 2513 N N . ILE A 1 318 ? 22.452 17.090 -27.519 1.00 84.00 318 ILE A N 1
ATOM 2514 C CA . ILE A 1 318 ? 21.494 15.994 -27.678 1.00 84.00 318 ILE A CA 1
ATOM 2515 C C . ILE A 1 318 ? 22.281 14.689 -27.712 1.00 84.00 318 ILE A C 1
ATOM 2517 O O . ILE A 1 318 ? 23.167 14.517 -28.548 1.00 84.00 318 ILE A O 1
ATOM 2521 N N . PHE A 1 319 ? 21.932 13.761 -26.829 1.00 85.38 319 PHE A N 1
ATOM 2522 C CA . PHE A 1 319 ? 22.514 12.426 -26.821 1.00 85.38 319 PHE A CA 1
ATOM 2523 C C . PHE A 1 319 ? 21.665 11.503 -27.688 1.00 85.38 319 PHE A C 1
ATOM 2525 O O . PHE A 1 319 ? 20.443 11.448 -27.543 1.00 85.38 319 PHE A O 1
ATOM 2532 N N . VAL A 1 320 ? 22.306 10.787 -28.598 1.00 87.31 320 VAL A N 1
ATOM 2533 C CA . VAL A 1 320 ? 21.671 9.886 -29.554 1.00 87.31 320 VAL A CA 1
ATOM 2534 C C . VAL A 1 320 ? 22.084 8.467 -29.209 1.00 87.31 320 VAL A C 1
ATOM 2536 O O . VAL A 1 320 ? 23.271 8.155 -29.194 1.00 87.31 320 VAL A O 1
ATOM 2539 N N . LEU A 1 321 ? 21.095 7.615 -28.957 1.00 87.88 321 LEU A N 1
ATOM 2540 C CA . LEU A 1 321 ? 21.269 6.193 -28.701 1.00 87.88 321 LEU A CA 1
ATOM 2541 C C . LEU A 1 321 ? 20.777 5.405 -29.931 1.00 87.88 321 LEU A C 1
ATOM 2543 O O . LEU A 1 321 ? 19.560 5.259 -30.123 1.00 87.88 321 LEU A O 1
ATOM 2547 N N . PRO A 1 322 ? 21.686 4.950 -30.814 1.00 85.19 322 PRO A N 1
ATOM 2548 C CA . PRO A 1 322 ? 21.302 4.259 -32.040 1.00 85.19 322 PRO A CA 1
ATOM 2549 C C . PRO A 1 322 ? 20.780 2.841 -31.766 1.00 85.19 322 PRO A C 1
ATOM 2551 O O . PRO A 1 322 ? 21.218 2.194 -30.821 1.00 85.19 322 PRO A O 1
ATOM 2554 N N . ALA A 1 323 ? 19.877 2.320 -32.600 1.00 82.06 323 ALA A N 1
ATOM 2555 C CA . ALA A 1 323 ? 19.348 0.951 -32.493 1.00 82.06 323 ALA A CA 1
ATOM 2556 C C . ALA A 1 323 ? 18.736 0.589 -31.121 1.00 82.06 323 ALA A C 1
ATOM 2558 O O . ALA A 1 323 ? 18.846 -0.550 -30.671 1.00 82.06 323 ALA A O 1
ATOM 2559 N N . PHE A 1 324 ? 18.072 1.535 -30.444 1.00 82.94 324 PHE A N 1
ATOM 2560 C CA . PHE A 1 324 ? 17.542 1.317 -29.089 1.00 82.94 324 PHE A CA 1
ATOM 2561 C C . PHE A 1 324 ? 16.597 0.108 -28.999 1.00 82.94 324 PHE A C 1
ATOM 2563 O O . PHE A 1 324 ? 16.598 -0.606 -27.997 1.00 82.94 324 PHE A O 1
ATOM 2570 N N . SER A 1 325 ? 15.787 -0.143 -30.033 1.00 78.62 325 SER A N 1
ATOM 2571 C CA . SER A 1 325 ? 14.784 -1.214 -29.975 1.00 78.62 325 SER A CA 1
ATOM 2572 C C . SER A 1 325 ? 15.347 -2.613 -30.193 1.00 78.62 325 SER A C 1
ATOM 2574 O O . SER A 1 325 ? 14.694 -3.564 -29.754 1.00 78.62 325 SER A O 1
ATOM 2576 N N . ASP A 1 326 ? 16.490 -2.738 -30.864 1.00 78.56 326 ASP A N 1
ATOM 2577 C CA . ASP A 1 326 ? 16.946 -4.001 -31.462 1.00 78.56 326 ASP A CA 1
ATOM 2578 C C . ASP A 1 326 ? 18.123 -4.631 -30.703 1.00 78.56 326 ASP A C 1
ATOM 2580 O O . ASP A 1 326 ? 18.490 -5.777 -30.960 1.00 78.56 326 ASP A O 1
ATOM 2584 N N . ARG A 1 327 ? 18.698 -3.909 -29.734 1.00 76.38 327 ARG A N 1
ATOM 2585 C CA . ARG A 1 327 ? 19.842 -4.372 -28.944 1.00 76.38 327 ARG A CA 1
ATOM 2586 C C . ARG A 1 327 ? 19.433 -5.219 -27.731 1.00 76.38 327 ARG A C 1
ATOM 2588 O O . ARG A 1 327 ? 18.429 -4.922 -27.080 1.00 76.38 327 ARG A O 1
ATOM 2595 N N . PRO A 1 328 ? 20.265 -6.204 -27.342 1.00 74.75 328 PRO A N 1
ATOM 2596 C CA . PRO A 1 328 ? 20.079 -6.943 -26.095 1.00 74.75 328 PRO A CA 1
ATOM 2597 C C . PRO A 1 328 ? 20.363 -6.080 -24.852 1.00 74.75 328 PRO A C 1
ATOM 2599 O O . PRO A 1 328 ? 19.674 -6.221 -23.847 1.00 74.75 328 PRO A O 1
ATOM 2602 N N . ASN A 1 329 ? 21.311 -5.138 -24.921 1.00 76.62 329 ASN A N 1
ATOM 2603 C CA . ASN A 1 329 ? 21.731 -4.341 -23.757 1.00 76.62 329 ASN A CA 1
ATOM 2604 C C . ASN A 1 329 ? 20.630 -3.386 -23.259 1.00 76.62 329 ASN A C 1
ATOM 2606 O O . ASN A 1 329 ? 20.463 -3.208 -22.059 1.00 76.62 329 ASN A O 1
ATOM 2610 N N . THR A 1 330 ? 19.813 -2.847 -24.168 1.00 81.56 330 THR A N 1
ATOM 2611 C CA . THR A 1 330 ? 18.674 -1.960 -23.856 1.00 81.56 330 THR A CA 1
ATOM 2612 C C . THR A 1 330 ? 17.362 -2.727 -23.654 1.00 81.56 330 THR A C 1
ATOM 2614 O O . THR A 1 330 ? 16.315 -2.140 -23.363 1.00 81.56 330 THR A O 1
ATOM 2617 N N . GLN A 1 331 ? 17.383 -4.058 -23.798 1.00 84.12 331 GLN A N 1
ATOM 2618 C CA . GLN A 1 331 ? 16.192 -4.898 -23.696 1.00 84.12 331 GLN A CA 1
ATOM 2619 C C . GLN A 1 331 ? 15.578 -4.838 -22.293 1.00 84.12 331 GLN A C 1
ATOM 2621 O O . GLN A 1 331 ? 14.354 -4.857 -22.164 1.00 84.12 331 GLN A O 1
ATOM 2626 N N . TYR A 1 332 ? 16.408 -4.734 -21.251 1.00 84.75 332 TYR A N 1
ATOM 2627 C CA . TYR A 1 332 ? 15.946 -4.596 -19.871 1.00 84.75 332 TYR A CA 1
ATOM 2628 C C . TYR A 1 332 ? 15.145 -3.303 -19.674 1.00 84.75 332 TYR A C 1
ATOM 2630 O O . TYR A 1 332 ? 13.977 -3.365 -19.287 1.00 84.75 332 TYR A O 1
ATOM 2638 N N . THR A 1 333 ? 15.718 -2.153 -20.040 1.00 86.12 333 THR A N 1
ATOM 2639 C CA . THR A 1 333 ? 15.058 -0.839 -19.971 1.00 86.12 333 THR A CA 1
ATOM 2640 C C . THR A 1 333 ? 13.761 -0.830 -20.777 1.00 86.12 333 THR A C 1
ATOM 2642 O O . THR A 1 333 ? 12.719 -0.409 -20.283 1.00 86.12 333 THR A O 1
ATOM 2645 N N . LYS A 1 334 ? 13.773 -1.405 -21.985 1.00 85.62 334 LYS A N 1
ATOM 2646 C CA . LYS A 1 334 ? 12.580 -1.549 -22.834 1.00 85.62 334 LYS A CA 1
ATOM 2647 C C . LYS A 1 334 ? 11.493 -2.404 -22.184 1.00 85.62 334 LYS A C 1
ATOM 2649 O O . LYS A 1 334 ? 10.309 -2.087 -22.284 1.00 85.62 334 LYS A O 1
ATOM 2654 N N . ASN A 1 335 ? 11.873 -3.514 -21.558 1.00 86.31 335 ASN A N 1
ATOM 2655 C CA . ASN A 1 335 ? 10.928 -4.381 -20.862 1.00 86.31 335 ASN A CA 1
ATOM 2656 C C . ASN A 1 335 ? 10.322 -3.674 -19.650 1.00 86.31 335 ASN A C 1
ATOM 2658 O O . ASN A 1 335 ? 9.133 -3.848 -19.397 1.00 86.31 335 ASN A O 1
ATOM 2662 N N . MET A 1 336 ? 11.116 -2.872 -18.944 1.00 85.12 336 MET A N 1
ATOM 2663 C CA . MET A 1 336 ? 10.680 -2.096 -17.788 1.00 85.12 336 MET A CA 1
ATOM 2664 C C . MET A 1 336 ? 9.759 -0.933 -18.182 1.00 85.12 336 MET A C 1
ATOM 2666 O O . MET A 1 336 ? 8.759 -0.706 -17.524 1.00 85.12 336 MET A O 1
ATOM 2670 N N . GLU A 1 337 ? 10.014 -0.254 -19.303 1.00 85.50 337 GLU A N 1
ATOM 2671 C CA . GLU A 1 337 ? 9.113 0.783 -19.833 1.00 85.50 337 GLU A CA 1
ATOM 2672 C C . GLU A 1 337 ? 7.776 0.220 -20.326 1.00 85.50 337 GLU A C 1
ATOM 2674 O O . GLU A 1 337 ? 6.735 0.858 -20.198 1.00 85.50 337 GLU A O 1
ATOM 2679 N N . LYS A 1 338 ? 7.791 -0.981 -20.914 1.00 86.19 338 LYS A N 1
ATOM 2680 C CA . LYS A 1 338 ? 6.569 -1.647 -21.389 1.00 86.19 338 LYS A CA 1
ATOM 2681 C C . LYS A 1 338 ? 5.730 -2.230 -20.260 1.00 86.19 338 LYS A C 1
ATOM 2683 O O . LYS A 1 338 ? 4.542 -2.479 -20.460 1.00 86.19 338 LYS A O 1
ATOM 2688 N N . ARG A 1 339 ? 6.353 -2.538 -19.124 1.00 79.94 339 ARG A N 1
ATOM 2689 C CA . ARG A 1 339 ? 5.706 -3.171 -17.979 1.00 79.94 339 ARG A CA 1
ATOM 2690 C C . ARG A 1 339 ? 5.559 -2.130 -16.878 1.00 79.94 339 ARG A C 1
ATOM 2692 O O . ARG A 1 339 ? 6.529 -1.919 -16.155 1.00 79.94 339 ARG A O 1
ATOM 2699 N N . PRO A 1 340 ? 4.377 -1.511 -16.712 1.00 70.31 340 PRO A N 1
ATOM 2700 C CA . PRO A 1 340 ? 4.157 -0.677 -15.543 1.00 70.31 340 PRO A CA 1
ATOM 2701 C C . PRO A 1 340 ? 4.440 -1.504 -14.286 1.00 70.31 340 PRO A C 1
ATOM 2703 O O . PRO A 1 340 ? 4.067 -2.682 -14.236 1.00 70.31 340 PRO A O 1
ATOM 2706 N N . THR A 1 341 ? 5.092 -0.921 -13.277 1.00 65.56 341 THR A N 1
ATOM 2707 C CA . THR A 1 341 ? 5.161 -1.555 -11.954 1.00 65.56 341 THR A CA 1
ATOM 2708 C C . THR A 1 341 ? 3.753 -1.515 -11.375 1.00 65.56 341 THR A C 1
ATOM 2710 O O . THR A 1 341 ? 3.338 -0.550 -10.737 1.00 65.56 341 THR A O 1
ATOM 2713 N N . VAL A 1 342 ? 2.961 -2.530 -11.709 1.00 58.00 342 VAL A N 1
ATOM 2714 C CA . VAL A 1 342 ? 1.572 -2.622 -11.290 1.00 58.00 342 VAL A CA 1
ATOM 2715 C C . VAL A 1 342 ? 1.562 -2.835 -9.779 1.00 58.00 342 VAL A C 1
ATOM 2717 O O . VAL A 1 342 ? 2.057 -3.846 -9.287 1.00 58.00 342 VAL A O 1
ATOM 2720 N N . VAL A 1 343 ? 0.989 -1.882 -9.043 1.00 55.59 343 VAL A N 1
ATOM 2721 C CA . VAL A 1 343 ? 0.793 -1.999 -7.588 1.00 55.59 343 VAL A CA 1
ATOM 2722 C C . VAL A 1 343 ? -0.219 -3.102 -7.263 1.00 55.59 343 VAL A C 1
ATOM 2724 O O . VAL A 1 343 ? -0.143 -3.736 -6.217 1.00 55.59 343 VAL A O 1
ATOM 2727 N N . THR A 1 344 ? -1.139 -3.386 -8.179 1.00 54.00 344 THR A N 1
ATOM 2728 C CA . THR A 1 344 ? -2.214 -4.357 -7.989 1.00 54.00 344 THR A CA 1
ATOM 2729 C C . THR A 1 344 ? -2.657 -4.923 -9.330 1.00 54.00 344 THR A C 1
ATOM 2731 O O . THR A 1 344 ? -3.190 -4.164 -10.134 1.00 54.00 344 THR A O 1
ATOM 2734 N N . LEU A 1 345 ? -2.394 -6.212 -9.588 1.00 44.81 345 LEU A N 1
ATOM 2735 C CA . LEU A 1 345 ? -3.317 -7.176 -10.220 1.00 44.81 345 LEU A CA 1
ATOM 2736 C C . LEU A 1 345 ? -2.582 -8.467 -10.636 1.00 44.81 345 LEU A C 1
ATOM 2738 O O . LEU A 1 345 ? -1.922 -8.518 -11.674 1.00 44.81 345 LEU A O 1
ATOM 2742 N N . PRO A 1 346 ? -2.861 -9.588 -9.963 1.00 47.09 346 PRO A N 1
ATOM 2743 C CA . PRO A 1 346 ? -3.397 -10.752 -10.633 1.00 47.09 346 PRO A CA 1
ATOM 2744 C C . PRO A 1 346 ? -4.920 -10.604 -10.663 1.00 47.09 346 PRO A C 1
ATOM 2746 O O . PRO A 1 346 ? -5.552 -10.429 -9.622 1.00 47.09 346 PRO A O 1
ATOM 2749 N N . ALA A 1 347 ? -5.504 -10.680 -11.859 1.00 48.47 347 ALA A N 1
ATOM 2750 C CA . ALA A 1 347 ? -6.940 -10.865 -12.041 1.00 48.47 347 ALA A CA 1
ATOM 2751 C C . ALA A 1 347 ? -7.458 -12.026 -11.161 1.00 48.47 347 ALA A C 1
ATOM 2753 O O . ALA A 1 347 ? -6.708 -12.979 -10.909 1.00 48.47 347 ALA A O 1
ATOM 2754 N N . PRO A 1 348 ? -8.727 -11.984 -10.717 1.00 45.81 348 PRO A N 1
ATOM 2755 C CA . PRO A 1 348 ? -9.263 -12.941 -9.766 1.00 45.81 348 PRO A CA 1
ATOM 2756 C C . PRO A 1 348 ? -9.375 -14.310 -10.439 1.00 45.81 348 PRO A C 1
ATOM 2758 O O . PRO A 1 348 ? -10.347 -14.626 -11.116 1.00 45.81 348 PRO A O 1
ATOM 2761 N N . THR A 1 349 ? -8.385 -15.170 -10.220 1.00 46.84 349 THR A N 1
ATOM 2762 C CA . THR A 1 349 ? -8.736 -16.573 -10.010 1.00 46.84 349 THR A CA 1
ATOM 2763 C C . THR A 1 349 ? -9.276 -16.581 -8.598 1.00 46.84 349 THR A C 1
ATOM 2765 O O . THR A 1 349 ? -8.525 -16.228 -7.691 1.00 46.84 349 THR A O 1
ATOM 2768 N N . ALA A 1 350 ? -10.565 -16.873 -8.416 1.00 49.06 350 ALA A N 1
ATOM 2769 C CA . ALA A 1 350 ? -11.132 -17.100 -7.094 1.00 49.06 350 ALA A CA 1
ATOM 2770 C C . ALA A 1 350 ? -10.223 -18.107 -6.381 1.00 49.06 350 ALA A C 1
ATOM 2772 O O . ALA A 1 350 ? -10.209 -19.292 -6.708 1.00 49.06 350 ALA A O 1
ATOM 2773 N N . ARG A 1 351 ? -9.337 -17.612 -5.518 1.00 45.59 351 ARG A N 1
ATOM 2774 C CA . ARG A 1 351 ? -8.483 -18.469 -4.720 1.00 45.59 351 ARG A CA 1
ATOM 2775 C C . ARG A 1 351 ? -9.314 -18.822 -3.504 1.00 45.59 351 ARG A C 1
ATOM 2777 O O . ARG A 1 351 ? -9.695 -17.925 -2.764 1.00 45.59 351 ARG A O 1
ATOM 2784 N N . ASP A 1 352 ? -9.478 -20.120 -3.272 1.00 50.44 352 ASP A N 1
ATOM 2785 C CA . ASP A 1 352 ? -9.947 -20.762 -2.030 1.00 50.44 352 ASP A CA 1
ATOM 2786 C C . ASP A 1 352 ? -9.085 -20.421 -0.790 1.00 50.44 352 ASP A C 1
ATOM 2788 O O . ASP A 1 352 ? -9.086 -21.134 0.215 1.00 50.44 352 ASP A O 1
ATOM 2792 N N . GLN A 1 353 ? -8.292 -19.345 -0.826 1.00 50.22 353 GLN A N 1
ATOM 2793 C CA . GLN A 1 353 ? -7.615 -18.854 0.359 1.00 50.22 353 GLN A CA 1
ATOM 2794 C C . GLN A 1 353 ? -8.655 -18.142 1.212 1.00 50.22 353 GLN A C 1
ATOM 2796 O O . GLN A 1 353 ? -8.815 -16.931 1.126 1.00 50.22 353 GLN A O 1
ATOM 2801 N N . THR A 1 354 ? -9.337 -18.925 2.047 1.00 54.59 354 THR A N 1
ATOM 2802 C CA . THR A 1 354 ? -10.080 -18.435 3.207 1.00 54.59 354 THR A CA 1
ATOM 2803 C C . THR A 1 354 ? -9.212 -17.384 3.893 1.00 54.59 354 THR A C 1
ATOM 2805 O O . THR A 1 354 ? -8.151 -17.723 4.443 1.00 54.59 354 THR A O 1
ATOM 2808 N N . THR A 1 355 ? -9.596 -16.115 3.788 1.00 62.28 355 THR A N 1
ATOM 2809 C CA . THR A 1 355 ? -8.863 -15.019 4.429 1.00 62.28 355 THR A CA 1
ATOM 2810 C C . THR A 1 355 ? -8.803 -15.281 5.931 1.00 62.28 355 THR A C 1
ATOM 2812 O O . THR A 1 355 ? -9.655 -15.977 6.487 1.00 62.28 355 THR A O 1
ATOM 2815 N N . ALA A 1 356 ? -7.792 -14.741 6.617 1.00 64.00 356 ALA A N 1
ATOM 2816 C CA . ALA A 1 356 ? -7.723 -14.826 8.079 1.00 64.00 356 ALA A CA 1
ATOM 2817 C C . ALA A 1 356 ? -9.037 -14.340 8.721 1.00 64.00 356 ALA A C 1
ATOM 2819 O O . ALA A 1 356 ? -9.541 -14.964 9.654 1.00 64.00 356 ALA A O 1
ATOM 2820 N N . TRP A 1 357 ? -9.646 -13.310 8.124 1.00 67.00 357 TRP A N 1
ATOM 2821 C CA . TRP A 1 357 ? -10.978 -12.843 8.476 1.00 67.00 357 TRP A CA 1
ATOM 2822 C C . TRP A 1 357 ? -12.042 -13.939 8.339 1.00 67.00 357 TRP A C 1
ATOM 2824 O O . TRP A 1 357 ? -12.736 -14.229 9.310 1.00 67.00 357 TRP A O 1
ATOM 2834 N N . GLU A 1 358 ? -12.150 -14.590 7.179 1.00 68.06 358 GLU A N 1
ATOM 2835 C CA . GLU A 1 358 ? -13.147 -15.636 6.948 1.00 68.06 358 GLU A CA 1
ATOM 2836 C C . GLU A 1 358 ? -12.946 -16.839 7.880 1.00 68.06 358 GLU A C 1
ATOM 2838 O O . GLU A 1 358 ? -13.912 -17.300 8.480 1.00 68.06 358 GLU A O 1
ATOM 2843 N N . LYS A 1 359 ? -11.702 -17.281 8.114 1.00 70.06 359 LYS A N 1
ATOM 2844 C CA . LYS A 1 359 ? -11.395 -18.339 9.097 1.00 70.06 359 LYS A CA 1
ATOM 2845 C C . LYS A 1 359 ? -11.869 -17.981 10.506 1.00 70.06 359 LYS A C 1
ATOM 2847 O O . LYS A 1 359 ? -12.469 -18.812 11.179 1.00 70.06 359 LYS A O 1
ATOM 2852 N N . ASN A 1 360 ? -11.634 -16.743 10.936 1.00 66.75 360 ASN A N 1
ATOM 2853 C CA . ASN A 1 360 ? -11.997 -16.288 12.279 1.00 66.75 360 ASN A CA 1
ATOM 2854 C C . ASN A 1 360 ? -13.512 -16.057 12.437 1.00 66.75 360 ASN A C 1
ATOM 2856 O O . ASN A 1 360 ? -14.038 -16.149 13.545 1.00 66.75 360 ASN A O 1
ATOM 2860 N N . HIS A 1 361 ? -14.225 -15.781 11.339 1.00 70.00 361 HIS A N 1
ATOM 2861 C CA . HIS A 1 361 ? -15.650 -15.425 11.346 1.00 70.00 361 HIS A CA 1
ATOM 2862 C C . HIS A 1 361 ? -16.571 -16.521 10.793 1.00 70.00 361 HIS A C 1
ATOM 2864 O O . HIS A 1 361 ? -17.787 -16.313 10.678 1.00 70.00 361 HIS A O 1
ATOM 2870 N N . GLN A 1 362 ? -16.032 -17.709 10.511 1.00 65.94 362 GLN A N 1
ATOM 2871 C CA . GLN A 1 362 ? -16.813 -18.889 10.155 1.00 65.94 362 GLN A CA 1
ATOM 2872 C C . GLN A 1 362 ? -17.867 -19.188 11.241 1.00 65.94 362 GLN A C 1
ATOM 2874 O O . GLN A 1 362 ? -17.598 -19.270 12.445 1.00 65.94 362 GLN A O 1
ATOM 2879 N N . GLY A 1 363 ? -19.126 -19.273 10.810 1.00 68.19 363 GLY A N 1
ATOM 2880 C CA . GLY A 1 363 ? -20.286 -19.478 11.679 1.00 68.19 363 GLY A CA 1
ATOM 2881 C C . GLY A 1 363 ? -20.843 -18.214 12.347 1.00 68.19 363 GLY A C 1
ATOM 2882 O O . GLY A 1 363 ? -21.953 -18.270 12.874 1.00 68.19 363 GLY A O 1
ATOM 2883 N N . LEU A 1 364 ? -20.165 -17.054 12.308 1.00 70.12 364 LEU A N 1
ATOM 2884 C CA . LEU A 1 364 ? -20.744 -15.818 12.857 1.00 70.12 364 LEU A CA 1
ATOM 2885 C C . LEU A 1 364 ? -21.946 -15.362 12.022 1.00 70.12 364 LEU A C 1
ATOM 2887 O O . LEU A 1 364 ? -22.976 -14.990 12.581 1.00 70.12 364 LEU A O 1
ATOM 2891 N N . GLN A 1 365 ? -21.850 -15.458 10.694 1.00 69.06 365 GLN A N 1
ATOM 2892 C CA . GLN A 1 365 ? -22.968 -15.162 9.795 1.00 69.06 365 GLN A CA 1
ATOM 2893 C C . GLN A 1 365 ? -24.173 -16.066 10.065 1.00 69.06 365 GLN A C 1
ATOM 2895 O O . GLN A 1 365 ? -25.295 -15.573 10.146 1.00 69.06 365 GLN A O 1
ATOM 2900 N N . GLU A 1 366 ? -23.946 -17.360 10.302 1.00 77.94 366 GLU A N 1
ATOM 2901 C CA . GLU A 1 366 ? -25.017 -18.287 10.672 1.00 77.94 366 GLU A CA 1
ATOM 2902 C C . GLU A 1 366 ? -25.649 -17.913 12.012 1.00 77.94 366 GLU A C 1
ATOM 2904 O O . GLU A 1 366 ? -26.873 -17.891 12.133 1.00 77.94 366 GLU A O 1
ATOM 2909 N N . THR A 1 367 ? -24.840 -17.570 13.021 1.00 76.88 367 THR A N 1
ATOM 2910 C CA . THR A 1 367 ? -25.371 -17.148 14.325 1.00 76.88 367 THR A CA 1
ATOM 2911 C C . THR A 1 367 ? -26.131 -15.825 14.250 1.00 76.88 367 THR A C 1
ATOM 2913 O O . THR A 1 367 ? -27.207 -15.729 14.832 1.00 76.88 367 THR A O 1
ATOM 2916 N N . ASN A 1 368 ? -25.643 -14.839 13.490 1.00 76.00 368 ASN A N 1
ATOM 2917 C CA . ASN A 1 368 ? -26.344 -13.574 13.258 1.00 76.00 368 ASN A CA 1
ATOM 2918 C C . ASN A 1 368 ? -27.652 -13.799 12.501 1.00 76.00 368 ASN A C 1
ATOM 2920 O O . ASN A 1 368 ? -28.671 -13.209 12.846 1.00 76.00 368 ASN A O 1
ATOM 2924 N N . HIS A 1 369 ? -27.646 -14.684 11.503 1.00 82.50 369 HIS A N 1
ATOM 2925 C CA . HIS A 1 369 ? -28.853 -15.046 10.776 1.00 82.50 369 HIS A CA 1
ATOM 2926 C C . HIS A 1 369 ? -29.884 -15.706 11.703 1.00 82.50 369 HIS A C 1
ATOM 2928 O O . HIS A 1 369 ? -31.041 -15.292 11.717 1.00 82.50 369 HIS A O 1
ATOM 2934 N N . ARG A 1 370 ? -29.463 -16.659 12.547 1.00 86.25 370 ARG A N 1
ATOM 2935 C CA . ARG A 1 370 ? -30.331 -17.284 13.562 1.00 86.25 370 ARG A CA 1
ATOM 2936 C C . ARG A 1 370 ? -30.895 -16.251 14.539 1.00 86.25 370 ARG A C 1
ATOM 2938 O O . ARG A 1 370 ? -32.104 -16.194 14.724 1.00 86.25 370 ARG A O 1
ATOM 2945 N N . GLN A 1 371 ? -30.048 -15.377 15.082 1.00 85.44 371 GLN A N 1
ATOM 2946 C CA . GLN A 1 371 ? -30.479 -14.313 15.994 1.00 85.44 371 GLN A CA 1
ATOM 2947 C C . GLN A 1 371 ? -31.457 -13.339 15.331 1.00 85.44 371 GLN A C 1
ATOM 2949 O O . GLN A 1 371 ? -32.430 -12.931 15.958 1.00 85.44 371 GLN A O 1
ATOM 2954 N N . TYR A 1 372 ? -31.245 -12.989 14.062 1.00 88.62 372 TYR A N 1
ATOM 2955 C CA . TYR A 1 372 ? -32.163 -12.136 13.312 1.00 88.62 372 TYR A CA 1
ATOM 2956 C C . TYR A 1 372 ? -33.535 -12.799 13.127 1.00 88.62 372 TYR A C 1
ATOM 2958 O O . TYR A 1 372 ? -34.574 -12.157 13.315 1.00 88.62 372 TYR A O 1
ATOM 2966 N N . VAL A 1 373 ? -33.554 -14.095 12.807 1.00 93.50 373 VAL A N 1
ATOM 2967 C CA . VAL A 1 373 ? -34.789 -14.885 12.700 1.00 93.50 373 VAL A CA 1
ATOM 2968 C C . VAL A 1 373 ? -35.513 -14.950 14.048 1.00 93.50 373 VAL A C 1
ATOM 2970 O O . VAL A 1 373 ? -36.722 -14.711 14.098 1.00 93.50 373 VAL A O 1
ATOM 2973 N N . ASP A 1 374 ? -34.789 -15.190 15.141 1.00 91.12 374 ASP A N 1
ATOM 2974 C CA . ASP A 1 374 ? -35.353 -15.253 16.493 1.00 91.12 374 ASP A CA 1
ATOM 2975 C C . ASP A 1 374 ? -35.913 -13.898 16.948 1.00 91.12 374 ASP A C 1
ATOM 2977 O O . ASP A 1 374 ? -37.013 -13.827 17.496 1.00 91.12 374 ASP A O 1
ATOM 2981 N N . LEU A 1 375 ? -35.218 -12.798 16.652 1.00 89.00 375 LEU A N 1
ATOM 2982 C CA . LEU A 1 375 ? -35.671 -11.441 16.969 1.00 89.00 375 LEU A CA 1
ATOM 2983 C C . LEU A 1 375 ? -36.921 -11.072 16.154 1.00 89.00 375 LEU A C 1
ATOM 2985 O O . LEU A 1 375 ? -37.877 -10.495 16.677 1.00 89.00 375 LEU A O 1
ATOM 2989 N N . THR A 1 376 ? -36.974 -11.485 14.887 1.00 92.38 376 THR A N 1
ATOM 2990 C CA . THR A 1 376 ? -38.166 -11.335 14.038 1.00 92.38 376 THR A CA 1
ATOM 2991 C C . THR A 1 376 ? -39.344 -12.165 14.563 1.00 92.38 376 THR A C 1
ATOM 2993 O O . THR A 1 376 ? -40.492 -11.723 14.514 1.00 92.38 376 THR A O 1
ATOM 2996 N N . ARG A 1 377 ? -39.090 -13.359 15.109 1.00 94.81 377 ARG A N 1
ATOM 2997 C CA . ARG A 1 377 ? -40.121 -14.177 15.763 1.00 94.81 377 ARG A CA 1
ATOM 2998 C C . ARG A 1 377 ? -40.628 -13.510 17.045 1.00 94.81 377 ARG A C 1
ATOM 3000 O O . ARG A 1 377 ? -41.831 -13.302 17.177 1.00 94.81 377 ARG A O 1
ATOM 3007 N N . ALA A 1 378 ? -39.729 -13.101 17.936 1.00 91.06 378 ALA A N 1
ATOM 3008 C CA . ALA A 1 378 ? -40.077 -12.489 19.218 1.00 91.06 378 ALA A CA 1
ATOM 3009 C C . ALA A 1 378 ? -40.819 -11.148 19.060 1.00 91.06 378 ALA A C 1
ATOM 3011 O O . ALA A 1 378 ? -41.703 -10.813 19.853 1.00 91.06 378 ALA A O 1
ATOM 3012 N N . THR A 1 379 ? -40.488 -10.366 18.028 1.00 93.00 379 THR A N 1
ATOM 3013 C CA . THR A 1 379 ? -41.211 -9.125 17.702 1.00 93.00 379 THR A CA 1
ATOM 3014 C C . THR A 1 379 ? -42.629 -9.409 17.214 1.00 93.00 379 THR A C 1
ATOM 3016 O O . THR A 1 379 ? -43.561 -8.751 17.676 1.00 93.00 379 THR A O 1
ATOM 3019 N N . ARG A 1 380 ? -42.827 -10.424 16.363 1.00 94.12 380 ARG A N 1
ATOM 3020 C CA . ARG A 1 380 ? -44.170 -10.877 15.953 1.00 94.12 380 ARG A CA 1
ATOM 3021 C C . ARG A 1 380 ? -44.992 -11.381 17.139 1.00 94.12 380 ARG A C 1
ATOM 3023 O O . ARG A 1 380 ? -46.152 -11.005 17.271 1.00 94.12 380 ARG A O 1
ATOM 3030 N N . GLU A 1 381 ? -44.396 -12.172 18.027 1.00 94.81 381 GLU A N 1
ATOM 3031 C CA . GLU A 1 381 ? -45.062 -12.655 19.244 1.00 94.81 381 GLU A CA 1
ATOM 3032 C C . GLU A 1 381 ? -45.471 -11.505 20.171 1.00 94.81 381 GLU A C 1
ATOM 3034 O O . GLU A 1 381 ? -46.599 -11.483 20.655 1.00 94.81 381 GLU A O 1
ATOM 3039 N N . ASN A 1 382 ? -44.611 -10.499 20.357 1.00 92.31 382 ASN A N 1
ATOM 3040 C CA . ASN A 1 382 ? -44.956 -9.303 21.129 1.00 92.31 382 ASN A CA 1
ATOM 3041 C C . ASN A 1 382 ? -46.121 -8.516 20.520 1.00 92.31 382 ASN A C 1
ATOM 3043 O O . ASN A 1 382 ? -46.967 -8.013 21.258 1.00 92.31 382 ASN A O 1
ATOM 3047 N N . VAL A 1 383 ? -46.175 -8.390 19.191 1.00 95.75 383 VAL A N 1
ATOM 3048 C CA . VAL A 1 383 ? -47.306 -7.744 18.506 1.00 95.75 383 VAL A CA 1
ATOM 3049 C C . VAL A 1 383 ? -48.590 -8.542 18.737 1.00 95.75 383 VAL A C 1
ATOM 3051 O O . VAL A 1 383 ? -49.597 -7.962 19.138 1.00 95.75 383 VAL A O 1
ATOM 3054 N N . ASN A 1 384 ? -48.539 -9.867 18.584 1.00 94.88 384 ASN A N 1
ATOM 3055 C CA . ASN A 1 384 ? -49.690 -10.741 18.813 1.00 94.88 384 ASN A CA 1
ATOM 3056 C C . ASN A 1 384 ? -50.185 -10.683 20.268 1.00 94.88 384 ASN A C 1
ATOM 3058 O O . ASN A 1 384 ? -51.387 -10.599 20.504 1.00 94.88 384 ASN A O 1
ATOM 3062 N N . LEU A 1 385 ? -49.273 -10.687 21.246 1.00 94.31 385 LEU A N 1
ATOM 3063 C CA . LEU A 1 385 ? -49.612 -10.583 22.670 1.00 94.31 385 LEU A CA 1
ATOM 3064 C C . LEU A 1 385 ? -50.219 -9.222 23.022 1.00 94.31 385 LEU A C 1
ATOM 3066 O O . LEU A 1 385 ? -51.176 -9.160 23.792 1.00 94.31 385 LEU A O 1
ATOM 3070 N N . LYS A 1 386 ? -49.697 -8.129 22.451 1.00 94.12 386 LYS A N 1
ATOM 3071 C CA . LYS A 1 386 ? -50.282 -6.792 22.632 1.00 94.12 386 LYS A CA 1
ATOM 3072 C C . LYS A 1 386 ? -51.705 -6.725 22.089 1.00 94.12 386 LYS A C 1
ATOM 3074 O O . LYS A 1 386 ? -52.571 -6.164 22.753 1.00 94.12 386 LYS A O 1
ATOM 3079 N N . GLU A 1 387 ? -51.949 -7.322 20.929 1.00 95.44 387 GLU A N 1
ATOM 3080 C CA . GLU A 1 387 ? -53.284 -7.353 20.335 1.00 95.44 387 GLU A CA 1
ATOM 3081 C C . GLU A 1 387 ? -54.252 -8.234 21.141 1.00 95.44 387 GLU A C 1
ATOM 3083 O O . GLU A 1 387 ? -55.383 -7.82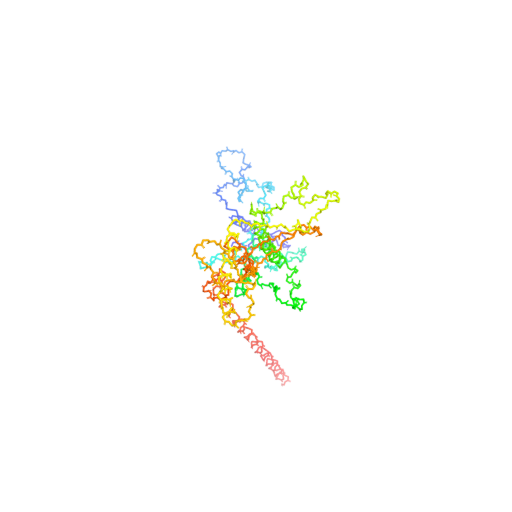9 21.401 1.00 95.44 387 GLU A O 1
ATOM 3088 N N . ALA A 1 388 ? -53.795 -9.389 21.635 1.00 94.06 388 ALA A N 1
ATOM 3089 C CA . ALA A 1 388 ? -54.591 -10.249 22.511 1.00 94.06 388 ALA A CA 1
ATOM 3090 C C . ALA A 1 388 ? -54.973 -9.552 23.831 1.00 94.06 388 ALA A C 1
ATOM 3092 O O . ALA A 1 388 ? -56.137 -9.597 24.232 1.00 94.06 388 ALA A O 1
ATOM 3093 N N . ASN A 1 389 ? -54.027 -8.854 24.470 1.00 94.12 389 ASN A N 1
ATOM 3094 C CA . ASN A 1 389 ? -54.300 -8.059 25.671 1.00 94.12 389 ASN A CA 1
ATOM 3095 C C . ASN A 1 389 ? -55.306 -6.936 25.389 1.00 94.12 389 ASN A C 1
ATOM 3097 O O . ASN A 1 389 ? -56.219 -6.724 26.183 1.00 94.12 389 ASN A O 1
ATOM 3101 N N . ARG A 1 390 ? -55.190 -6.253 24.241 1.00 95.75 390 ARG A N 1
ATOM 3102 C CA . ARG A 1 390 ? -56.139 -5.206 23.830 1.00 95.75 390 ARG A CA 1
ATOM 3103 C C . ARG A 1 390 ? -57.567 -5.748 23.725 1.00 95.75 390 ARG A C 1
ATOM 3105 O O . ARG A 1 390 ? -58.489 -5.145 24.268 1.00 95.75 390 ARG A O 1
ATOM 3112 N N . ILE A 1 391 ? -57.741 -6.904 23.085 1.00 94.50 391 ILE A N 1
ATOM 3113 C CA . ILE A 1 391 ? -59.047 -7.569 22.951 1.00 94.50 391 ILE A CA 1
ATOM 3114 C C . ILE A 1 391 ? -59.596 -7.976 24.328 1.00 94.50 391 ILE A C 1
ATOM 3116 O O . ILE A 1 391 ? -60.769 -7.745 24.619 1.00 94.50 391 ILE A O 1
ATOM 3120 N N . GLN A 1 392 ? -58.758 -8.538 25.205 1.00 94.19 392 GLN A N 1
ATOM 3121 C CA . GLN A 1 392 ? -59.172 -8.910 26.563 1.00 94.19 392 GLN A CA 1
ATOM 3122 C C . GLN A 1 392 ? -59.586 -7.700 27.411 1.00 94.19 392 GLN A C 1
ATOM 3124 O O . GLN A 1 392 ? -60.571 -7.778 28.145 1.00 94.19 392 GLN A O 1
ATOM 3129 N N . GLU A 1 393 ? -58.881 -6.573 27.302 1.00 95.25 393 GLU A N 1
ATOM 3130 C CA . GLU A 1 393 ? -59.262 -5.329 27.976 1.00 95.25 393 GLU A CA 1
ATOM 3131 C C . GLU A 1 393 ? -60.606 -4.783 27.476 1.00 95.25 393 GLU A C 1
ATOM 3133 O O . GLU A 1 393 ? -61.412 -4.291 28.271 1.00 95.25 393 GLU A O 1
ATOM 3138 N N . GLU A 1 394 ? -60.862 -4.853 26.168 1.00 95.12 394 GLU A N 1
ATOM 3139 C CA . GLU A 1 394 ? -62.143 -4.452 25.579 1.00 95.12 394 GLU A CA 1
ATOM 3140 C C . GLU A 1 394 ? -63.295 -5.339 26.082 1.00 95.12 394 GLU A C 1
ATOM 3142 O O . GLU A 1 394 ? -64.348 -4.814 26.469 1.00 95.12 394 GLU A O 1
ATOM 3147 N N . GLU A 1 395 ? -63.080 -6.654 26.175 1.00 93.69 395 GLU A N 1
ATOM 3148 C CA . GLU A 1 395 ? -64.084 -7.596 26.681 1.00 93.69 395 GLU A CA 1
ATOM 3149 C C . GLU A 1 395 ? -64.325 -7.422 28.190 1.00 93.69 395 GLU A C 1
ATOM 3151 O O . GLU A 1 395 ? -65.474 -7.397 28.635 1.00 93.69 395 GLU A O 1
ATOM 3156 N N . LEU A 1 396 ? -63.278 -7.179 28.988 1.00 94.12 396 LEU A N 1
ATOM 3157 C CA . LEU A 1 396 ? -63.414 -6.837 30.410 1.00 94.12 396 LEU A CA 1
ATOM 3158 C C . LEU A 1 396 ? -64.239 -5.561 30.611 1.00 94.12 396 LEU A C 1
ATOM 3160 O O . LEU A 1 396 ? -65.153 -5.540 31.436 1.00 94.12 396 LEU A O 1
ATOM 3164 N N . LYS A 1 397 ? -63.983 -4.511 29.820 1.00 93.88 397 LYS A N 1
ATOM 3165 C CA . LYS A 1 397 ? -64.782 -3.272 29.848 1.00 93.88 397 LYS A CA 1
ATOM 3166 C C . LYS A 1 397 ? -66.233 -3.515 29.438 1.00 93.88 397 LYS A C 1
ATOM 3168 O O . LYS A 1 397 ? -67.139 -2.822 29.903 1.00 93.88 397 LYS A O 1
ATOM 3173 N N . ARG A 1 398 ? -66.485 -4.454 28.524 1.00 93.31 398 ARG A N 1
ATOM 3174 C CA . ARG A 1 398 ? -67.842 -4.846 28.123 1.00 93.31 398 ARG A CA 1
ATOM 3175 C C . ARG A 1 398 ? -68.566 -5.577 29.256 1.00 93.31 398 ARG A C 1
ATOM 3177 O O . ARG A 1 398 ? -69.694 -5.207 29.572 1.00 93.31 398 ARG A O 1
ATOM 3184 N N . LEU A 1 399 ? -67.911 -6.542 29.898 1.00 92.12 399 LEU A N 1
ATOM 3185 C CA . LEU A 1 399 ? -68.457 -7.290 31.033 1.00 92.12 399 LEU A CA 1
ATOM 3186 C C . LEU A 1 399 ? -68.719 -6.392 32.246 1.00 92.12 399 LEU A C 1
ATOM 3188 O O . LEU A 1 399 ? -69.780 -6.489 32.851 1.00 92.12 399 LEU A O 1
ATOM 3192 N N . GLN A 1 400 ? -67.813 -5.462 32.557 1.00 91.62 400 GLN A N 1
ATOM 3193 C CA . GLN A 1 400 ? -68.023 -4.472 33.620 1.00 91.62 400 GLN A CA 1
ATOM 3194 C C . GLN A 1 400 ? -69.255 -3.599 33.362 1.00 91.62 400 GLN A C 1
ATOM 3196 O O . GLN A 1 400 ? -70.029 -3.339 34.281 1.00 91.62 400 GLN A O 1
ATOM 3201 N N . ARG A 1 401 ? -69.469 -3.173 32.110 1.00 90.25 401 ARG A N 1
ATOM 3202 C CA . ARG A 1 401 ? -70.677 -2.427 31.725 1.00 90.25 401 ARG A CA 1
ATOM 3203 C C . ARG A 1 401 ? -71.943 -3.265 31.892 1.00 90.25 401 ARG A C 1
ATOM 3205 O O . ARG A 1 401 ? -72.926 -2.750 32.405 1.00 90.25 401 ARG A O 1
ATOM 3212 N N . LEU A 1 402 ? -71.911 -4.538 31.495 1.00 89.62 402 LEU A N 1
ATOM 3213 C CA . LEU A 1 402 ? -73.034 -5.463 31.669 1.00 89.62 402 LEU A CA 1
ATOM 3214 C C . LEU A 1 402 ? -73.356 -5.709 33.146 1.00 89.62 402 LEU A C 1
ATOM 3216 O O . LEU A 1 402 ? -74.512 -5.568 33.526 1.00 89.62 402 LEU A O 1
ATOM 3220 N N . ASN A 1 403 ? -72.359 -6.006 33.984 1.00 86.19 403 ASN A N 1
ATOM 3221 C CA . ASN A 1 403 ? -72.570 -6.202 35.423 1.00 86.19 403 ASN A CA 1
ATOM 3222 C C . ASN A 1 403 ? -73.188 -4.970 36.081 1.00 86.19 403 ASN A C 1
ATOM 3224 O O . ASN A 1 403 ? -74.129 -5.106 36.850 1.00 86.19 403 ASN A O 1
ATOM 3228 N N . LYS A 1 404 ? -72.729 -3.768 35.719 1.00 88.50 404 LYS A N 1
ATOM 3229 C CA . LYS A 1 404 ? -73.292 -2.529 36.259 1.00 88.50 404 LYS A CA 1
ATOM 3230 C C . LYS A 1 404 ? -74.776 -2.350 35.907 1.00 88.50 404 LYS A C 1
ATOM 3232 O O . LYS A 1 404 ? -75.551 -1.909 36.741 1.00 88.50 404 LYS A O 1
ATOM 3237 N N . ILE A 1 405 ? -75.182 -2.749 34.699 1.00 87.81 405 ILE A N 1
ATOM 3238 C CA . ILE A 1 405 ? -76.593 -2.740 34.272 1.00 87.81 405 ILE A CA 1
ATOM 3239 C C . ILE A 1 405 ? -77.423 -3.781 35.045 1.00 87.81 405 ILE A C 1
ATOM 3241 O O . ILE A 1 405 ? -78.596 -3.542 35.318 1.00 87.81 405 ILE A O 1
ATOM 3245 N N . TYR A 1 406 ? -76.837 -4.931 35.390 1.00 80.50 406 TYR A N 1
ATOM 3246 C CA . TYR A 1 406 ? -77.504 -5.953 36.205 1.00 80.50 406 TYR A CA 1
ATOM 3247 C C . TYR A 1 406 ? -77.592 -5.590 37.692 1.00 80.50 406 TYR A C 1
ATOM 3249 O O . TYR A 1 406 ? -78.499 -6.072 38.351 1.00 80.50 406 TYR A O 1
ATOM 3257 N N . GLU A 1 407 ? -76.678 -4.777 38.223 1.00 78.31 407 GLU A N 1
ATOM 3258 C CA . GLU A 1 407 ? -76.718 -4.297 39.616 1.00 78.31 407 GLU A CA 1
ATOM 3259 C C . GLU A 1 407 ? -77.686 -3.116 39.822 1.00 78.31 407 GLU A C 1
ATOM 3261 O O . GLU A 1 407 ? -78.122 -2.870 40.945 1.00 78.31 407 GLU A O 1
ATOM 3266 N N . GLU A 1 408 ? -78.006 -2.371 38.759 1.00 71.94 408 GLU A N 1
ATOM 3267 C CA . GLU A 1 408 ? -78.923 -1.219 38.789 1.00 71.94 408 GLU A CA 1
ATOM 3268 C C . GLU A 1 408 ? -80.404 -1.593 38.533 1.00 71.94 408 GLU A C 1
ATOM 3270 O O . GLU A 1 408 ? -81.278 -0.744 38.723 1.00 71.94 408 GLU A O 1
ATOM 3275 N N . ASN A 1 409 ? -80.695 -2.841 38.136 1.00 51.03 409 ASN A N 1
ATOM 3276 C CA . ASN A 1 409 ? -82.049 -3.422 38.051 1.00 51.03 409 ASN A CA 1
ATOM 3277 C C . ASN A 1 409 ? -82.296 -4.384 39.214 1.00 51.03 409 ASN A C 1
ATOM 3279 O O . ASN A 1 409 ? -83.473 -4.499 39.629 1.00 51.03 409 ASN A O 1
#

=== Feature glossary ===
Legend for the data blocks above and below:

— What the protein is —

The amino-acid sequence is the protein's primary structure: the linear order of residues from the N-terminus to the C-terminus, written in one-letter code. Everything else here — the 3D coordinates, the secondary structure, the domain annotations — is ultimately a consequence of this string.

Functional annotations link the protein to curated databases. InterPro entries identify conserved domains and families by matching the sequence against member-database signatures (Pfam, PROSITE, CDD, …). Gene Ontology (GO) terms describe molecular function, biological process, and cellular component in a controlled vocabulary. CATH places the structure in a hierarchical fold classification (Class/Architecture/Topology/Homologous-superfamily). The organism is the source species.

— Where its atoms are —

Atomic coordinates in PDBx/mmCIF format — the same representation the Protein Data Bank distributes. Each line of the _atom_site loop places one backbone atom in Cartesian space (units: ångströms, origin: arbitrary).

The six renders are orthographic views along the three Cartesian axes in both directions. Representation (cartoon, sticks, or surface) and color scheme (sequence-rainbow or by-chain) vary across proteins so the training set covers all the common visualization conventions.

— Local backbone conformation —

Eight-state secondary structure (DSSP): H is the canonical α-helix, G the tighter 3₁₀-helix, I the wider π-helix; E/B are β-structure, T and S are turns and bends, and '-' is everything else. DSSP derives these from the pattern of main-chain N–H···O=C hydrogen bonds, not from the sequence.

Three-state secondary structure (P-SEA) collapses the eight DSSP classes into helix (a), strand (b), and coil (c). P-SEA assigns these from Cα geometry alone — distances and angles — without requiring backbone oxygens, so it works on any Cα trace.

φ (phi) and ψ (psi) are the two rotatable backbone dihedrals per residue: φ is the C(i-1)–N–Cα–C torsion, ψ is the N–Cα–C–N(i+1) torsion, both in degrees on (−180°, 180°]. α-helical residues cluster near (−60°, −45°); β-strand residues near (−120°, +130°). A Ramachandran plot is simply a scatter of (φ, ψ) for every residue.

— Global shape and packing —

The geometric summary reports three shape descriptors. Rg (radius of gyration) measures how spread out the Cα atoms are about their centre of mass; compact globular proteins have small Rg, elongated or unfolded ones large. Cα contacts (<8 Å, |i−j|>4) count long-range residue pairs in spatial proximity — high for tightly packed folds, near zero for rods or random coil. The bounding-box extents give the protein's footprint along x, y, z in Å.

SASA measures how much of the protein is reachable by solvent. It is computed by rolling a water-sized probe over the atomic surface and summing the exposed area (Å²). Per-residue SASA distinguishes core (buried, low SASA) from surface (exposed, high SASA) residues; total SASA is a whole-molecule size measure.

Plot images: a contact map (which residues are close in 3D, as an N×N binary image), a Ramachandran scatter (backbone torsion angles, revealing secondary-structure composition at a glance), and — for AlphaFold structures — a PAE heatmap (pairwise prediction confidence).

— Structural neighborhood —

A 3Di character summarizes, for each residue, the relative orientation of the Cα frame of its nearest spatial neighbor. Because it encodes fold topology rather than chemistry, 3Di alignments detect remote structural similarity that sequence alignment misses.

The Foldseek neighbor list gives the closest experimentally determined structures in the PDB, ranked by structural alignment. TM-score near 1 means near-identical fold; near 0.3 means only rough topology match. This is how one finds what a novel AlphaFold prediction most resembles in the solved-structure universe.

— Confidence and disorder —

For AlphaFold models, the B-factor field carries pLDDT — the mod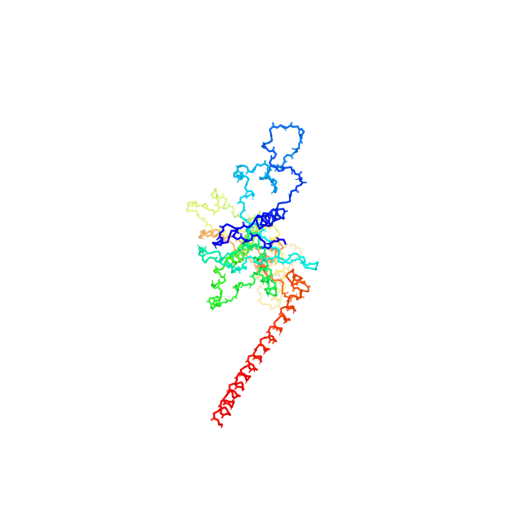el's own estimate of local accuracy on a 0–100 scale. Regions with pLDDT<50 should be treated as essentially unmodeled; they often correspond to intrinsically disordered segments.

Crystallographic B-factors measure how much each atom's electron density is smeared out, in Å². They rise in mobile loops and surface residues and fall in the buried interior. In AlphaFold models this column is repurposed to hold pLDDT instead.

Predicted Aligned Error (PAE) is an AlphaFold confidence matrix: entry (i, j) is the expected error in the position of residue j, in ångströms, when the prediction is superimposed on the true structure at residue i. Low PAE within a block of residues means that block is internally rigid and well-predicted; high PAE between two blocks means their relative placement is uncertain even if each block individually is confident.